Protein AF-A0A0G1B614-F1 (afdb_monomer_lite)

Foldseek 3Di:
DVVVVVPPPDDDDDVVVLVLVLVLLVVLDPDPVLSVLLSVLCVVCVVVLLVVLLVPFDDLVPDDPVLLVVLLVVVVVQQQPPDDPPGGNLVVQLLVQCCVPNDPLLVVVSVVVVVVPPDDDDDPCNVVSSVVSNVVVSVVSSVVCHSVNSSVVSSSVSSSVLSNVLSVLLVVLVVVPDDDLLSSLLSQLVSVLVVQFPDDWFPVVVQSVQLSCCSVVVDAFEAEEEDEWDWAQALQQEIDTDQAQPWDWGQFVVRDTDIDHRNLLVQVVLVVNQCSNVVSVGHYAYEYEYALCLLCLQPPPPPDPSYDPVRSVVNNVSVVSSQVNCVVSNVRHHYDYPCRVCVVVVNVVVLVVQLVVQLVCLVVCNCPQHHPVVLVVQLVVQQVVSVRHTPPDDSVSSSSSSSNVLSNQLSCLSCQPRHEYEDQDDPDPVVCSRNSSSHGYGYGNSVD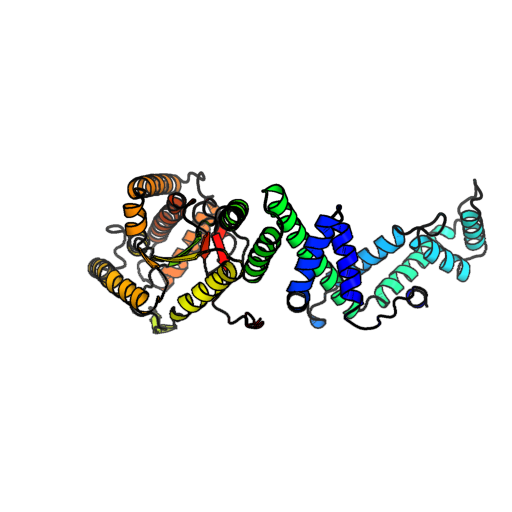PPPPDDDDDD

Organism: NCBI:txid1618356

Secondary structure (DSSP, 8-state):
-TTGGGT-----TTHHHHHHHHHHHHHH--SHHHHHHHHHHHHHHHHHHHHHHHHHSPPTTT--HHHHHHHHHHHHHHHHHSEETTEEHHHHHHHHHHHHHS-HHHHHHHHHHHTT-SSPPPPTTHHHHHHHHHHHHHHHHHHH--HHHHHHHHHHHHHHHHHHHHHHHHHHHHHTT--THHHHHHHHHHHHHHHHEEEEEETHHHHHHHHHHHHHH-PPEEEEEEEPPPEE-GGGT--EE--SSS--EEE-TTS-EEEPPPSTHHHHHHHHHHHHHHHTT--EEEEEEE-TTHHHHHS-TTT-TTS-HHHHHHHHHHHHHHHHHHHHH-TT-EEEEHHHHHHHTT-HHHHHHHHHHHHHHHHTT-TTSS-HHHHHHHHHHHHHHHHHH-SS--HHHHHHHHHHHHHHHHHGGGGTTS-EEEE----GGGGGGGGGG-S-EEEE--SS----------

pLDDT: mean 80.91, std 14.86, range [22.48, 95.56]

Sequence (458 aa):
MAIAMFGYKLEASVSRDVQVIGRIVDGCAKRSNEKVILMTFIKTILPDLIQKVESLSMSSDQIDQTNRETVINFYLSELKLRKNSHFSVYDDLVFKLIEQDGDLSARKYIQSLKAQKLGIEVPLTFPSQRKRADAIVMGKLRSDIDKDEVITYLRRQELDREIRQISQDMFYAINNGLVGSEILKYLGVMYDLRFLETASSTNELKMKRFILRSLKEGITLNLVHVKCLRFSYPKGISLKLITHLGSTKIEDRFGGIFTTTDESKLFENLKHLTAIFEKNGIGITPLVMVADNDLLDNFPQNMDDIIPVSNINRAQTDTNLYIEELKKKSSGVEIKRLTEILEEKGLANRYNDIRMLVLISLRRGDPRFITEKVIEDMINYRFERDKALFEKVTRVISRERIYQKMASVIALQVLEKDGLFLVTNSHGNENKLVAGGKIPIFFTDLCEEKKVFENVEL

Structure (mmCIF, N/CA/C/O backbone):
data_AF-A0A0G1B614-F1
#
_entry.id   AF-A0A0G1B614-F1
#
loop_
_atom_site.group_PDB
_atom_site.id
_atom_site.type_symbol
_atom_site.label_atom_id
_atom_site.label_alt_id
_atom_site.label_comp_id
_atom_site.label_asym_id
_atom_site.label_entity_id
_atom_site.label_seq_id
_atom_site.pdbx_PDB_ins_code
_atom_site.Cartn_x
_atom_site.Cartn_y
_atom_site.Cartn_z
_atom_site.occupancy
_atom_site.B_iso_or_equiv
_atom_site.auth_seq_id
_atom_site.auth_comp_id
_atom_site.auth_asym_id
_atom_site.auth_atom_id
_atom_site.pdbx_PDB_model_num
ATOM 1 N N . MET A 1 1 ? -4.190 44.315 -16.484 1.00 31.34 1 MET A N 1
ATOM 2 C CA . MET A 1 1 ? -5.549 44.913 -16.425 1.00 31.34 1 MET A CA 1
ATOM 3 C C . MET A 1 1 ? -6.680 43.884 -16.571 1.00 31.34 1 MET A C 1
ATOM 5 O O . MET A 1 1 ? -7.683 44.061 -15.903 1.00 31.34 1 MET A O 1
ATOM 9 N N . ALA A 1 2 ? -6.537 42.801 -17.357 1.00 29.16 2 ALA A N 1
ATOM 10 C CA . ALA A 1 2 ? -7.592 41.781 -17.505 1.00 29.16 2 ALA A CA 1
ATOM 11 C C . ALA A 1 2 ? -7.768 40.881 -16.264 1.00 29.16 2 ALA A C 1
ATOM 13 O O . ALA A 1 2 ? -8.892 40.719 -15.816 1.00 29.16 2 ALA A O 1
ATOM 14 N N . ILE A 1 3 ? -6.693 40.386 -15.637 1.00 36.12 3 ILE A N 1
ATOM 15 C CA . ILE A 1 3 ? -6.796 39.592 -14.390 1.00 36.12 3 ILE A CA 1
ATOM 16 C C . ILE A 1 3 ? -7.077 40.478 -13.163 1.00 36.12 3 ILE A C 1
ATOM 18 O O . ILE A 1 3 ? -7.858 40.116 -12.287 1.00 36.12 3 ILE A O 1
ATOM 22 N N . ALA A 1 4 ? -6.554 41.708 -13.158 1.00 33.50 4 ALA A N 1
ATOM 23 C CA . ALA A 1 4 ? -6.847 42.706 -12.125 1.00 33.50 4 ALA A CA 1
ATOM 24 C C . ALA A 1 4 ? -8.323 43.171 -12.104 1.00 33.50 4 ALA A C 1
ATOM 26 O O . ALA A 1 4 ? -8.791 43.633 -11.069 1.00 33.50 4 ALA A O 1
ATOM 27 N N . MET A 1 5 ? -9.071 43.020 -13.207 1.00 32.84 5 MET A N 1
ATOM 28 C CA . MET A 1 5 ? -10.513 43.310 -13.265 1.00 32.84 5 MET A CA 1
ATOM 29 C C . MET A 1 5 ? -11.393 42.217 -12.630 1.00 32.84 5 MET A C 1
ATOM 31 O O . MET A 1 5 ? -12.587 42.444 -12.464 1.00 32.84 5 MET A O 1
ATOM 35 N N . PHE A 1 6 ? -10.834 41.064 -12.242 1.00 42.62 6 PHE A N 1
ATOM 36 C CA . PHE A 1 6 ? -11.605 39.930 -11.707 1.00 42.62 6 PHE A CA 1
ATOM 37 C C . PHE A 1 6 ? -11.393 39.649 -10.214 1.00 42.62 6 PHE A C 1
ATOM 39 O O . PHE A 1 6 ? -11.744 38.572 -9.743 1.00 42.62 6 PHE A O 1
ATOM 46 N N . GLY A 1 7 ? -10.865 40.604 -9.441 1.00 29.03 7 GLY A N 1
ATOM 47 C CA . GLY A 1 7 ? -10.928 40.531 -7.974 1.00 29.03 7 GLY A CA 1
ATOM 48 C C . GLY A 1 7 ? -10.182 39.352 -7.336 1.00 29.03 7 GLY A C 1
ATOM 49 O O . GLY A 1 7 ? -10.418 39.041 -6.174 1.00 29.03 7 GLY A O 1
ATOM 50 N N . TYR A 1 8 ? -9.252 38.712 -8.044 1.00 33.53 8 TYR A N 1
ATOM 51 C CA . TYR A 1 8 ? -8.329 37.747 -7.448 1.00 33.53 8 TYR A CA 1
ATOM 52 C C . TYR A 1 8 ? -7.047 38.457 -7.003 1.00 33.53 8 TYR A C 1
ATOM 54 O O . TYR A 1 8 ? -5.955 38.153 -7.468 1.00 33.53 8 TYR A O 1
ATOM 62 N N . LYS A 1 9 ? -7.164 39.409 -6.070 1.00 29.84 9 LYS A N 1
ATOM 63 C CA . LYS A 1 9 ? -6.046 39.663 -5.155 1.00 29.84 9 LYS A CA 1
ATOM 64 C C . LYS A 1 9 ? -6.075 38.550 -4.108 1.00 29.84 9 LYS A C 1
ATOM 66 O O . LYS A 1 9 ? -7.084 38.325 -3.442 1.00 29.84 9 LYS A O 1
ATOM 71 N N . LEU A 1 10 ? -5.006 37.761 -4.069 1.00 34.97 10 LEU A N 1
ATOM 72 C CA . LEU A 1 10 ? -4.735 36.753 -3.049 1.00 34.97 10 LEU A CA 1
ATOM 73 C C . LEU A 1 10 ? -4.456 37.465 -1.717 1.00 34.97 10 LEU A C 1
ATOM 75 O O . LEU A 1 10 ? -3.334 37.881 -1.461 1.00 34.97 10 LEU A O 1
ATOM 79 N N . GLU A 1 11 ? -5.487 37.630 -0.888 1.00 25.41 11 GLU A N 1
ATOM 80 C CA . GLU A 1 11 ? -5.343 38.023 0.518 1.00 25.41 11 GLU A CA 1
ATOM 81 C C . GLU A 1 11 ? -5.457 36.783 1.429 1.00 25.41 11 GLU A C 1
ATOM 83 O O . GLU A 1 11 ? -6.408 36.012 1.302 1.00 25.41 11 GLU A O 1
ATOM 88 N N . ALA A 1 12 ? -4.438 36.626 2.286 1.00 30.30 12 ALA A N 1
ATOM 89 C CA . ALA A 1 12 ? -4.276 35.878 3.547 1.00 30.30 12 ALA A CA 1
ATOM 90 C C . ALA A 1 12 ? -4.932 34.484 3.782 1.00 30.30 12 ALA A C 1
ATOM 92 O O . ALA A 1 12 ? -6.084 34.191 3.470 1.00 30.30 12 ALA A O 1
ATOM 93 N N . SER A 1 13 ? -4.164 33.630 4.465 1.00 45.28 13 SER A N 1
ATOM 94 C CA . SER A 1 13 ? -4.007 32.183 4.259 1.00 45.28 13 SER A CA 1
ATOM 95 C C . SER A 1 13 ? -4.666 31.253 5.296 1.00 45.28 13 SER A C 1
ATOM 97 O O . SER A 1 13 ? -4.055 30.281 5.713 1.00 45.28 13 SER A O 1
ATOM 99 N N . VAL A 1 14 ? -5.901 31.516 5.738 1.00 38.69 14 VAL A N 1
ATOM 100 C CA . VAL A 1 14 ? -6.661 30.539 6.571 1.00 38.69 14 VAL A CA 1
ATOM 101 C C . VAL A 1 14 ? -8.160 30.570 6.251 1.00 38.69 14 VAL A C 1
ATOM 103 O O . VAL A 1 14 ? -8.812 29.539 6.112 1.00 38.69 14 VAL A O 1
ATOM 106 N N . SER A 1 15 ? -8.721 31.768 6.043 1.00 43.38 15 SER A N 1
ATOM 107 C CA . SER A 1 15 ? -10.137 31.960 5.679 1.00 43.38 15 SER A CA 1
ATOM 108 C C . SER A 1 15 ? -10.480 31.393 4.289 1.00 43.38 15 SER A C 1
ATOM 110 O O . SER A 1 15 ? -11.580 30.884 4.063 1.00 43.38 15 SER A O 1
ATOM 112 N N . ARG A 1 16 ? -9.517 31.416 3.354 1.00 57.12 16 ARG A N 1
ATOM 113 C CA . ARG A 1 16 ? -9.686 30.865 2.000 1.00 57.12 16 ARG A CA 1
ATOM 114 C C . ARG A 1 16 ? -9.757 29.349 1.976 1.00 57.12 16 ARG A C 1
ATOM 116 O O . ARG A 1 16 ? -10.590 28.822 1.244 1.00 57.12 16 ARG A O 1
ATOM 123 N N . ASP A 1 17 ? -8.943 28.662 2.767 1.00 58.34 17 ASP A N 1
ATOM 124 C CA . ASP A 1 17 ? -8.910 27.199 2.750 1.00 58.34 17 ASP A CA 1
ATOM 125 C C . ASP A 1 17 ? -10.223 26.633 3.280 1.00 58.34 17 ASP A C 1
ATOM 127 O O . ASP A 1 17 ? -10.797 25.743 2.665 1.00 58.34 17 ASP A O 1
ATOM 131 N N . VAL A 1 18 ? -10.805 27.252 4.311 1.00 60.97 18 VAL A N 1
ATOM 132 C CA . VAL A 1 18 ? -12.141 26.887 4.809 1.00 60.97 18 VAL A CA 1
ATOM 133 C C . VAL A 1 18 ? -13.231 27.111 3.750 1.00 60.97 18 VAL A C 1
ATOM 135 O O . VAL A 1 18 ? -14.125 26.277 3.608 1.00 60.97 18 VAL A O 1
ATOM 138 N N . GLN A 1 19 ? -13.164 28.192 2.964 1.00 67.44 19 GLN A N 1
ATOM 139 C CA . GLN A 1 19 ? -14.121 28.438 1.874 1.00 67.44 19 GLN A CA 1
ATOM 140 C C . GLN A 1 19 ? -13.935 27.481 0.688 1.00 67.44 19 GLN A C 1
ATOM 142 O O . GLN A 1 19 ? -14.919 27.038 0.095 1.00 67.44 19 GLN A O 1
ATOM 147 N N . VAL A 1 20 ? -12.689 27.160 0.329 1.00 71.00 20 VAL A N 1
ATOM 148 C CA . VAL A 1 20 ? -12.362 26.201 -0.736 1.00 71.00 20 VAL A CA 1
ATOM 149 C C . VAL A 1 20 ? -12.804 24.799 -0.326 1.00 71.00 20 VAL A C 1
ATOM 151 O O . VAL A 1 20 ? -13.501 24.139 -1.091 1.00 71.00 20 VAL A O 1
ATOM 154 N N . ILE A 1 21 ? -12.501 24.386 0.903 1.00 77.12 21 ILE A N 1
ATOM 155 C CA . ILE A 1 21 ? -12.945 23.113 1.473 1.00 77.12 21 ILE A CA 1
ATOM 156 C C . ILE A 1 21 ? -14.466 23.055 1.538 1.00 77.12 21 ILE A C 1
ATOM 158 O O . ILE A 1 21 ? -15.036 22.051 1.132 1.00 77.12 21 ILE A O 1
ATOM 162 N N . GLY A 1 22 ? -15.137 24.129 1.965 1.00 78.25 22 GLY A N 1
ATOM 163 C CA . GLY A 1 22 ? -16.599 24.199 1.962 1.00 78.25 22 GLY A CA 1
ATOM 164 C C . GLY A 1 22 ? -17.192 23.920 0.577 1.00 78.25 22 GLY A C 1
ATOM 165 O O . GLY A 1 22 ? -18.100 23.102 0.451 1.00 78.25 22 GLY A O 1
ATOM 166 N N . ARG A 1 23 ? -16.612 24.506 -0.481 1.00 79.19 23 ARG A N 1
ATOM 167 C CA . ARG A 1 23 ? -17.026 24.238 -1.872 1.00 79.19 23 ARG A CA 1
ATOM 168 C C . ARG A 1 23 ? -16.749 22.800 -2.308 1.00 79.19 23 ARG A C 1
ATOM 170 O O . ARG A 1 23 ? -17.574 22.217 -3.008 1.00 79.19 23 ARG A O 1
ATOM 177 N N . ILE A 1 24 ? -15.613 22.227 -1.912 1.00 79.44 24 ILE A N 1
ATOM 178 C CA . ILE A 1 24 ? -15.281 20.828 -2.214 1.00 79.44 24 ILE A CA 1
ATOM 179 C C . ILE A 1 24 ? -16.271 19.889 -1.508 1.00 79.44 24 ILE A C 1
ATOM 181 O O . ILE A 1 24 ? -16.827 18.990 -2.139 1.00 79.44 24 ILE A O 1
ATOM 185 N N . VAL A 1 25 ? -16.557 20.132 -0.225 1.00 83.06 25 VAL A N 1
ATOM 186 C CA . VAL A 1 25 ? -17.539 19.382 0.573 1.00 83.06 25 VAL A CA 1
ATOM 187 C C . VAL A 1 25 ? -18.929 19.467 -0.054 1.00 83.06 25 VAL A C 1
ATOM 189 O O . VAL A 1 25 ? -19.591 18.440 -0.191 1.00 83.06 25 VAL A O 1
ATOM 192 N N . ASP A 1 26 ? -19.347 20.652 -0.506 1.00 84.50 26 ASP A N 1
ATOM 193 C CA . ASP A 1 26 ? -20.610 20.843 -1.226 1.00 84.50 26 ASP A CA 1
ATOM 194 C C . ASP A 1 26 ? -20.677 20.047 -2.538 1.00 84.50 26 ASP A C 1
ATOM 196 O O . ASP A 1 26 ? -21.756 19.600 -2.931 1.00 84.50 26 ASP A O 1
ATOM 200 N N . GLY A 1 27 ? -19.536 19.849 -3.204 1.00 80.56 27 GLY A N 1
ATOM 201 C CA . GLY A 1 27 ? -19.419 19.011 -4.396 1.00 80.56 27 GLY A CA 1
ATOM 202 C C . GLY A 1 27 ? -19.382 17.505 -4.109 1.00 80.56 27 GLY A C 1
ATOM 203 O O . GLY A 1 27 ? -19.720 16.714 -4.991 1.00 80.56 27 GLY A O 1
ATOM 204 N N . CYS A 1 28 ? -18.985 17.095 -2.901 1.00 82.69 28 CYS A N 1
ATOM 205 C CA . CYS A 1 28 ? -18.829 15.688 -2.520 1.00 82.69 28 CYS A CA 1
ATOM 206 C C . CYS A 1 28 ? -20.066 15.107 -1.820 1.00 82.69 28 CYS A C 1
ATOM 208 O O . CYS A 1 28 ? -20.418 13.951 -2.055 1.00 82.69 28 CYS A O 1
ATOM 210 N N . ALA A 1 29 ? -20.746 15.899 -0.989 1.00 82.06 29 ALA A N 1
ATOM 211 C CA . ALA A 1 29 ? -21.878 15.463 -0.177 1.00 82.06 29 ALA A CA 1
ATOM 212 C C . ALA A 1 29 ? -23.162 16.220 -0.532 1.00 82.06 29 ALA A C 1
ATOM 214 O O . ALA A 1 29 ? -23.169 17.445 -0.641 1.00 82.06 29 ALA A O 1
ATOM 215 N N . LYS A 1 30 ? -24.278 15.496 -0.694 1.00 85.19 30 LYS A N 1
ATOM 216 C CA . LYS A 1 30 ? -25.550 16.098 -1.131 1.00 85.19 30 LYS A CA 1
ATOM 217 C C . LYS A 1 30 ? -26.432 16.487 0.048 1.00 85.19 30 LYS A C 1
ATOM 219 O O . LYS A 1 30 ? -27.031 17.561 0.022 1.00 85.19 30 LYS A O 1
ATOM 224 N N . ARG A 1 31 ? -26.534 15.634 1.072 1.00 85.06 31 ARG A N 1
ATOM 225 C CA . ARG A 1 31 ? -27.429 15.866 2.216 1.00 85.06 31 ARG A CA 1
ATOM 226 C C . ARG A 1 31 ? -26.741 16.690 3.303 1.00 85.06 31 ARG A C 1
ATOM 228 O O . ARG A 1 31 ? -25.543 16.558 3.535 1.00 85.06 31 ARG A O 1
ATOM 235 N N . SER A 1 32 ? -27.507 17.515 4.016 1.00 85.56 32 SER A N 1
ATOM 236 C CA . SER A 1 32 ? -26.967 18.411 5.050 1.00 85.56 32 SER A CA 1
ATOM 237 C C . SER A 1 32 ? -26.237 17.663 6.171 1.00 85.56 32 SER A C 1
ATOM 239 O O . SER A 1 32 ? -25.201 18.124 6.635 1.00 85.56 32 SER A O 1
ATOM 241 N N . ASN A 1 33 ? -26.726 16.489 6.576 1.00 85.56 33 ASN A N 1
ATOM 242 C CA . ASN A 1 33 ? -26.073 15.657 7.590 1.00 85.56 33 ASN A CA 1
ATOM 243 C C . ASN A 1 33 ? -24.727 15.081 7.107 1.00 85.56 33 ASN A C 1
ATOM 245 O O . ASN A 1 33 ? -23.759 15.098 7.860 1.00 85.56 33 ASN A O 1
ATOM 249 N N . GLU A 1 34 ? -24.641 14.629 5.853 1.00 87.50 34 GLU A N 1
ATOM 250 C CA . GLU A 1 34 ? -23.395 14.144 5.234 1.00 87.50 34 GLU A CA 1
ATOM 251 C C . GLU A 1 34 ? -22.340 15.257 5.190 1.00 87.50 34 GLU A C 1
ATOM 253 O O . GLU A 1 34 ? -21.188 15.040 5.562 1.00 87.50 34 GLU A O 1
ATOM 258 N N . LYS A 1 35 ? -22.754 16.472 4.805 1.00 88.44 35 LYS A N 1
ATOM 259 C CA . LYS A 1 35 ? -21.884 17.657 4.789 1.00 88.44 35 LYS A CA 1
ATOM 260 C C . LYS A 1 35 ? -21.339 17.980 6.177 1.00 88.44 35 LYS A C 1
ATOM 262 O O . LYS A 1 35 ? -20.154 18.269 6.311 1.00 88.44 35 LYS A O 1
ATOM 267 N N . VAL A 1 36 ? -22.185 17.915 7.207 1.00 88.69 36 VAL A N 1
ATOM 268 C CA . VAL A 1 36 ? -21.777 18.168 8.597 1.00 88.69 36 VAL A CA 1
ATOM 269 C C . VAL A 1 36 ? -20.740 17.145 9.053 1.00 88.69 36 VAL A C 1
ATOM 271 O O . VAL A 1 36 ? -19.712 17.546 9.593 1.00 88.69 36 VAL A O 1
ATOM 274 N N . ILE A 1 37 ? -20.959 15.852 8.803 1.00 89.00 37 ILE A N 1
ATOM 275 C CA . ILE A 1 37 ? -20.008 14.792 9.178 1.00 89.00 37 ILE A CA 1
ATOM 276 C C . ILE A 1 37 ? -18.668 14.997 8.465 1.00 89.00 37 ILE A C 1
ATOM 278 O O . ILE A 1 37 ? -17.629 15.058 9.123 1.00 89.00 37 ILE A O 1
ATOM 282 N N . LEU A 1 38 ? -18.694 15.170 7.139 1.00 90.44 38 LEU A N 1
ATOM 283 C CA . LEU A 1 38 ? -17.486 15.341 6.334 1.00 90.44 38 LEU A CA 1
ATOM 284 C C . LEU A 1 38 ? -16.695 16.582 6.763 1.00 90.44 38 LEU A C 1
ATOM 286 O O . LEU A 1 38 ? -15.491 16.504 6.987 1.00 90.44 38 LEU A O 1
ATOM 290 N N . MET A 1 39 ? -17.374 17.717 6.944 1.00 88.62 39 MET A N 1
ATOM 291 C CA . MET A 1 39 ? -16.736 18.956 7.388 1.00 88.62 39 MET A CA 1
ATOM 292 C C . MET A 1 39 ? -16.187 18.840 8.814 1.00 88.62 39 MET A C 1
ATOM 294 O O . MET A 1 39 ? -15.146 19.420 9.114 1.00 88.62 39 MET A O 1
ATOM 298 N N . THR A 1 40 ? -16.865 18.098 9.694 1.00 90.12 40 THR A N 1
ATOM 299 C CA . THR A 1 40 ? -16.391 17.850 11.064 1.00 90.12 40 THR A CA 1
ATOM 300 C C . THR A 1 40 ? -15.078 17.083 11.032 1.00 90.12 40 THR A C 1
ATOM 302 O O . THR A 1 40 ? -14.107 17.528 11.636 1.00 90.12 40 THR A O 1
ATOM 305 N N . PHE A 1 41 ? -15.016 15.996 10.259 1.00 91.38 41 PHE A N 1
ATOM 306 C CA . PHE A 1 41 ? -13.790 15.220 10.103 1.00 91.38 41 PHE A CA 1
ATOM 307 C C . PHE A 1 41 ? -12.666 16.039 9.454 1.00 91.38 41 PHE A C 1
ATOM 309 O O . PHE A 1 41 ? -11.564 16.102 9.991 1.00 91.38 41 PHE A O 1
ATOM 316 N N . ILE A 1 42 ? -12.937 16.751 8.353 1.00 88.94 42 ILE A N 1
ATOM 317 C CA . ILE A 1 42 ? -11.906 17.558 7.680 1.00 88.94 42 ILE A CA 1
ATOM 318 C C . ILE A 1 42 ? -11.325 18.612 8.622 1.00 88.94 42 ILE A C 1
ATOM 320 O O . ILE A 1 42 ? -10.116 18.794 8.635 1.00 88.94 42 ILE A O 1
ATOM 324 N N . LYS A 1 43 ? -12.145 19.272 9.452 1.00 87.44 43 LYS A N 1
ATOM 325 C CA . LYS A 1 43 ? -11.637 20.231 10.448 1.00 87.44 43 LYS A CA 1
ATOM 326 C C . LYS A 1 43 ? -10.657 19.594 11.429 1.00 87.44 43 LYS A C 1
ATOM 328 O O . LYS A 1 43 ? -9.699 20.259 11.803 1.00 87.44 43 LYS A O 1
ATOM 333 N N . THR A 1 44 ? -10.885 18.341 11.827 1.00 86.62 44 THR A N 1
ATOM 334 C CA . THR A 1 44 ? -9.996 17.646 12.772 1.00 86.62 44 THR A CA 1
ATOM 335 C C . THR A 1 44 ? -8.635 17.297 12.181 1.00 86.62 44 THR A C 1
ATOM 337 O O . THR A 1 44 ? -7.659 17.302 12.915 1.00 86.62 44 THR A O 1
ATOM 340 N N . ILE A 1 45 ? -8.556 17.060 10.869 1.00 86.00 45 ILE A N 1
ATOM 341 C CA . ILE A 1 45 ? -7.309 16.687 10.178 1.00 86.00 45 ILE A CA 1
ATOM 342 C C . ILE A 1 45 ? -6.728 17.825 9.331 1.00 86.00 45 ILE A C 1
ATOM 344 O O . ILE A 1 45 ? -5.784 17.614 8.578 1.00 86.00 45 ILE A O 1
ATOM 348 N N . LEU A 1 46 ? -7.320 19.023 9.380 1.00 83.31 46 LEU A N 1
ATOM 349 C CA . LEU A 1 46 ? -7.007 20.108 8.450 1.00 83.31 46 LEU A CA 1
ATOM 350 C C . LEU A 1 46 ? -5.520 20.505 8.453 1.00 83.31 46 LEU A C 1
ATOM 352 O O . LEU A 1 46 ? -4.968 20.633 7.359 1.00 83.31 46 LEU A O 1
ATOM 356 N N . PRO A 1 47 ? -4.860 20.686 9.617 1.00 82.00 47 PRO A N 1
ATOM 357 C CA . PRO A 1 47 ? -3.437 21.019 9.645 1.00 82.00 47 PRO A CA 1
ATOM 358 C C . PRO A 1 47 ? -2.587 19.959 8.932 1.00 82.00 47 PRO A C 1
ATOM 360 O O 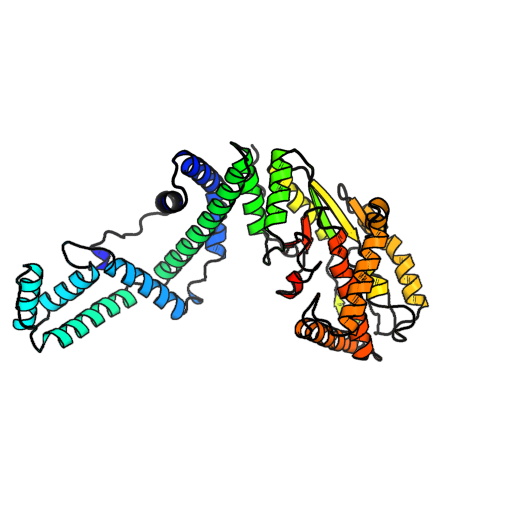. PRO A 1 47 ? -1.782 20.296 8.064 1.00 82.00 47 PRO A O 1
ATOM 363 N N . ASP A 1 48 ? -2.845 18.684 9.224 1.00 78.50 48 ASP A N 1
ATOM 364 C CA . ASP A 1 48 ? -2.102 17.550 8.667 1.00 78.50 48 ASP A CA 1
ATOM 365 C C . ASP A 1 48 ? -2.363 17.387 7.167 1.00 78.50 48 ASP A C 1
ATOM 367 O O . ASP A 1 48 ? -1.450 17.117 6.387 1.00 78.50 48 ASP A O 1
ATOM 371 N N . LEU A 1 49 ? -3.613 17.588 6.744 1.00 81.06 49 LEU A N 1
ATOM 372 C CA . LEU A 1 49 ? -4.018 17.516 5.345 1.00 81.06 49 LEU A CA 1
ATOM 373 C C . LEU A 1 49 ? -3.320 18.598 4.515 1.00 81.06 49 LEU A C 1
ATOM 375 O O . LEU A 1 49 ? -2.825 18.305 3.427 1.00 81.06 49 LEU A O 1
ATOM 379 N N . ILE A 1 50 ? -3.240 19.829 5.033 1.00 81.38 50 ILE A N 1
ATOM 380 C CA . ILE A 1 50 ? -2.501 20.916 4.382 1.00 81.38 50 ILE A CA 1
ATOM 381 C C . ILE A 1 50 ? -1.021 20.548 4.297 1.00 81.38 50 ILE A C 1
ATOM 383 O O . ILE A 1 50 ? -0.467 20.549 3.200 1.00 81.38 50 ILE A O 1
ATOM 387 N N . GLN A 1 51 ? -0.399 20.149 5.409 1.00 80.94 51 GLN A N 1
ATOM 388 C CA . GLN A 1 51 ? 1.019 19.783 5.431 1.00 80.94 51 GLN A CA 1
ATOM 389 C C . GLN A 1 51 ? 1.342 18.649 4.442 1.00 80.94 51 GLN A C 1
ATOM 391 O O . GLN A 1 51 ? 2.340 18.713 3.721 1.00 80.94 51 GLN A O 1
ATOM 396 N N . LYS A 1 52 ? 0.479 17.628 4.355 1.00 75.69 52 LYS A N 1
ATOM 397 C CA . LYS A 1 52 ? 0.604 16.528 3.390 1.00 75.69 52 LYS A CA 1
ATOM 398 C C . LYS A 1 52 ? 0.574 17.050 1.957 1.00 75.69 52 LYS A C 1
ATOM 400 O O . LYS A 1 52 ? 1.498 16.772 1.193 1.00 75.69 52 LYS A O 1
ATOM 405 N N . VAL A 1 53 ? -0.456 17.818 1.603 1.00 79.75 53 VAL A N 1
ATOM 406 C CA . VAL A 1 53 ? -0.617 18.404 0.264 1.00 79.75 53 VAL A CA 1
ATOM 407 C C . VAL A 1 53 ? 0.591 19.269 -0.099 1.00 79.75 53 VAL A C 1
ATOM 409 O O . VAL A 1 53 ? 1.086 19.201 -1.224 1.00 79.75 53 VAL A O 1
ATOM 412 N N . GLU A 1 54 ? 1.115 20.043 0.851 1.00 77.19 54 GLU A N 1
ATOM 413 C CA . GLU A 1 54 ? 2.309 20.861 0.647 1.00 77.19 54 GLU A CA 1
ATOM 414 C C . GLU A 1 54 ? 3.570 20.025 0.419 1.00 77.19 54 GLU A C 1
ATOM 416 O O . GLU A 1 54 ? 4.356 20.373 -0.459 1.00 77.19 54 GLU A O 1
ATOM 421 N N . SER A 1 55 ? 3.738 18.912 1.139 1.00 73.50 55 SER A N 1
ATOM 422 C CA . SER A 1 55 ? 4.883 18.003 0.973 1.00 73.50 55 SER A CA 1
ATOM 423 C C . SER A 1 55 ? 4.869 17.216 -0.342 1.00 73.50 55 SER A C 1
ATOM 425 O O . SER A 1 55 ? 5.926 16.877 -0.867 1.00 73.50 55 SER A O 1
ATOM 427 N N . LEU A 1 56 ? 3.677 16.927 -0.877 1.00 66.94 56 LEU A N 1
ATOM 428 C CA . LEU A 1 56 ? 3.492 16.240 -2.160 1.00 66.94 56 LEU A CA 1
ATOM 429 C C . LEU A 1 56 ? 3.587 17.195 -3.354 1.00 66.94 56 LEU A C 1
ATOM 431 O O . LEU A 1 56 ? 3.762 16.759 -4.492 1.00 66.94 56 LEU A O 1
ATOM 435 N N . SER A 1 57 ? 3.447 18.497 -3.109 1.00 66.56 57 SER A N 1
ATOM 436 C CA . SER A 1 57 ? 3.497 19.502 -4.161 1.00 66.56 57 SER A CA 1
ATOM 437 C C . SER A 1 57 ? 4.924 19.720 -4.643 1.00 66.56 57 SER A C 1
ATOM 439 O O . SER A 1 57 ? 5.854 19.867 -3.853 1.00 66.56 57 SER A O 1
ATOM 441 N N . MET A 1 58 ? 5.082 19.785 -5.963 1.00 65.75 58 MET A N 1
ATOM 442 C CA . MET A 1 58 ? 6.368 20.034 -6.610 1.00 65.75 58 MET A CA 1
ATOM 443 C C . MET A 1 58 ? 6.961 21.376 -6.169 1.00 65.75 58 MET A C 1
ATOM 445 O O . MET A 1 58 ? 6.235 22.363 -6.009 1.00 65.75 58 MET A O 1
ATOM 449 N N . SER A 1 59 ? 8.288 21.432 -6.023 1.00 66.12 59 SER A N 1
ATOM 450 C CA . SER A 1 59 ? 8.973 22.712 -5.829 1.00 66.12 59 SER A CA 1
ATOM 451 C C . SER A 1 59 ? 8.917 23.548 -7.113 1.00 66.12 59 SER A C 1
ATOM 453 O O . SER A 1 59 ? 8.772 23.021 -8.220 1.00 66.12 59 SER A O 1
ATOM 455 N N . SER A 1 60 ? 9.052 24.870 -6.990 1.00 62.50 60 SER A N 1
ATOM 456 C CA . SER A 1 60 ? 9.009 25.802 -8.129 1.00 62.50 60 SER A CA 1
ATOM 457 C C . SER A 1 60 ? 10.058 25.498 -9.209 1.00 62.50 60 SER A C 1
ATOM 459 O O . SER A 1 60 ? 9.857 25.821 -10.385 1.00 62.50 60 SER A O 1
ATOM 461 N N . ASP A 1 61 ? 11.154 24.839 -8.842 1.00 64.88 61 ASP A N 1
ATOM 462 C CA . ASP A 1 61 ? 12.230 24.431 -9.749 1.00 64.88 61 ASP A CA 1
ATOM 463 C C . ASP A 1 61 ? 11.906 23.163 -10.548 1.00 64.88 61 ASP A C 1
ATOM 465 O O . ASP A 1 61 ? 12.515 22.920 -11.586 1.00 64.88 61 ASP A O 1
ATOM 469 N N . GLN A 1 62 ? 10.918 22.381 -10.109 1.00 68.06 62 GLN A N 1
ATOM 470 C CA . GLN A 1 62 ? 10.494 21.142 -10.762 1.00 68.06 62 GLN A CA 1
ATOM 471 C C . GLN A 1 62 ? 9.326 21.347 -11.740 1.00 68.06 62 GLN A C 1
ATOM 473 O O . GLN A 1 62 ? 8.983 20.427 -12.481 1.00 68.06 62 GLN A O 1
ATOM 478 N N . ILE A 1 63 ? 8.706 22.534 -11.765 1.00 74.75 63 ILE A N 1
ATOM 479 C CA . ILE A 1 63 ? 7.581 22.829 -12.661 1.00 74.75 63 ILE A CA 1
ATOM 480 C C . ILE A 1 63 ? 8.067 22.865 -14.108 1.00 74.75 63 ILE A C 1
ATOM 482 O O . ILE A 1 63 ? 8.757 23.795 -14.534 1.00 74.75 63 ILE A O 1
ATOM 486 N N . ASP A 1 64 ? 7.646 21.866 -14.873 1.00 79.00 64 ASP A N 1
ATOM 487 C CA . ASP A 1 64 ? 7.890 21.777 -16.303 1.00 79.00 64 ASP A CA 1
ATOM 488 C C . ASP A 1 64 ? 6.804 22.495 -17.129 1.00 79.00 64 ASP A C 1
ATOM 490 O O . ASP A 1 64 ? 5.794 23.007 -16.629 1.00 79.00 64 ASP A O 1
ATOM 494 N N . GLN A 1 65 ? 7.022 22.546 -18.444 1.00 78.88 65 GLN A N 1
ATOM 495 C CA . GLN A 1 65 ? 6.086 23.179 -19.367 1.00 78.88 65 GLN A CA 1
ATOM 496 C C . GLN A 1 65 ? 4.735 22.442 -19.430 1.00 78.88 65 GLN A C 1
ATOM 498 O O . GLN A 1 65 ? 3.701 23.092 -19.582 1.00 78.88 65 GLN A O 1
ATOM 503 N N . THR A 1 66 ? 4.722 21.121 -19.227 1.00 83.12 66 THR A N 1
ATOM 504 C CA . THR A 1 66 ? 3.515 20.279 -19.199 1.00 83.12 66 THR A CA 1
ATOM 505 C C . THR A 1 66 ? 2.559 20.687 -18.078 1.00 83.12 66 THR A C 1
ATOM 507 O O . THR A 1 66 ? 1.359 20.883 -18.301 1.00 83.12 66 THR A O 1
ATOM 510 N N . ASN A 1 67 ? 3.089 20.873 -16.866 1.00 81.06 67 ASN A N 1
ATOM 511 C CA . ASN A 1 67 ? 2.314 21.322 -15.712 1.00 81.06 67 ASN A CA 1
ATOM 512 C C . ASN A 1 67 ? 1.730 22.715 -15.952 1.00 81.06 67 ASN A C 1
ATOM 514 O O . ASN A 1 67 ? 0.542 22.946 -15.725 1.00 81.06 67 ASN A O 1
ATOM 518 N N . ARG A 1 68 ? 2.534 23.634 -16.497 1.00 82.94 68 ARG A N 1
ATOM 519 C CA . ARG A 1 68 ? 2.071 24.990 -16.813 1.00 82.94 68 ARG A CA 1
ATOM 520 C C . ARG A 1 68 ? 0.955 24.984 -17.861 1.00 82.94 68 ARG A C 1
ATOM 522 O O . ARG A 1 68 ? -0.057 25.661 -17.683 1.00 82.94 68 ARG A O 1
ATOM 529 N N . GLU A 1 69 ? 1.102 24.203 -18.929 1.00 84.06 69 GLU A N 1
ATOM 530 C CA . GLU A 1 69 ? 0.082 24.068 -19.976 1.00 84.06 69 GLU A CA 1
ATOM 531 C C . GLU A 1 69 ? -1.222 23.458 -19.451 1.00 84.06 69 GLU A C 1
ATOM 533 O O . GLU A 1 69 ? -2.302 23.897 -19.847 1.00 84.06 69 GLU A O 1
ATOM 538 N N . THR A 1 70 ? -1.145 22.526 -18.499 1.00 83.75 70 THR A N 1
ATOM 539 C CA . THR A 1 70 ? -2.325 21.957 -17.830 1.00 83.75 70 THR A CA 1
ATOM 540 C C . THR A 1 70 ? -3.134 23.035 -17.102 1.00 83.75 70 THR A C 1
ATOM 542 O O . THR A 1 70 ? -4.352 23.118 -17.273 1.00 83.75 70 THR A O 1
ATOM 545 N N . VAL A 1 71 ? -2.463 23.919 -16.357 1.00 83.25 71 VAL A N 1
ATOM 546 C CA . VAL A 1 71 ? -3.108 25.032 -15.633 1.00 83.25 71 VAL A CA 1
ATOM 547 C C . VAL A 1 71 ? -3.698 26.063 -16.594 1.00 83.25 71 VAL A C 1
ATOM 549 O O . VAL A 1 71 ? -4.829 26.516 -16.415 1.00 83.25 71 VAL A O 1
ATOM 552 N N . ILE A 1 72 ? -2.972 26.389 -17.667 1.00 83.31 72 ILE A N 1
ATOM 553 C CA . ILE A 1 72 ? -3.463 27.269 -18.737 1.00 83.31 72 ILE A CA 1
ATOM 554 C C . ILE A 1 72 ? -4.744 26.700 -19.359 1.00 83.31 72 ILE A C 1
ATOM 556 O O . ILE A 1 72 ? -5.725 27.425 -19.526 1.00 83.31 72 ILE A O 1
ATOM 560 N N . ASN A 1 73 ? -4.760 25.405 -19.681 1.00 84.88 73 ASN A N 1
ATOM 561 C CA . ASN A 1 73 ? -5.917 24.744 -20.280 1.00 84.88 73 ASN A CA 1
ATOM 562 C C . ASN A 1 73 ? -7.118 24.700 -19.329 1.00 84.88 73 ASN A C 1
ATOM 564 O O . ASN A 1 73 ? -8.255 24.871 -19.777 1.00 84.88 73 ASN A O 1
ATOM 568 N N . PHE A 1 74 ? -6.879 24.529 -18.026 1.00 82.88 74 PHE A N 1
ATOM 569 C CA . PHE A 1 74 ? -7.921 24.625 -17.007 1.00 82.88 74 PHE A CA 1
ATOM 570 C C . PHE A 1 74 ? -8.569 26.017 -17.000 1.00 82.88 74 PHE A C 1
ATOM 572 O O . PHE A 1 74 ? -9.780 26.133 -17.201 1.00 82.88 74 PHE A O 1
ATOM 579 N N . TYR A 1 75 ? -7.774 27.083 -16.865 1.00 81.06 75 TYR A N 1
ATOM 580 C CA . TYR A 1 75 ? -8.300 28.450 -16.853 1.00 81.06 75 TYR A CA 1
ATOM 581 C C . TYR A 1 75 ? -8.984 28.830 -18.169 1.00 81.06 75 TYR A C 1
ATOM 583 O O . TYR A 1 75 ? -10.028 29.483 -18.164 1.00 81.06 75 TYR A O 1
ATOM 591 N N . LEU A 1 76 ? -8.445 28.379 -19.303 1.00 83.88 76 LEU A N 1
ATOM 592 C CA . LEU A 1 76 ? -9.076 28.558 -20.606 1.00 83.88 76 LEU A CA 1
ATOM 593 C C . LEU A 1 76 ? -10.457 27.894 -20.664 1.00 83.88 76 LEU A C 1
ATOM 595 O O . LEU A 1 76 ? -11.402 28.478 -21.195 1.00 83.88 76 LEU A O 1
ATOM 599 N N . SER A 1 77 ? -10.574 26.681 -20.127 1.00 81.38 77 SER A N 1
ATOM 600 C CA . SER A 1 77 ? -11.837 25.941 -20.091 1.00 81.38 77 SER A CA 1
ATOM 601 C C . SER A 1 77 ? -12.863 26.649 -19.207 1.00 81.38 77 SER A C 1
ATOM 603 O O . SER A 1 77 ? -13.992 26.859 -19.644 1.00 81.38 77 SER A O 1
ATOM 605 N N . GLU A 1 78 ? -12.462 27.124 -18.024 1.00 80.56 78 GLU A N 1
ATOM 606 C CA . GLU A 1 78 ? -13.319 27.929 -17.141 1.00 80.56 78 GLU A CA 1
ATOM 607 C C . GLU A 1 78 ? -13.830 29.206 -17.828 1.00 80.56 78 GLU A C 1
ATOM 609 O O . GLU A 1 78 ? -15.021 29.519 -17.764 1.00 80.56 78 GLU A O 1
ATOM 614 N N . LEU A 1 79 ? -12.955 29.926 -18.540 1.00 82.31 79 LEU A N 1
ATOM 615 C CA . LEU A 1 79 ? -13.327 31.137 -19.283 1.00 82.31 79 LEU A CA 1
ATOM 616 C C . LEU A 1 79 ? -14.310 30.851 -20.428 1.00 82.31 79 LEU A C 1
ATOM 618 O O . LEU A 1 79 ? -15.153 31.693 -20.738 1.00 82.31 79 LEU A O 1
ATOM 622 N N . LYS A 1 80 ? -14.212 29.678 -21.059 1.00 85.25 80 LYS A N 1
ATOM 623 C CA . LYS A 1 80 ? -15.122 29.251 -22.133 1.00 85.25 80 LYS A CA 1
ATOM 624 C C . LYS A 1 80 ? -16.467 28.747 -21.609 1.00 85.25 80 LYS A C 1
ATOM 626 O O . LYS A 1 80 ? -17.481 28.918 -22.280 1.00 85.25 80 LYS A O 1
ATOM 631 N N . LEU A 1 81 ? -16.487 28.129 -20.430 1.00 80.19 81 LEU A N 1
ATOM 632 C CA . LEU A 1 81 ? -17.707 27.597 -19.819 1.00 80.19 81 LEU A CA 1
ATOM 633 C C . LEU A 1 81 ? -18.567 28.692 -19.185 1.00 80.19 81 LEU A C 1
ATOM 635 O O . LEU A 1 81 ? -19.796 28.643 -19.271 1.00 80.19 81 LEU A O 1
ATOM 639 N N . ARG A 1 82 ? -17.944 29.696 -18.560 1.00 78.19 82 ARG A N 1
ATOM 640 C CA . ARG A 1 82 ? -18.673 30.811 -17.948 1.00 78.19 82 ARG A CA 1
ATOM 641 C C . ARG A 1 82 ? -19.257 31.709 -19.027 1.00 78.19 82 ARG A C 1
ATOM 643 O O . ARG A 1 82 ? -18.533 32.204 -19.887 1.00 78.19 82 ARG A O 1
ATOM 650 N N . LYS A 1 83 ? -20.564 31.949 -18.953 1.00 80.38 83 LYS A N 1
ATOM 651 C CA . LYS A 1 83 ? -21.267 32.867 -19.850 1.00 80.38 83 LYS A CA 1
ATOM 652 C C . LYS A 1 83 ? -21.419 34.237 -19.214 1.00 80.38 83 LYS A C 1
ATOM 654 O O . LYS A 1 83 ? -21.755 34.347 -18.037 1.00 80.38 83 LYS A O 1
ATOM 659 N N . ASN A 1 84 ? -21.221 35.263 -20.025 1.00 75.94 84 ASN A N 1
ATOM 660 C CA . ASN A 1 84 ? -21.603 36.627 -19.722 1.00 75.94 84 ASN A CA 1
ATOM 661 C C . ASN A 1 84 ? -22.561 37.072 -20.831 1.00 75.94 84 ASN A C 1
ATOM 663 O O . ASN A 1 84 ? -22.165 37.195 -21.988 1.00 75.94 84 ASN A O 1
ATOM 667 N N . SER A 1 85 ? -23.844 37.246 -20.500 1.00 76.69 85 SER A N 1
ATOM 668 C CA . SER A 1 85 ? -24.901 37.410 -21.508 1.00 76.69 85 SER A CA 1
ATOM 669 C C . SER A 1 85 ? -24.965 36.191 -22.461 1.00 76.69 85 SER A C 1
ATOM 671 O O . SER A 1 85 ? -25.156 35.063 -22.003 1.00 76.69 85 SER A O 1
ATOM 673 N N . HIS A 1 86 ? -24.820 36.395 -23.772 1.00 79.75 86 HIS A N 1
ATOM 674 C CA . HIS A 1 86 ? -24.960 35.371 -24.812 1.00 79.75 86 HIS A CA 1
ATOM 675 C C . HIS A 1 86 ? -23.648 34.674 -25.187 1.00 79.75 86 HIS A C 1
ATOM 677 O O . HIS A 1 86 ? -23.685 33.623 -25.828 1.00 79.75 86 HIS A O 1
ATOM 683 N N . PHE A 1 87 ? -22.505 35.224 -24.776 1.00 84.75 87 PHE A N 1
ATOM 684 C CA . PHE A 1 87 ? -21.183 34.723 -25.138 1.00 84.75 87 PHE A CA 1
ATOM 685 C C . PHE A 1 87 ? -20.445 34.161 -23.926 1.00 84.75 87 PHE A C 1
ATOM 687 O O . PHE A 1 87 ? -20.790 34.434 -22.772 1.00 84.75 87 PHE A O 1
ATOM 694 N N . SER A 1 88 ? -19.433 33.332 -24.187 1.00 86.56 88 SER A N 1
ATOM 695 C CA . SER A 1 88 ? -18.502 32.945 -23.132 1.00 86.56 88 SER A CA 1
ATOM 696 C C . SER A 1 88 ? -17.677 34.156 -22.693 1.00 86.56 88 SER A C 1
ATOM 698 O O . SER A 1 88 ? -17.441 35.078 -23.476 1.00 86.56 88 SER A O 1
ATOM 700 N N . VAL A 1 89 ? -17.194 34.149 -21.451 1.00 85.50 89 VAL A N 1
ATOM 701 C CA . VAL A 1 89 ? -16.268 35.182 -20.961 1.00 85.50 89 VAL A CA 1
ATOM 702 C C . VAL A 1 89 ? -15.019 35.238 -21.849 1.00 85.50 89 VAL A C 1
ATOM 704 O O . VAL A 1 89 ? -14.490 36.319 -22.103 1.00 85.50 89 VAL A O 1
ATOM 707 N N . TYR A 1 90 ? -14.571 34.091 -22.367 1.00 88.44 90 TYR A N 1
ATOM 708 C CA . TYR A 1 90 ? -13.490 34.021 -23.345 1.00 88.44 90 TYR A CA 1
ATOM 709 C C . TYR A 1 90 ? -13.817 34.782 -24.639 1.00 88.44 90 TYR A C 1
ATOM 711 O O . TYR A 1 90 ? -13.046 35.651 -25.046 1.00 88.44 90 TYR A O 1
ATOM 719 N N . ASP A 1 91 ? -14.962 34.501 -25.266 1.00 88.12 91 ASP A N 1
ATOM 720 C CA . ASP A 1 91 ? -15.370 35.162 -26.512 1.00 88.12 91 ASP A CA 1
ATOM 721 C C . ASP A 1 91 ? -15.562 36.671 -26.313 1.00 88.12 91 ASP A C 1
ATOM 723 O O . ASP A 1 91 ? -15.148 37.462 -27.157 1.00 88.12 91 ASP A O 1
ATOM 727 N N . ASP A 1 92 ? -16.095 37.093 -25.166 1.00 89.19 92 ASP A N 1
ATOM 728 C CA . ASP A 1 92 ? -16.207 38.508 -24.807 1.00 89.19 92 ASP A CA 1
ATOM 729 C C . ASP A 1 92 ? -14.844 39.212 -24.743 1.00 89.19 92 ASP A C 1
ATOM 731 O O . ASP A 1 92 ? -14.714 40.360 -25.179 1.00 89.19 92 ASP A O 1
ATOM 735 N N . LEU A 1 93 ? -13.816 38.549 -24.200 1.00 88.25 93 LEU A N 1
ATOM 736 C CA . LEU A 1 93 ? -12.454 39.091 -24.149 1.00 88.25 93 LEU A CA 1
ATOM 737 C C . LEU A 1 93 ? -11.855 39.227 -25.551 1.00 88.25 93 LEU A C 1
ATOM 739 O O . LEU A 1 93 ? -11.259 40.258 -25.867 1.00 88.25 93 LEU A O 1
ATOM 743 N N . VAL A 1 94 ? -12.054 38.218 -26.398 1.00 91.25 94 VAL A N 1
ATOM 744 C CA . VAL A 1 94 ? -11.624 38.232 -27.802 1.00 91.25 94 VAL A CA 1
ATOM 745 C C . VAL A 1 94 ? -12.321 39.365 -28.555 1.00 91.25 94 VAL A C 1
ATOM 747 O O . VAL A 1 94 ? -11.670 40.153 -29.241 1.00 91.25 94 VAL A O 1
ATOM 750 N N . PHE A 1 95 ? -13.633 39.514 -28.371 1.00 91.56 95 PHE A N 1
ATOM 751 C CA . PHE A 1 95 ? -14.416 40.574 -28.996 1.00 91.56 95 PHE A CA 1
ATOM 752 C C . PHE A 1 95 ? -13.989 41.967 -28.546 1.00 91.56 95 PHE A C 1
ATOM 754 O O . PHE A 1 95 ? -13.865 42.851 -29.389 1.00 91.56 95 PHE A O 1
ATOM 761 N N . LYS A 1 96 ? -13.691 42.163 -27.257 1.00 89.12 96 LYS A N 1
ATOM 762 C CA . LYS A 1 96 ? -13.173 43.442 -26.746 1.00 89.12 96 LYS A CA 1
ATOM 763 C C . LYS A 1 96 ? -11.853 43.844 -27.405 1.00 89.12 96 LYS A C 1
ATOM 765 O O . LYS A 1 96 ? -11.667 45.018 -27.706 1.00 89.12 96 LYS A O 1
ATOM 770 N N . LEU A 1 97 ? -10.950 42.893 -27.655 1.00 89.88 97 LEU A N 1
ATOM 771 C CA . LEU A 1 97 ? -9.684 43.182 -28.338 1.00 89.88 97 LEU A CA 1
ATOM 772 C C . LEU A 1 97 ? -9.901 43.587 -29.800 1.00 89.88 97 LEU A C 1
ATOM 774 O O . LEU A 1 97 ? -9.285 44.536 -30.275 1.00 89.88 97 LEU A O 1
ATOM 778 N N . ILE A 1 98 ? -10.811 42.918 -30.509 1.00 90.56 98 ILE A N 1
ATOM 779 C CA . ILE A 1 98 ? -11.138 43.279 -31.896 1.00 90.56 98 ILE A CA 1
ATOM 780 C C . ILE A 1 98 ? -11.882 44.627 -31.949 1.00 90.56 98 ILE A C 1
ATOM 782 O O . ILE A 1 98 ? -11.665 45.414 -32.865 1.00 90.56 98 ILE A O 1
ATOM 786 N N . GLU A 1 99 ? -12.719 44.948 -30.960 1.00 89.12 99 GLU A N 1
ATOM 787 C CA . GLU A 1 99 ? -13.359 46.267 -30.842 1.00 89.12 99 GLU A CA 1
ATOM 788 C C . GLU A 1 99 ? -12.344 47.409 -30.663 1.00 89.12 99 GLU A C 1
ATOM 790 O O . GLU A 1 99 ? -12.556 48.506 -31.189 1.00 89.12 99 GLU A O 1
ATOM 795 N N . GLN A 1 100 ? -11.243 47.150 -29.950 1.00 87.69 100 GLN A N 1
ATOM 796 C CA . GLN A 1 100 ? -10.165 48.111 -29.697 1.00 87.69 100 GLN A CA 1
ATOM 797 C C . GLN A 1 100 ? -9.226 48.272 -30.901 1.00 87.69 100 GLN A C 1
ATOM 799 O O . GLN A 1 100 ? -9.001 49.397 -31.355 1.00 87.69 100 GLN A O 1
ATOM 804 N N . ASP A 1 101 ? -8.744 47.157 -31.455 1.00 83.94 101 ASP A N 1
ATOM 805 C CA . ASP A 1 101 ? -7.610 47.134 -32.391 1.00 83.94 101 ASP A CA 1
ATOM 806 C C . ASP A 1 101 ? -7.985 46.694 -33.817 1.00 83.94 101 ASP A C 1
ATOM 808 O O . ASP A 1 101 ? -7.167 46.783 -34.733 1.00 83.94 101 ASP A O 1
ATOM 812 N N . GLY A 1 102 ? -9.211 46.211 -34.030 1.00 86.00 102 GLY A N 1
ATOM 813 C CA . GLY A 1 102 ? -9.676 45.695 -35.319 1.00 86.00 102 GLY A CA 1
ATOM 814 C C . GLY A 1 102 ? -10.008 46.780 -36.343 1.00 86.00 102 GLY A C 1
ATOM 815 O O . GLY A 1 102 ? -10.069 47.967 -36.015 1.00 86.00 102 GLY A O 1
ATOM 816 N N . ASP A 1 103 ? -10.268 46.390 -37.589 1.00 88.12 103 ASP A N 1
ATOM 817 C CA . ASP A 1 103 ? -10.763 47.322 -38.611 1.00 88.12 103 ASP A CA 1
ATOM 818 C C . ASP A 1 103 ? -12.253 47.663 -38.414 1.00 88.12 103 ASP A C 1
ATOM 820 O O . ASP A 1 103 ? -12.987 47.006 -37.671 1.00 88.12 103 ASP A O 1
ATOM 824 N N . LEU A 1 104 ? -12.727 48.715 -39.089 1.00 87.94 104 LEU A N 1
ATOM 825 C CA . LEU A 1 104 ? -14.101 49.202 -38.936 1.00 87.94 104 LEU A CA 1
ATOM 826 C C . LEU A 1 104 ? -15.155 48.122 -39.248 1.00 87.94 104 LEU A C 1
ATOM 828 O O . LEU A 1 104 ? -16.197 48.082 -38.592 1.00 87.94 104 LEU A O 1
ATOM 832 N N . SER A 1 105 ? -14.897 47.246 -40.224 1.00 87.38 105 SER A N 1
ATOM 833 C CA . SER A 1 105 ? -15.800 46.153 -40.598 1.00 87.38 105 SER A CA 1
ATOM 834 C C . SER A 1 105 ? -15.926 45.089 -39.509 1.00 87.38 105 SER A C 1
ATOM 836 O O . SER A 1 105 ? -17.043 44.708 -39.161 1.00 87.38 105 SER A O 1
ATOM 838 N N . ALA A 1 106 ? -14.815 44.654 -38.914 1.00 87.69 106 ALA A N 1
ATOM 839 C CA . ALA A 1 106 ? -14.811 43.674 -37.835 1.00 87.69 106 ALA A CA 1
ATOM 840 C C . ALA A 1 106 ? -15.447 44.235 -36.554 1.00 87.69 106 ALA A C 1
ATOM 842 O O . ALA A 1 106 ? -16.220 43.537 -35.896 1.00 87.69 106 ALA A O 1
ATOM 843 N N . ARG A 1 107 ? -15.211 45.519 -36.240 1.00 89.06 107 ARG A N 1
ATOM 844 C CA . ARG A 1 107 ? -15.869 46.207 -35.112 1.00 89.06 107 ARG A CA 1
ATOM 845 C C . ARG A 1 107 ? -17.387 46.259 -35.285 1.00 89.06 107 ARG A C 1
ATOM 847 O O . ARG A 1 107 ? -18.123 45.898 -34.368 1.00 89.06 107 ARG A O 1
ATOM 854 N N . LYS A 1 108 ? -17.866 46.662 -36.470 1.00 87.06 108 LYS A N 1
ATOM 855 C CA . LYS A 1 108 ? -19.305 46.705 -36.796 1.00 87.06 108 LYS A CA 1
ATOM 856 C C . LYS A 1 108 ? -19.945 45.317 -36.755 1.00 87.06 108 LYS A C 1
ATOM 858 O O . LYS A 1 108 ? -21.074 45.179 -36.279 1.00 87.06 108 LYS A O 1
ATOM 863 N N . TYR A 1 109 ? -19.223 44.294 -37.211 1.00 89.38 109 TYR A N 1
ATOM 864 C CA . TYR A 1 109 ? -19.671 42.906 -37.141 1.00 89.38 109 TYR A CA 1
ATOM 865 C C . TYR A 1 109 ? -19.868 42.446 -35.686 1.00 89.38 109 TYR A C 1
ATOM 867 O O . TYR A 1 109 ? -20.944 41.960 -35.347 1.00 89.38 109 TYR A O 1
ATOM 875 N N . ILE A 1 110 ? -18.909 42.704 -34.788 1.00 88.88 110 ILE A N 1
ATOM 876 C CA . ILE A 1 110 ? -19.031 42.359 -33.357 1.00 88.88 110 ILE A CA 1
ATOM 877 C C . ILE A 1 110 ? -20.161 43.117 -32.666 1.00 88.88 110 ILE A C 1
ATOM 879 O O . ILE A 1 110 ? -20.940 42.508 -31.934 1.00 88.88 110 ILE A O 1
ATOM 883 N N . GLN A 1 111 ? -20.285 44.426 -32.900 1.00 87.19 111 GLN A N 1
ATOM 884 C CA . GLN A 1 111 ? -21.390 45.214 -32.342 1.00 87.19 111 GLN A CA 1
ATOM 885 C C . GLN A 1 111 ? -22.744 44.627 -32.742 1.00 87.19 111 GLN A C 1
ATOM 887 O O . GLN A 1 111 ? -23.679 44.591 -31.943 1.00 87.19 111 GLN A O 1
ATOM 892 N N . SER A 1 112 ? -22.834 44.116 -33.967 1.00 87.12 112 SER A N 1
ATOM 893 C CA . SER A 1 112 ? -24.058 43.511 -34.465 1.00 87.12 112 SER A CA 1
ATOM 894 C C . SER A 1 112 ? -24.298 42.093 -33.932 1.00 87.12 112 SER A C 1
ATOM 896 O O . SER A 1 112 ? -25.449 41.757 -33.659 1.00 87.12 112 SER A O 1
ATOM 898 N N . LEU A 1 113 ? -23.237 41.306 -33.695 1.00 86.12 113 LEU A N 1
ATOM 899 C CA . LEU A 1 113 ? -23.307 40.038 -32.954 1.00 86.12 113 LEU A CA 1
ATOM 900 C C . LEU A 1 113 ? -23.807 40.255 -31.519 1.00 86.12 113 LEU A C 1
ATOM 902 O O . LEU A 1 113 ? -24.708 39.553 -31.068 1.00 86.12 113 LEU A O 1
ATOM 906 N N . LYS A 1 114 ? -23.274 41.261 -30.814 1.00 84.00 114 LYS A N 1
ATOM 907 C CA . LYS A 1 114 ? -23.722 41.641 -29.462 1.00 84.00 114 LYS A CA 1
ATOM 908 C C . LYS A 1 114 ? -25.165 42.145 -29.441 1.00 84.00 114 LYS A C 1
ATOM 910 O O . LYS A 1 114 ? -25.887 41.873 -28.488 1.00 84.00 114 LYS A O 1
ATOM 915 N N . ALA A 1 115 ? -25.598 42.819 -30.506 1.00 84.81 115 ALA A N 1
ATOM 916 C CA . ALA A 1 115 ? -26.980 43.250 -30.705 1.00 84.81 115 ALA A CA 1
ATOM 917 C C . ALA A 1 115 ? -27.912 42.147 -31.253 1.00 84.81 115 ALA A C 1
ATOM 919 O O . ALA A 1 115 ? -29.070 42.441 -31.537 1.00 84.81 115 ALA A O 1
ATOM 920 N N . GLN A 1 116 ? -27.426 40.908 -31.426 1.00 80.94 116 GLN A N 1
ATOM 921 C CA . GLN A 1 116 ? -28.193 39.751 -31.921 1.00 80.94 116 GLN A CA 1
ATOM 922 C C . GLN A 1 116 ? -28.899 39.981 -33.266 1.00 80.94 116 GLN A C 1
ATOM 924 O O . GLN A 1 116 ? -29.965 39.427 -33.537 1.00 80.94 116 GLN A O 1
ATOM 929 N N . LYS A 1 117 ? -28.308 40.796 -34.142 1.00 78.38 117 LYS A N 1
ATOM 930 C CA . LYS A 1 117 ? -28.852 41.012 -35.485 1.00 78.38 117 LYS A CA 1
ATOM 931 C C . LYS A 1 117 ? -28.604 39.772 -36.352 1.00 78.38 117 LYS A C 1
ATOM 933 O O . LYS A 1 117 ? -27.465 39.341 -36.511 1.00 78.38 117 LYS A O 1
ATOM 938 N N . LEU A 1 118 ? -29.672 39.207 -36.913 1.00 66.00 118 LEU A N 1
ATOM 939 C CA . LEU A 1 118 ? -29.617 38.026 -37.783 1.00 66.00 118 LEU A CA 1
ATOM 940 C C . LEU A 1 118 ? -29.177 38.395 -39.212 1.00 66.00 118 LEU A C 1
ATOM 942 O O . LEU A 1 118 ? -29.458 39.494 -39.684 1.00 66.00 118 LEU A O 1
ATOM 946 N N . GLY A 1 119 ? -28.521 37.456 -39.908 1.00 66.12 119 GLY A N 1
ATOM 947 C CA . GLY A 1 119 ? -28.239 37.554 -41.350 1.00 66.12 119 GLY A CA 1
ATOM 948 C C . GLY A 1 119 ? -27.052 38.437 -41.751 1.00 66.12 119 GLY A C 1
ATOM 949 O O . GLY A 1 119 ? -27.013 38.928 -42.873 1.00 66.12 119 GLY A O 1
ATOM 950 N N . ILE A 1 120 ? -26.096 38.669 -40.851 1.00 78.44 120 ILE A N 1
ATOM 951 C CA . ILE A 1 120 ? -24.941 39.533 -41.125 1.00 78.44 120 ILE A CA 1
ATOM 952 C C . ILE A 1 120 ? -23.809 38.722 -41.743 1.00 78.44 120 ILE A C 1
ATOM 954 O O . ILE A 1 120 ? -23.341 37.751 -41.148 1.00 78.44 120 ILE A O 1
ATOM 958 N N . GLU A 1 121 ? -23.342 39.156 -42.912 1.00 83.31 121 GLU A N 1
ATOM 959 C CA . GLU A 1 121 ? -22.172 38.572 -43.562 1.00 83.31 121 GLU A CA 1
ATOM 960 C C . GLU A 1 121 ? -20.912 38.765 -42.714 1.00 83.31 121 GLU A C 1
ATOM 962 O O . GLU A 1 121 ? -20.626 39.856 -42.211 1.00 83.31 121 GLU A O 1
ATOM 967 N N . VAL A 1 122 ? -20.140 37.687 -42.565 1.00 86.50 122 VAL A N 1
ATOM 968 C CA . VAL A 1 122 ? -18.859 37.712 -41.858 1.00 86.50 122 VAL A CA 1
ATOM 969 C C . VAL A 1 122 ? -17.838 38.462 -42.721 1.00 86.50 122 VAL A C 1
ATOM 971 O O . VAL A 1 122 ? -17.554 38.007 -43.831 1.00 86.50 122 VAL A O 1
ATOM 974 N N . PRO A 1 123 ? -17.236 39.569 -42.246 1.00 89.00 123 PRO A N 1
ATOM 975 C CA . PRO A 1 123 ? -16.209 40.268 -43.009 1.00 89.00 123 PRO A CA 1
ATOM 976 C C . PRO A 1 123 ? -15.015 39.356 -43.304 1.00 89.00 123 PRO A C 1
ATOM 978 O O . PRO A 1 123 ? -14.564 38.623 -42.423 1.00 89.00 123 PRO A O 1
ATOM 981 N N . LEU A 1 124 ? -14.431 39.462 -44.500 1.00 87.81 124 LEU A N 1
ATOM 982 C CA . LEU A 1 124 ? -13.250 38.676 -44.895 1.00 87.81 124 LEU A CA 1
ATOM 983 C C . LEU A 1 124 ? -12.053 38.863 -43.945 1.00 87.81 124 LEU A C 1
ATOM 985 O O . LEU A 1 124 ? -11.244 37.954 -43.769 1.00 87.81 124 LEU A O 1
ATOM 989 N N . THR A 1 125 ? -11.945 40.027 -43.301 1.00 86.31 125 THR A N 1
ATOM 990 C CA . THR A 1 125 ? -10.881 40.357 -42.343 1.00 86.31 125 THR A CA 1
ATOM 991 C C . THR A 1 125 ? -11.161 39.857 -40.923 1.00 86.31 125 THR A C 1
ATOM 993 O O . THR A 1 125 ? -10.258 39.837 -40.085 1.00 86.31 125 THR A O 1
ATOM 996 N N . PHE A 1 126 ? -12.386 39.417 -40.625 1.00 89.44 126 PHE A N 1
ATOM 997 C CA . PHE A 1 126 ? -12.772 38.995 -39.281 1.00 89.44 126 PHE A CA 1
ATOM 998 C C . PHE A 1 126 ? -12.059 37.711 -38.813 1.00 89.44 126 PHE A C 1
ATOM 1000 O O . PHE A 1 126 ? -11.547 37.718 -37.692 1.00 89.44 126 PHE A O 1
ATOM 1007 N N . PRO A 1 127 ? -11.928 36.630 -39.615 1.00 91.06 127 PRO A N 1
ATOM 1008 C CA . PRO A 1 127 ? -11.219 35.421 -39.181 1.00 91.06 127 PRO A CA 1
ATOM 1009 C C . PRO A 1 127 ? -9.755 35.666 -38.788 1.00 91.06 127 PRO A C 1
ATOM 1011 O O . PRO A 1 127 ? -9.281 35.123 -37.789 1.00 91.06 127 PRO A O 1
ATOM 1014 N N . SER A 1 128 ? -9.034 36.506 -39.539 1.00 89.38 128 SER A N 1
ATOM 1015 C CA . SER A 1 128 ? -7.630 36.823 -39.247 1.00 89.38 128 SER A CA 1
ATOM 1016 C C . SER A 1 128 ? -7.489 37.699 -38.000 1.00 89.38 128 SER A C 1
ATOM 1018 O O . SER A 1 128 ? -6.619 37.442 -37.165 1.00 89.38 128 SER A O 1
ATOM 1020 N N . GLN A 1 129 ? -8.378 38.679 -37.817 1.00 90.75 129 GLN A N 1
ATOM 1021 C CA . GLN A 1 129 ? -8.416 39.510 -36.610 1.00 90.75 129 GLN A CA 1
ATOM 1022 C C . GLN A 1 129 ? -8.817 38.717 -35.367 1.00 90.75 129 GLN A C 1
ATOM 1024 O O . GLN A 1 129 ? -8.203 38.894 -34.315 1.00 90.75 129 GLN A O 1
ATOM 1029 N N . ARG A 1 130 ? -9.772 37.787 -35.491 1.00 91.69 130 ARG A N 1
ATOM 1030 C CA . ARG A 1 130 ? -10.132 36.861 -34.413 1.00 91.69 130 ARG A CA 1
ATOM 1031 C C . ARG A 1 130 ? -8.946 36.002 -34.005 1.00 91.69 130 ARG A C 1
ATOM 1033 O O . ARG A 1 130 ? -8.595 35.997 -32.834 1.00 91.69 130 ARG A O 1
ATOM 1040 N N . LYS A 1 131 ? -8.254 35.384 -34.967 1.00 92.69 131 LYS A N 1
ATOM 1041 C CA . LYS A 1 131 ? -7.048 34.588 -34.693 1.00 92.69 131 LYS A CA 1
ATOM 1042 C C . LYS A 1 131 ? -5.962 35.403 -33.977 1.00 92.69 131 LYS A C 1
ATOM 1044 O O . LYS A 1 131 ? -5.289 34.885 -33.088 1.00 92.69 131 LYS A O 1
ATOM 1049 N N . ARG A 1 132 ? -5.789 36.679 -34.340 1.00 91.38 132 ARG A N 1
ATOM 1050 C CA . ARG A 1 132 ? -4.845 37.588 -33.669 1.00 91.38 132 ARG A CA 1
ATOM 1051 C C . ARG A 1 132 ? -5.278 37.905 -32.236 1.00 91.38 132 ARG A C 1
ATOM 1053 O O . ARG A 1 132 ? -4.449 37.841 -31.334 1.00 91.38 132 ARG A O 1
ATOM 1060 N N . ALA A 1 133 ? -6.552 38.221 -32.022 1.00 89.56 133 ALA A N 1
ATOM 1061 C CA . ALA A 1 133 ? -7.100 38.475 -30.693 1.00 89.56 133 ALA A CA 1
ATOM 1062 C C . ALA A 1 133 ? -7.018 37.228 -29.795 1.00 89.56 133 ALA A C 1
ATOM 1064 O O . ALA A 1 133 ? -6.549 37.335 -28.664 1.00 89.56 133 ALA A O 1
ATOM 1065 N N . ASP A 1 134 ? -7.347 36.044 -30.319 1.00 91.38 134 ASP A N 1
ATOM 1066 C CA . ASP A 1 134 ? -7.188 34.758 -29.629 1.00 91.38 134 ASP A CA 1
ATOM 1067 C C . ASP A 1 134 ? -5.734 34.545 -29.181 1.00 91.38 134 ASP A C 1
ATOM 1069 O O . ASP A 1 134 ? -5.478 34.203 -28.025 1.00 91.38 134 ASP A O 1
ATOM 1073 N N . ALA A 1 135 ? -4.764 34.805 -30.067 1.00 89.88 135 ALA A N 1
ATOM 1074 C CA . ALA A 1 135 ? -3.342 34.691 -29.748 1.00 89.88 135 ALA A CA 1
ATOM 1075 C C . ALA A 1 135 ? -2.904 35.672 -28.647 1.00 89.88 135 ALA A C 1
ATOM 1077 O O . ALA A 1 135 ? -2.090 35.309 -27.801 1.00 89.88 135 ALA A O 1
ATOM 1078 N N . ILE A 1 136 ? -3.463 36.886 -28.613 1.00 88.81 136 ILE A N 1
ATOM 1079 C CA . ILE A 1 136 ? -3.192 37.875 -27.558 1.00 88.81 136 ILE A CA 1
ATOM 1080 C C . ILE A 1 136 ? -3.786 37.421 -26.220 1.00 88.81 136 ILE A C 1
ATOM 1082 O O . ILE A 1 136 ? -3.100 37.499 -25.201 1.00 88.81 136 ILE A O 1
ATOM 1086 N N . VAL A 1 137 ? -5.030 36.925 -26.202 1.00 87.19 137 VAL A N 1
ATOM 1087 C CA . VAL A 1 137 ? -5.655 36.386 -24.980 1.00 87.19 137 VAL A CA 1
ATOM 1088 C C . VAL A 1 137 ? -4.848 35.201 -24.452 1.00 87.19 137 VAL A C 1
ATOM 1090 O O . VAL A 1 137 ? -4.514 35.169 -23.270 1.00 87.19 137 VAL A O 1
ATOM 1093 N N . MET A 1 138 ? -4.470 34.263 -25.324 1.00 86.38 138 MET A N 1
ATOM 1094 C CA . MET A 1 138 ? -3.657 33.103 -24.949 1.00 86.38 138 MET A CA 1
ATOM 1095 C C . MET A 1 138 ? -2.246 33.490 -24.500 1.00 86.38 138 MET A C 1
ATOM 1097 O O . MET A 1 138 ? -1.733 32.916 -23.542 1.00 86.38 138 MET A O 1
ATOM 1101 N N . GLY A 1 139 ? -1.621 34.468 -25.160 1.00 85.62 139 GLY A N 1
ATOM 1102 C CA . GLY A 1 139 ? -0.319 35.004 -24.770 1.00 85.62 139 GLY A CA 1
ATOM 1103 C C . GLY A 1 139 ? -0.352 35.631 -23.377 1.00 85.62 139 GLY A C 1
ATOM 1104 O O . GLY A 1 139 ? 0.538 35.362 -22.576 1.00 85.62 139 GLY A O 1
ATOM 1105 N N . LYS A 1 140 ? -1.416 36.380 -23.059 1.00 85.69 140 LYS A N 1
ATOM 1106 C CA . LYS A 1 140 ? -1.630 36.949 -21.719 1.00 85.69 140 LYS A CA 1
ATOM 1107 C C . LYS A 1 140 ? -1.916 35.887 -20.663 1.00 85.69 140 LYS A C 1
ATOM 1109 O O . LYS A 1 140 ? -1.355 35.935 -19.580 1.00 85.69 140 LYS A O 1
ATOM 1114 N N . LEU A 1 141 ? -2.741 34.890 -20.981 1.00 83.25 141 LEU A N 1
ATOM 1115 C CA . LEU A 1 141 ? -3.001 33.782 -20.062 1.00 83.25 141 LEU A CA 1
ATOM 1116 C C . LEU A 1 141 ? -1.703 33.030 -19.719 1.00 83.25 141 LEU A C 1
ATOM 1118 O O . LEU A 1 141 ? -1.467 32.678 -18.570 1.00 83.25 141 LEU A O 1
ATOM 1122 N N . ARG A 1 142 ? -0.826 32.841 -20.712 1.00 84.44 142 ARG A N 1
ATOM 1123 C CA . ARG A 1 142 ? 0.501 32.241 -20.528 1.00 84.44 142 ARG A CA 1
ATOM 1124 C C . ARG A 1 142 ? 1.449 33.123 -19.720 1.00 84.44 142 ARG A C 1
ATOM 1126 O O . ARG A 1 142 ? 2.205 32.575 -18.925 1.00 84.44 142 ARG A O 1
ATOM 1133 N N . SER A 1 143 ? 1.442 34.442 -19.927 1.00 81.88 143 SER A N 1
ATOM 1134 C CA . SER A 1 143 ? 2.311 35.356 -19.174 1.00 81.88 143 SER A CA 1
ATOM 1135 C C . SER A 1 143 ? 1.900 35.475 -17.716 1.00 81.88 143 SER A C 1
ATOM 1137 O O . SER A 1 143 ? 2.771 35.535 -16.856 1.00 81.88 143 SER A O 1
ATOM 1139 N N . ASP A 1 144 ? 0.594 35.496 -17.457 1.00 82.50 144 ASP A N 1
ATOM 1140 C CA . ASP A 1 144 ? 0.061 35.804 -16.135 1.00 82.50 144 ASP A CA 1
ATOM 1141 C C . ASP A 1 144 ? -0.020 34.568 -15.220 1.00 82.50 144 ASP A C 1
ATOM 1143 O O . ASP A 1 144 ? -0.062 34.721 -14.005 1.00 82.50 144 ASP A O 1
ATOM 1147 N N . ILE A 1 145 ? -0.027 33.348 -15.777 1.00 81.81 145 ILE A N 1
ATOM 1148 C CA . ILE A 1 145 ? 0.122 32.113 -14.991 1.00 81.81 145 ILE A CA 1
ATOM 1149 C C . ILE A 1 145 ? 1.608 31.918 -14.693 1.00 81.81 145 ILE A C 1
ATOM 1151 O O . ILE A 1 145 ? 2.375 31.420 -15.532 1.00 81.81 145 ILE A O 1
ATOM 1155 N N . ASP A 1 146 ? 2.000 32.353 -13.501 1.00 81.44 146 ASP A N 1
ATOM 1156 C CA . ASP A 1 146 ? 3.327 32.156 -12.936 1.00 81.44 146 ASP A CA 1
ATOM 1157 C C . ASP A 1 146 ? 3.460 30.789 -12.238 1.00 81.44 146 ASP A C 1
ATOM 1159 O O . ASP A 1 146 ? 2.550 29.955 -12.238 1.00 81.44 146 ASP A O 1
ATOM 1163 N N . LYS A 1 147 ? 4.653 30.521 -11.701 1.00 80.69 147 LYS A N 1
ATOM 1164 C CA . LYS A 1 147 ? 4.957 29.259 -11.018 1.00 80.69 147 LYS A CA 1
ATOM 1165 C C . LYS A 1 147 ? 4.140 29.085 -9.733 1.00 80.69 147 LYS A C 1
ATOM 1167 O O . LYS A 1 147 ? 3.750 27.961 -9.425 1.00 80.69 147 LYS A O 1
ATOM 1172 N N . ASP A 1 148 ? 3.848 30.169 -9.023 1.00 80.88 148 ASP A N 1
ATOM 1173 C CA . ASP A 1 148 ? 3.124 30.129 -7.751 1.00 80.88 148 ASP A CA 1
ATOM 1174 C C . ASP A 1 148 ? 1.644 29.799 -7.969 1.00 80.88 148 ASP A C 1
ATOM 1176 O O . ASP A 1 148 ? 1.051 29.020 -7.216 1.00 80.88 148 ASP A O 1
ATOM 1180 N N . GLU A 1 149 ? 1.057 30.303 -9.055 1.00 80.38 149 GLU A N 1
ATOM 1181 C CA . GLU A 1 149 ? -0.295 29.956 -9.482 1.00 80.38 149 GLU A CA 1
ATOM 1182 C C . GLU A 1 149 ? -0.388 28.481 -9.898 1.00 80.38 149 GLU A C 1
ATOM 1184 O O . GLU A 1 149 ? -1.359 27.797 -9.564 1.00 80.38 149 GLU A O 1
ATOM 1189 N N . VAL A 1 150 ? 0.649 27.949 -10.559 1.00 79.44 150 VAL A N 1
ATOM 1190 C CA . VAL A 1 150 ? 0.722 26.518 -10.896 1.00 79.44 150 VAL A CA 1
ATOM 1191 C C . VAL A 1 150 ? 0.787 25.658 -9.634 1.00 79.44 150 VAL A C 1
ATOM 1193 O O . VAL A 1 150 ? 0.007 24.714 -9.507 1.00 79.44 150 VAL A O 1
ATOM 1196 N N . ILE A 1 151 ? 1.644 26.003 -8.670 1.00 80.56 151 ILE A N 1
ATOM 1197 C CA . ILE A 1 151 ? 1.731 25.293 -7.382 1.00 80.56 151 ILE A CA 1
ATOM 1198 C C . ILE A 1 151 ? 0.392 25.360 -6.646 1.00 80.56 151 ILE A C 1
ATOM 1200 O O . ILE A 1 151 ? -0.098 24.344 -6.156 1.00 80.56 151 ILE A O 1
ATOM 1204 N N . THR A 1 152 ? -0.235 26.536 -6.602 1.00 79.81 152 THR A N 1
ATOM 1205 C CA . THR A 1 152 ? -1.534 26.736 -5.946 1.00 79.81 152 THR A CA 1
ATOM 1206 C C . THR A 1 152 ? -2.622 25.875 -6.584 1.00 79.81 152 THR A C 1
ATOM 1208 O O . THR A 1 152 ? -3.432 25.273 -5.874 1.00 79.81 152 THR A O 1
ATOM 1211 N N . TYR A 1 153 ? -2.646 25.778 -7.914 1.00 80.81 153 TYR A N 1
ATOM 1212 C CA . TYR A 1 153 ? -3.574 24.906 -8.626 1.00 80.81 153 TYR A CA 1
ATOM 1213 C C . TYR A 1 153 ? -3.338 23.426 -8.301 1.00 80.81 153 TYR A C 1
ATOM 1215 O O . TYR A 1 153 ? -4.291 22.722 -7.966 1.00 80.81 153 TYR A O 1
ATOM 1223 N N . LEU A 1 154 ? -2.087 22.961 -8.359 1.00 79.62 154 LEU A N 1
ATOM 1224 C CA . LEU A 1 154 ? -1.740 21.565 -8.073 1.00 79.62 154 LEU A CA 1
ATOM 1225 C C . LEU A 1 154 ? -2.093 21.186 -6.629 1.00 79.62 154 LEU A C 1
ATOM 1227 O O . LEU A 1 154 ? -2.740 20.164 -6.411 1.00 79.62 154 LEU A O 1
ATOM 1231 N N . ARG A 1 155 ? -1.790 22.061 -5.660 1.00 82.12 155 ARG A N 1
ATOM 1232 C CA . ARG A 1 155 ? -2.206 21.906 -4.256 1.00 82.12 155 ARG A CA 1
ATOM 1233 C C . ARG A 1 155 ? -3.718 21.748 -4.123 1.00 82.12 155 ARG A C 1
ATOM 1235 O O . ARG A 1 155 ? -4.191 20.880 -3.399 1.00 82.12 155 ARG A O 1
ATOM 1242 N N . ARG A 1 156 ? -4.499 22.564 -4.837 1.00 80.75 156 ARG A N 1
ATOM 1243 C CA . ARG A 1 156 ? -5.969 22.478 -4.807 1.00 80.75 156 ARG A CA 1
ATOM 1244 C C . ARG A 1 156 ? -6.503 21.194 -5.428 1.00 80.75 156 ARG A C 1
ATOM 1246 O O . ARG A 1 156 ? -7.458 20.642 -4.892 1.00 80.75 156 ARG A O 1
ATOM 1253 N N . GLN A 1 157 ? -5.923 20.738 -6.536 1.00 82.19 157 GLN A N 1
ATOM 1254 C CA . GLN A 1 157 ? -6.300 19.466 -7.161 1.00 82.19 157 GLN A CA 1
ATOM 1255 C C . GLN A 1 157 ? -6.036 18.296 -6.217 1.00 82.19 157 GLN A C 1
ATOM 1257 O O . GLN A 1 157 ? -6.886 17.424 -6.054 1.00 82.19 157 GLN A O 1
ATOM 1262 N N . GLU A 1 158 ? -4.889 18.318 -5.546 1.00 81.75 158 GLU A N 1
ATOM 1263 C CA . GLU A 1 158 ? -4.528 17.294 -4.576 1.00 81.75 158 GLU A CA 1
ATOM 1264 C C . GLU A 1 158 ? -5.444 17.324 -3.345 1.00 81.75 158 GLU A C 1
ATOM 1266 O O . GLU A 1 158 ? -5.947 16.287 -2.917 1.00 81.75 158 GLU A O 1
ATOM 1271 N N . LEU A 1 159 ? -5.766 18.516 -2.835 1.00 84.44 159 LEU A N 1
ATOM 1272 C CA . LEU A 1 159 ? -6.733 18.684 -1.752 1.00 84.44 159 LEU A CA 1
ATOM 1273 C C . LEU A 1 159 ? -8.131 18.161 -2.135 1.00 84.44 159 LEU A C 1
ATOM 1275 O O . LEU A 1 159 ? -8.764 17.459 -1.346 1.00 84.44 159 LEU A O 1
ATOM 1279 N N . ASP A 1 160 ? -8.615 18.474 -3.343 1.00 83.69 160 ASP A N 1
ATOM 1280 C CA . ASP A 1 160 ? -9.893 17.964 -3.863 1.00 83.69 160 ASP A CA 1
ATOM 1281 C C . ASP A 1 160 ? -9.870 16.434 -3.980 1.00 83.69 160 ASP A C 1
ATOM 1283 O O . ASP A 1 160 ? -10.816 15.765 -3.559 1.00 83.69 160 ASP A O 1
ATOM 1287 N N . ARG A 1 161 ? -8.767 15.861 -4.475 1.00 87.00 161 ARG A N 1
ATOM 1288 C CA . ARG A 1 161 ? -8.562 14.409 -4.575 1.00 87.00 161 ARG A CA 1
ATOM 1289 C C . ARG A 1 161 ? -8.649 13.730 -3.207 1.00 87.00 161 ARG A C 1
ATOM 1291 O O . ARG A 1 161 ? -9.403 12.768 -3.055 1.00 87.00 161 ARG A O 1
ATOM 1298 N N . GLU A 1 162 ? -7.936 14.245 -2.208 1.00 87.06 162 GLU A N 1
ATOM 1299 C CA . GLU A 1 162 ? -7.925 13.680 -0.854 1.00 87.06 162 GLU A CA 1
ATOM 1300 C C . GLU A 1 162 ? -9.300 13.800 -0.173 1.00 87.06 162 GLU A C 1
ATOM 1302 O O . GLU A 1 162 ? -9.790 12.826 0.403 1.00 87.06 162 GLU A O 1
ATOM 1307 N N . ILE A 1 163 ? -9.983 14.946 -0.293 1.00 89.38 163 ILE A N 1
ATOM 1308 C CA . ILE A 1 163 ? -11.330 15.123 0.277 1.00 89.38 163 ILE A CA 1
ATOM 1309 C C . ILE A 1 163 ? -12.351 14.214 -0.414 1.00 89.38 163 ILE A C 1
ATOM 1311 O O . ILE A 1 163 ? -13.198 13.621 0.260 1.00 89.38 163 ILE A O 1
ATOM 1315 N N . ARG A 1 164 ? -12.272 14.045 -1.739 1.00 89.31 164 ARG A N 1
ATOM 1316 C CA . ARG A 1 164 ? -13.120 13.082 -2.457 1.00 89.31 164 ARG A CA 1
ATOM 1317 C C . ARG A 1 164 ? -12.888 11.663 -1.962 1.00 89.31 164 ARG A C 1
ATOM 1319 O O . ARG A 1 164 ? -13.864 10.941 -1.769 1.00 89.31 164 ARG A O 1
ATOM 1326 N N . GLN A 1 165 ? -11.639 11.274 -1.716 1.00 90.75 165 GLN A N 1
ATOM 1327 C CA . GLN A 1 165 ? -11.321 9.952 -1.178 1.00 90.75 165 GLN A CA 1
ATOM 1328 C C . GLN A 1 165 ? -11.915 9.758 0.225 1.00 90.75 165 GLN A C 1
ATOM 1330 O O . GLN A 1 165 ? -12.601 8.767 0.472 1.00 90.75 165 GLN A O 1
ATOM 1335 N N . ILE A 1 166 ? -11.749 10.743 1.115 1.00 93.31 166 ILE A N 1
ATOM 1336 C CA . ILE A 1 166 ? -12.377 10.754 2.448 1.00 93.31 166 ILE A CA 1
ATOM 1337 C C . ILE A 1 166 ? -13.902 10.646 2.326 1.00 93.31 166 ILE A C 1
ATOM 1339 O O . ILE A 1 166 ? -14.535 9.878 3.049 1.00 93.31 166 ILE A O 1
ATOM 1343 N N . SER A 1 167 ? -14.509 11.369 1.383 1.00 93.44 167 SER A N 1
ATOM 1344 C CA . SER A 1 167 ? -15.950 11.309 1.147 1.00 93.44 167 SER A CA 1
ATOM 1345 C C . SER A 1 167 ? -16.403 9.928 0.667 1.00 93.44 167 SER A C 1
ATOM 1347 O O . SER A 1 167 ? -17.456 9.460 1.096 1.00 93.44 167 SER A O 1
ATOM 1349 N N . GLN A 1 168 ? -15.640 9.260 -0.202 1.00 93.62 168 GLN A N 1
ATOM 1350 C CA . GLN A 1 168 ? -15.945 7.894 -0.641 1.00 93.62 168 GLN A CA 1
ATOM 1351 C C . GLN A 1 168 ? -15.910 6.911 0.532 1.00 93.62 168 GLN A C 1
ATOM 1353 O O . GLN A 1 168 ? -16.806 6.076 0.658 1.00 93.62 168 GLN A O 1
ATOM 1358 N N . ASP A 1 169 ? -14.925 7.039 1.421 1.00 94.69 169 ASP A N 1
ATOM 1359 C CA . ASP A 1 169 ? -14.828 6.209 2.622 1.00 94.69 169 ASP A CA 1
ATOM 1360 C C . ASP A 1 169 ? -15.945 6.500 3.624 1.00 94.69 169 ASP A C 1
ATOM 1362 O O . ASP A 1 169 ? -16.505 5.570 4.206 1.00 94.69 169 ASP A O 1
ATOM 1366 N N . MET A 1 170 ? -16.343 7.766 3.764 1.00 95.38 170 MET A N 1
ATOM 1367 C CA . MET A 1 170 ? -17.494 8.162 4.575 1.00 95.38 170 MET A CA 1
ATOM 1368 C C . MET A 1 170 ? -18.769 7.495 4.053 1.00 95.38 170 MET A C 1
ATOM 1370 O O . MET A 1 170 ? -19.525 6.906 4.824 1.00 95.38 170 MET A O 1
ATOM 1374 N N . PHE A 1 171 ? -19.006 7.547 2.740 1.00 94.06 171 PHE A N 1
ATOM 1375 C CA . PHE A 1 171 ? -20.168 6.894 2.142 1.00 94.06 171 PHE A CA 1
ATOM 1376 C C . PHE A 1 171 ? -20.101 5.378 2.258 1.00 94.06 171 PHE A C 1
ATOM 1378 O O . PHE A 1 171 ? -21.128 4.747 2.499 1.00 94.06 171 PHE A O 1
ATOM 1385 N N . TYR A 1 172 ? -18.914 4.783 2.139 1.00 94.88 172 TYR A N 1
ATOM 1386 C CA . TYR A 1 172 ? -18.735 3.361 2.395 1.00 94.88 172 TYR A CA 1
ATOM 1387 C C . TYR A 1 172 ? -19.146 2.999 3.831 1.00 94.88 172 TYR A C 1
ATOM 1389 O O . TYR A 1 172 ? -19.920 2.060 4.014 1.00 94.88 172 TYR A O 1
ATOM 1397 N N . ALA A 1 173 ? -18.702 3.760 4.834 1.00 94.12 173 ALA A N 1
ATOM 1398 C CA . ALA A 1 173 ? -19.076 3.564 6.235 1.00 94.12 173 ALA A CA 1
ATOM 1399 C C . ALA A 1 173 ? -20.592 3.687 6.462 1.00 94.12 173 ALA A C 1
ATOM 1401 O O . ALA A 1 173 ? -21.208 2.776 7.020 1.00 94.12 173 ALA A O 1
ATOM 1402 N N . ILE A 1 174 ? -21.202 4.771 5.968 1.00 93.50 174 ILE A N 1
ATOM 1403 C CA . ILE A 1 174 ? -22.646 5.031 6.091 1.00 93.50 174 ILE A CA 1
ATOM 1404 C C . ILE A 1 174 ? -23.457 3.905 5.439 1.00 93.50 174 ILE A C 1
ATOM 1406 O O . ILE A 1 174 ? -24.367 3.352 6.055 1.00 93.50 174 ILE A O 1
ATOM 1410 N N . ASN A 1 175 ? -23.105 3.516 4.211 1.00 93.44 175 ASN A N 1
ATOM 1411 C CA . ASN A 1 175 ? -23.832 2.488 3.461 1.00 93.44 175 ASN A CA 1
ATOM 1412 C C . ASN A 1 175 ? -23.713 1.089 4.083 1.00 93.44 175 ASN A C 1
ATOM 1414 O O . ASN A 1 175 ? -24.535 0.223 3.799 1.00 93.44 175 ASN A O 1
ATOM 1418 N N . ASN A 1 176 ? -22.711 0.864 4.935 1.00 93.50 176 ASN A N 1
ATOM 1419 C CA . ASN A 1 176 ? -22.526 -0.385 5.675 1.00 93.50 176 ASN A CA 1
ATOM 1420 C C . ASN A 1 176 ? -22.990 -0.281 7.146 1.00 93.50 176 ASN A C 1
ATOM 1422 O O . ASN A 1 176 ? -22.781 -1.202 7.945 1.00 93.50 176 ASN A O 1
ATOM 1426 N N . GLY A 1 177 ? -23.696 0.801 7.488 1.00 90.69 177 GLY A N 1
ATOM 1427 C CA . GLY A 1 177 ? -24.461 0.933 8.724 1.00 90.69 177 GLY A CA 1
ATOM 1428 C C . GLY A 1 177 ? -23.682 1.439 9.934 1.00 90.69 177 GLY A C 1
ATOM 1429 O O . GLY A 1 177 ? -24.149 1.203 11.043 1.00 90.69 177 GLY A O 1
ATOM 1430 N N . LEU A 1 178 ? -22.533 2.100 9.744 1.00 92.81 178 LEU A N 1
ATOM 1431 C CA . LEU A 1 178 ? -21.910 2.882 10.818 1.00 92.81 178 LEU A CA 1
ATOM 1432 C C . LEU A 1 178 ? -22.693 4.179 11.044 1.00 92.81 178 LEU A C 1
ATOM 1434 O O . LEU A 1 178 ? -23.158 4.802 10.084 1.00 92.81 178 LEU A O 1
ATOM 1438 N N . VAL A 1 179 ? -22.818 4.603 12.302 1.00 90.75 179 VAL A N 1
ATOM 1439 C CA . VAL A 1 179 ? -23.568 5.810 12.681 1.00 90.75 179 VAL A CA 1
ATOM 1440 C C . VAL A 1 179 ? -22.788 6.693 13.655 1.00 90.75 179 VAL A C 1
ATOM 1442 O O . VAL A 1 179 ? -21.928 6.241 14.405 1.00 90.75 179 VAL A O 1
ATOM 1445 N N . GLY A 1 180 ? -23.094 7.993 13.656 1.00 87.31 180 GLY A N 1
ATOM 1446 C CA . GLY A 1 180 ? -22.540 8.938 14.629 1.00 87.31 180 GLY A CA 1
ATOM 1447 C C . GLY A 1 180 ? -21.007 8.950 14.666 1.00 87.31 180 GLY A C 1
ATOM 1448 O O . GLY A 1 180 ? -20.352 9.147 13.642 1.00 87.31 180 GLY A O 1
ATOM 1449 N N . SER A 1 181 ? -20.436 8.756 15.858 1.00 90.00 181 SER A N 1
ATOM 1450 C CA . SER A 1 181 ? -18.986 8.800 16.089 1.00 90.00 181 SER A CA 1
ATOM 1451 C C . SER A 1 181 ? -18.221 7.633 15.454 1.00 90.00 181 SER A C 1
ATOM 1453 O O . SER A 1 181 ? -17.027 7.773 15.199 1.00 90.00 181 SER A O 1
ATOM 1455 N N . GLU A 1 182 ? -18.880 6.516 15.135 1.00 92.81 182 GLU A N 1
ATOM 1456 C CA . GLU A 1 182 ? -18.252 5.372 14.457 1.00 92.81 182 GLU A CA 1
ATOM 1457 C C . GLU A 1 182 ? -17.766 5.745 13.055 1.00 92.81 182 GLU A C 1
ATOM 1459 O O . GLU A 1 182 ? -16.713 5.285 12.618 1.00 92.81 182 GLU A O 1
ATOM 1464 N N . ILE A 1 183 ? -18.501 6.627 12.367 1.00 94.38 183 ILE A N 1
ATOM 1465 C CA . ILE A 1 183 ? -18.113 7.126 11.044 1.00 94.38 183 ILE A CA 1
ATOM 1466 C C . ILE A 1 183 ? -16.802 7.910 11.156 1.00 94.38 183 ILE A C 1
ATOM 1468 O O . ILE A 1 183 ? -15.897 7.706 10.353 1.00 94.38 183 ILE A O 1
ATOM 1472 N N . LEU A 1 184 ? -16.672 8.770 12.171 1.00 93.31 184 LEU A N 1
ATOM 1473 C CA . LEU A 1 184 ? -15.463 9.570 12.385 1.00 93.31 184 LEU A CA 1
ATOM 1474 C C . LEU A 1 184 ? -14.258 8.692 12.745 1.00 93.31 184 LEU A C 1
ATOM 1476 O O . LEU A 1 184 ? -13.181 8.897 12.196 1.00 93.31 184 LEU A O 1
ATOM 1480 N N . LYS A 1 185 ? -14.454 7.676 13.595 1.00 94.19 185 LYS A N 1
ATOM 1481 C CA . LYS A 1 185 ? -13.420 6.683 13.936 1.00 94.19 185 LYS A CA 1
ATOM 1482 C C . LYS A 1 185 ? -12.948 5.901 12.709 1.00 94.19 185 LYS A C 1
ATOM 1484 O O . LYS A 1 185 ? -11.749 5.747 12.495 1.00 94.19 185 LYS A O 1
ATOM 1489 N N . TYR A 1 186 ? -13.882 5.446 11.871 1.00 95.38 186 TYR A N 1
ATOM 1490 C CA . TYR A 1 186 ? -13.561 4.763 10.616 1.00 95.38 186 TYR A CA 1
ATOM 1491 C C . TYR A 1 186 ? -12.751 5.662 9.676 1.00 95.38 186 TYR A C 1
ATOM 1493 O O . TYR A 1 186 ? -11.739 5.233 9.125 1.00 95.38 186 TYR A O 1
ATOM 1501 N N . LEU A 1 187 ? -13.180 6.917 9.511 1.00 94.25 187 LEU A N 1
ATOM 1502 C CA . LEU A 1 187 ? -12.471 7.892 8.688 1.00 94.25 187 LEU A CA 1
ATOM 1503 C C . LEU A 1 187 ? -11.062 8.176 9.215 1.00 94.25 187 LEU A C 1
ATOM 1505 O O . LEU A 1 187 ? -10.145 8.256 8.401 1.00 94.25 187 LEU A O 1
ATOM 1509 N N . GLY A 1 188 ? -10.888 8.266 10.538 1.00 92.06 188 GLY A N 1
ATOM 1510 C CA . GLY A 1 188 ? -9.587 8.443 11.187 1.00 92.06 188 GLY A CA 1
ATOM 1511 C C . GLY A 1 188 ? -8.614 7.329 10.817 1.00 92.06 188 GLY A C 1
ATOM 1512 O O . GLY A 1 188 ? -7.574 7.594 10.224 1.00 92.06 188 GLY A O 1
ATOM 1513 N N . VAL A 1 189 ? -9.009 6.071 11.039 1.00 91.94 189 VAL A N 1
ATOM 1514 C CA . VAL A 1 189 ? -8.174 4.904 10.695 1.00 91.94 189 VAL A CA 1
ATOM 1515 C C . VAL A 1 189 ? -7.841 4.874 9.206 1.00 91.94 189 VAL A C 1
ATOM 1517 O O . VAL A 1 189 ? -6.686 4.693 8.833 1.00 91.94 189 VAL A O 1
ATOM 1520 N N . MET A 1 190 ? -8.832 5.065 8.333 1.00 92.44 190 MET A N 1
ATOM 1521 C CA . MET A 1 190 ? -8.599 5.028 6.886 1.00 92.44 190 MET A CA 1
ATOM 1522 C C . MET A 1 190 ? -7.684 6.163 6.409 1.00 92.44 190 MET A C 1
ATOM 1524 O O . MET A 1 190 ? -6.892 5.956 5.489 1.00 92.44 190 MET A O 1
ATOM 1528 N N . TYR A 1 191 ? -7.792 7.352 7.009 1.00 90.19 191 TYR A N 1
ATOM 1529 C CA . TYR A 1 191 ? -6.927 8.491 6.709 1.00 90.19 191 TYR A CA 1
ATOM 1530 C C . TYR A 1 191 ? -5.479 8.227 7.132 1.00 90.19 191 TYR A C 1
ATOM 1532 O O . TYR A 1 191 ? -4.579 8.356 6.300 1.00 90.19 191 TYR A O 1
ATOM 1540 N N . ASP A 1 192 ? -5.273 7.778 8.371 1.00 86.50 192 ASP A N 1
ATOM 1541 C CA . ASP A 1 192 ? -3.944 7.489 8.917 1.00 86.50 192 ASP A CA 1
ATOM 1542 C C . ASP A 1 192 ? -3.264 6.342 8.151 1.00 86.50 192 ASP A C 1
ATOM 1544 O O . ASP A 1 192 ? -2.097 6.444 7.772 1.00 86.50 192 ASP A O 1
ATOM 1548 N N . LEU A 1 193 ? -4.006 5.279 7.811 1.00 86.12 193 LEU A N 1
ATOM 1549 C CA . LEU A 1 193 ? -3.481 4.196 6.975 1.00 86.12 193 LEU A CA 1
ATOM 1550 C C . LEU A 1 193 ? -3.066 4.699 5.588 1.00 86.12 193 LEU A C 1
ATOM 1552 O O . LEU A 1 193 ? -1.974 4.387 5.130 1.00 86.12 193 LEU A O 1
ATOM 1556 N N . ARG A 1 194 ? -3.870 5.532 4.917 1.00 83.19 194 ARG A N 1
ATOM 1557 C CA . ARG A 1 194 ? -3.464 6.107 3.620 1.00 83.19 194 ARG A CA 1
ATOM 1558 C C . ARG A 1 194 ? -2.222 6.984 3.713 1.00 83.19 194 ARG A C 1
ATOM 1560 O O . ARG A 1 194 ? -1.506 7.120 2.728 1.00 83.19 194 ARG A O 1
ATOM 1567 N N . PHE A 1 195 ? -1.988 7.626 4.853 1.00 78.50 195 PHE A N 1
ATOM 1568 C CA . PHE A 1 195 ? -0.782 8.421 5.058 1.00 78.50 195 PHE A CA 1
ATOM 1569 C C . PHE A 1 195 ? 0.478 7.547 5.141 1.00 78.50 195 PHE A C 1
ATOM 1571 O O . PHE A 1 195 ? 1.542 7.954 4.679 1.00 78.50 195 PHE A O 1
ATOM 1578 N N . LEU A 1 196 ? 0.343 6.337 5.688 1.00 78.19 196 LEU A N 1
ATOM 1579 C CA . LEU A 1 196 ? 1.426 5.364 5.845 1.00 78.19 196 LEU A CA 1
ATOM 1580 C C . LEU A 1 196 ? 1.590 4.410 4.651 1.00 78.19 196 LEU A C 1
ATOM 1582 O O . LEU A 1 196 ? 2.542 3.625 4.622 1.00 78.19 196 LEU A O 1
ATOM 1586 N N . GLU A 1 197 ? 0.661 4.441 3.696 1.00 79.75 197 GLU A N 1
ATOM 1587 C CA . GLU A 1 197 ? 0.639 3.547 2.541 1.00 79.75 197 GLU A CA 1
ATOM 1588 C C . GLU A 1 197 ? 1.748 3.904 1.540 1.00 79.75 197 GLU A C 1
ATOM 1590 O O . GLU A 1 197 ? 1.850 5.039 1.076 1.00 79.75 197 GLU A O 1
ATOM 1595 N N . THR A 1 198 ? 2.573 2.923 1.166 1.00 74.56 198 THR A N 1
ATOM 1596 C CA . THR A 1 198 ? 3.673 3.118 0.195 1.00 74.56 198 THR A CA 1
ATOM 1597 C C . THR A 1 198 ? 3.469 2.412 -1.130 1.00 74.56 198 THR A C 1
ATOM 1599 O O . THR A 1 198 ? 4.167 2.675 -2.110 1.00 74.56 198 THR A O 1
ATOM 1602 N N . ALA A 1 199 ? 2.475 1.538 -1.191 1.00 73.88 199 ALA A N 1
ATOM 1603 C CA . ALA A 1 199 ? 1.950 0.979 -2.419 1.00 73.88 199 ALA A CA 1
ATOM 1604 C C . ALA A 1 199 ? 0.488 0.608 -2.208 1.00 73.88 199 ALA A C 1
ATOM 1606 O O . ALA A 1 199 ? 0.085 0.307 -1.089 1.00 73.88 199 ALA A O 1
ATOM 1607 N N . SER A 1 200 ? -0.285 0.568 -3.293 1.00 78.00 200 SER A N 1
ATOM 1608 C CA . SER A 1 200 ? -1.701 0.211 -3.224 1.00 78.00 200 SER A CA 1
ATOM 1609 C C . SER A 1 200 ? -1.910 -1.130 -2.521 1.00 78.00 200 SER A C 1
ATOM 1611 O O . SER A 1 200 ? -1.376 -2.160 -2.949 1.00 78.00 200 SER A O 1
ATOM 1613 N N . SER A 1 201 ? -2.730 -1.102 -1.477 1.00 80.50 201 SER A N 1
ATOM 1614 C CA . SER A 1 201 ? -3.131 -2.267 -0.703 1.00 80.50 201 SER A CA 1
ATOM 1615 C C . SER A 1 201 ? -3.774 -3.336 -1.588 1.00 80.50 201 SER A C 1
ATOM 1617 O O . SER A 1 201 ? -4.485 -3.047 -2.557 1.00 80.50 201 SER A O 1
ATOM 1619 N N . THR A 1 202 ? -3.568 -4.605 -1.241 1.00 81.56 202 THR A N 1
ATOM 1620 C CA . THR A 1 202 ? -4.322 -5.699 -1.869 1.00 81.56 202 THR A CA 1
ATOM 1621 C C . THR A 1 202 ? -5.653 -5.891 -1.155 1.00 81.56 202 THR A C 1
ATOM 1623 O O . THR A 1 202 ? -5.762 -5.709 0.054 1.00 81.56 202 THR A O 1
ATOM 1626 N N . ASN A 1 203 ? -6.686 -6.264 -1.914 1.00 82.81 203 ASN A N 1
ATOM 1627 C CA . ASN A 1 203 ? -8.020 -6.561 -1.391 1.00 82.81 203 ASN A CA 1
ATOM 1628 C C . ASN A 1 203 ? -8.580 -5.484 -0.435 1.00 82.81 203 ASN A C 1
ATOM 1630 O O . ASN A 1 203 ? -9.132 -5.794 0.622 1.00 82.81 203 ASN A O 1
ATOM 1634 N N . GLU A 1 204 ? -8.453 -4.212 -0.825 1.00 85.50 204 GLU A N 1
ATOM 1635 C CA . GLU A 1 204 ? -8.843 -3.038 -0.027 1.00 85.50 204 GLU A CA 1
ATOM 1636 C C . GLU A 1 204 ? -10.277 -3.142 0.525 1.00 85.50 204 GLU A C 1
ATOM 1638 O O . GLU A 1 204 ? -10.536 -2.801 1.676 1.00 85.50 204 GLU A O 1
ATOM 1643 N N . LEU A 1 205 ? -11.216 -3.699 -0.249 1.00 88.50 205 LEU A N 1
ATOM 1644 C CA . LEU A 1 205 ? -12.588 -3.928 0.214 1.00 88.50 205 LEU A CA 1
ATOM 1645 C C . LEU A 1 205 ? -12.656 -4.860 1.432 1.00 88.50 205 LEU A C 1
ATOM 1647 O O . LEU A 1 205 ? -13.451 -4.611 2.337 1.00 88.50 205 LEU A O 1
ATOM 1651 N N . LYS A 1 206 ? -11.846 -5.926 1.490 1.00 88.75 206 LYS A N 1
ATOM 1652 C CA . LYS A 1 206 ? -11.777 -6.788 2.681 1.00 88.75 206 LYS A CA 1
ATOM 1653 C C . LYS A 1 206 ? -11.158 -6.052 3.865 1.00 88.75 206 LYS A C 1
ATOM 1655 O O . LYS A 1 206 ? -11.708 -6.158 4.957 1.00 88.75 206 LYS A O 1
ATOM 1660 N N . MET A 1 207 ? -10.095 -5.274 3.649 1.00 89.25 207 MET A N 1
ATOM 1661 C CA . MET A 1 207 ? -9.504 -4.427 4.695 1.00 89.25 207 MET A CA 1
ATOM 1662 C C . MET A 1 207 ? -10.555 -3.480 5.292 1.00 89.25 207 MET A C 1
ATOM 1664 O O . MET A 1 207 ? -10.781 -3.493 6.500 1.00 89.25 207 MET A O 1
ATOM 1668 N N . LYS A 1 208 ? -11.288 -2.750 4.442 1.00 91.81 208 LYS A N 1
ATOM 1669 C CA . LYS A 1 208 ? -12.387 -1.867 4.863 1.00 91.81 208 LYS A CA 1
ATOM 1670 C C . LYS A 1 208 ? -13.468 -2.614 5.646 1.00 91.81 208 LYS A C 1
ATOM 1672 O O . LYS A 1 208 ? -13.971 -2.101 6.640 1.00 91.81 208 LYS A O 1
ATOM 1677 N N . ARG A 1 209 ? -13.827 -3.837 5.231 1.00 90.88 209 ARG A N 1
ATOM 1678 C CA . ARG A 1 209 ? -14.791 -4.684 5.962 1.00 90.88 209 ARG A CA 1
ATOM 1679 C C . ARG A 1 209 ? -14.282 -5.115 7.333 1.00 90.88 209 ARG A C 1
ATOM 1681 O O . ARG A 1 209 ? -15.093 -5.167 8.249 1.00 90.88 209 ARG A O 1
ATOM 1688 N N . PHE A 1 210 ? -12.998 -5.434 7.476 1.00 90.25 210 PHE A N 1
ATOM 1689 C CA . PHE A 1 210 ? -12.416 -5.783 8.773 1.00 90.25 210 PHE A CA 1
ATOM 1690 C C . PHE A 1 210 ? -12.469 -4.599 9.735 1.00 90.25 210 PHE A C 1
ATOM 1692 O O . PHE A 1 210 ? -13.058 -4.729 10.801 1.00 90.25 210 PHE A O 1
ATOM 1699 N N . ILE A 1 211 ? -11.993 -3.427 9.309 1.00 92.50 211 ILE A N 1
ATOM 1700 C CA . ILE A 1 211 ? -12.054 -2.188 10.104 1.00 92.50 211 ILE A CA 1
ATOM 1701 C C . ILE A 1 211 ? -13.497 -1.875 10.514 1.00 92.50 211 ILE A C 1
ATOM 1703 O O . ILE A 1 211 ? -13.780 -1.602 11.679 1.00 92.50 211 ILE A O 1
ATOM 1707 N N . LEU A 1 212 ? -14.430 -1.973 9.564 1.00 92.69 212 LEU A N 1
ATOM 1708 C CA . LEU A 1 212 ? -15.842 -1.714 9.818 1.00 92.69 212 LEU A CA 1
ATOM 1709 C C . LEU A 1 212 ? -16.455 -2.699 10.816 1.00 92.69 212 LEU A C 1
ATOM 1711 O O . LEU A 1 212 ? -17.164 -2.276 11.726 1.00 92.69 212 LEU A O 1
ATOM 1715 N N . ARG A 1 213 ? -16.197 -4.002 10.654 1.00 90.56 213 ARG A N 1
ATOM 1716 C CA . ARG A 1 213 ? -16.681 -5.029 11.588 1.00 90.56 213 ARG A CA 1
ATOM 1717 C C . ARG A 1 213 ? -16.142 -4.800 12.985 1.00 90.56 213 ARG A C 1
ATOM 1719 O O . ARG A 1 213 ? -16.896 -4.920 13.935 1.00 90.56 213 ARG A O 1
ATOM 1726 N N . SER A 1 214 ? -14.883 -4.416 13.116 1.00 92.31 214 SER A N 1
ATOM 1727 C CA . SER A 1 214 ? -14.297 -4.157 14.426 1.00 92.31 214 SER A CA 1
ATOM 1728 C C . SER A 1 214 ? -14.908 -2.965 15.134 1.00 92.31 214 SER A C 1
ATOM 1730 O O . SER A 1 214 ? -15.170 -3.051 16.328 1.00 92.31 214 SER A O 1
ATOM 1732 N N . LEU A 1 215 ? -15.223 -1.896 14.403 1.00 91.94 215 LEU A N 1
ATOM 1733 C CA . LEU A 1 215 ? -15.940 -0.754 14.971 1.00 91.94 215 LEU A CA 1
ATOM 1734 C C . LEU A 1 215 ? -17.382 -1.100 15.354 1.00 91.94 215 LEU A C 1
ATOM 1736 O O . LEU A 1 215 ? -17.847 -0.669 16.402 1.00 91.94 215 LEU A O 1
ATOM 1740 N N . LYS A 1 216 ? -18.076 -1.880 14.519 1.00 90.50 216 LYS A N 1
ATOM 1741 C CA . LYS A 1 216 ? -19.502 -2.189 14.692 1.00 90.50 216 LYS A CA 1
ATOM 1742 C C . LYS A 1 216 ? -19.774 -3.302 15.705 1.00 90.50 216 LYS A C 1
ATOM 1744 O O . LYS A 1 216 ? -20.756 -3.259 16.435 1.00 90.50 216 LYS A O 1
ATOM 1749 N N . GLU A 1 217 ? -18.948 -4.340 15.685 1.00 89.69 217 GLU A N 1
ATOM 1750 C CA . GLU A 1 217 ? -19.146 -5.594 16.422 1.00 89.69 217 GLU A CA 1
ATOM 1751 C C . GLU A 1 217 ? -18.164 -5.724 17.600 1.00 89.69 217 GLU A C 1
ATOM 1753 O O . GLU A 1 217 ? -18.260 -6.677 18.367 1.00 89.69 217 GLU A O 1
ATOM 1758 N N . GLY A 1 218 ? -17.215 -4.789 17.758 1.00 87.38 218 GLY A N 1
ATOM 1759 C CA . GLY A 1 218 ? -16.206 -4.826 18.824 1.00 87.38 218 GLY A CA 1
ATOM 1760 C C . GLY A 1 218 ? -15.177 -5.949 18.664 1.00 87.38 218 GLY A C 1
ATOM 1761 O O . GLY A 1 218 ? -14.520 -6.327 19.630 1.00 87.38 218 GLY A O 1
ATOM 1762 N N . ILE A 1 219 ? -15.052 -6.518 17.461 1.00 89.69 219 ILE A N 1
ATOM 1763 C CA . ILE A 1 219 ? -14.133 -7.625 17.180 1.00 89.69 219 ILE A CA 1
ATOM 1764 C C . ILE A 1 219 ? -12.697 -7.103 17.114 1.00 89.69 219 ILE A C 1
ATOM 1766 O O . ILE A 1 219 ? -12.392 -6.224 16.310 1.00 89.69 219 ILE A O 1
ATOM 1770 N N . THR A 1 220 ? -11.796 -7.696 17.893 1.00 90.81 220 THR A N 1
ATOM 1771 C CA . THR A 1 220 ? -10.357 -7.417 17.819 1.00 90.81 220 THR A CA 1
ATOM 1772 C C . THR A 1 220 ? -9.789 -7.827 16.458 1.00 90.81 220 THR A C 1
ATOM 1774 O O . THR A 1 220 ? -10.018 -8.945 15.993 1.00 90.81 220 THR A O 1
ATOM 1777 N N . LEU A 1 221 ? -9.039 -6.933 15.809 1.00 90.31 221 LEU A N 1
ATOM 1778 C CA . LEU A 1 221 ? -8.333 -7.238 14.563 1.00 90.31 221 LEU A CA 1
ATOM 1779 C C . LEU A 1 221 ? -6.948 -7.792 14.845 1.00 90.31 221 LEU A C 1
ATOM 1781 O O . LEU A 1 221 ? -6.184 -7.203 15.604 1.00 90.31 221 LEU A O 1
ATOM 1785 N N . ASN A 1 222 ? -6.572 -8.855 14.142 1.00 89.19 222 ASN A N 1
ATOM 1786 C CA . ASN A 1 222 ? -5.172 -9.249 14.113 1.00 89.19 222 ASN A CA 1
ATOM 1787 C C . ASN A 1 222 ? -4.431 -8.410 13.077 1.00 89.19 222 ASN A C 1
ATOM 1789 O O . ASN A 1 222 ? -4.845 -8.313 11.914 1.00 89.19 222 ASN A O 1
ATOM 1793 N N . LEU A 1 223 ? -3.317 -7.839 13.510 1.00 89.56 223 LEU A N 1
ATOM 1794 C CA . LEU A 1 223 ? -2.395 -7.098 12.671 1.00 89.56 223 LEU A CA 1
ATOM 1795 C C . LEU A 1 223 ? -1.163 -7.977 12.446 1.00 89.56 223 LEU A C 1
ATOM 1797 O O . LEU A 1 223 ? -0.331 -8.124 13.338 1.00 89.56 223 LEU A O 1
ATOM 1801 N N . VAL A 1 224 ? -1.088 -8.619 11.279 1.00 88.31 224 VAL A N 1
ATOM 1802 C CA . VAL A 1 224 ? -0.150 -9.721 11.024 1.00 88.31 224 VAL A CA 1
ATOM 1803 C C . VAL A 1 224 ? 1.049 -9.236 10.217 1.00 88.31 224 VAL A C 1
ATOM 1805 O O . VAL A 1 224 ? 0.938 -8.999 9.018 1.00 88.31 224 VAL A O 1
ATOM 1808 N N . HIS A 1 225 ? 2.220 -9.137 10.836 1.00 86.75 225 HIS A N 1
ATOM 1809 C CA . HIS A 1 225 ? 3.476 -8.905 10.127 1.00 86.75 225 HIS A CA 1
ATOM 1810 C C . HIS A 1 225 ? 4.134 -10.228 9.738 1.00 86.75 225 HIS A C 1
ATOM 1812 O O . HIS A 1 225 ? 4.419 -11.066 10.593 1.00 86.75 225 HIS A O 1
ATOM 1818 N N . VAL A 1 226 ? 4.409 -10.409 8.444 1.00 82.06 226 VAL A N 1
ATOM 1819 C CA . VAL A 1 226 ? 5.114 -11.596 7.944 1.00 82.06 226 VAL A CA 1
ATOM 1820 C C . VAL A 1 226 ? 6.617 -11.364 8.018 1.00 82.06 226 VAL A C 1
ATOM 1822 O O . VAL A 1 226 ? 7.155 -10.522 7.297 1.00 82.06 226 VAL A O 1
ATOM 1825 N N . LYS A 1 227 ? 7.304 -12.138 8.859 1.00 85.31 227 LYS A N 1
ATOM 1826 C CA . LYS A 1 227 ? 8.745 -12.035 9.061 1.00 85.31 227 LYS A CA 1
ATOM 1827 C C . LYS A 1 227 ? 9.492 -13.195 8.411 1.00 85.31 227 LYS A C 1
ATOM 1829 O O . LYS A 1 227 ? 9.407 -14.333 8.865 1.00 85.31 227 LYS A O 1
ATOM 1834 N N . CYS A 1 228 ? 10.288 -12.882 7.391 1.00 81.81 228 CYS A N 1
ATOM 1835 C CA . CYS A 1 228 ? 11.231 -13.830 6.802 1.00 81.81 228 CYS A CA 1
ATOM 1836 C C . CYS A 1 228 ? 12.454 -14.061 7.697 1.00 81.81 228 CYS A C 1
ATOM 1838 O O . CYS A 1 228 ? 12.897 -13.155 8.417 1.00 81.81 228 CYS A O 1
ATOM 1840 N N . LEU A 1 229 ? 13.052 -15.245 7.581 1.00 85.19 229 LEU A N 1
ATOM 1841 C CA . LEU A 1 229 ? 14.332 -15.566 8.214 1.00 85.19 229 LEU A CA 1
ATOM 1842 C C . LEU A 1 229 ? 15.495 -14.815 7.541 1.00 85.19 229 LEU A C 1
ATOM 1844 O O . LEU A 1 229 ? 15.510 -14.618 6.324 1.00 85.19 229 LEU A O 1
ATOM 1848 N N . ARG A 1 230 ? 16.492 -14.399 8.334 1.00 85.00 230 ARG A N 1
ATOM 1849 C CA . ARG A 1 230 ? 17.694 -13.713 7.834 1.00 85.00 230 ARG A CA 1
ATOM 1850 C C . ARG A 1 230 ? 18.873 -14.664 7.721 1.00 85.00 230 ARG A C 1
ATOM 1852 O O . ARG A 1 230 ? 19.326 -15.229 8.714 1.00 85.00 230 ARG A O 1
ATOM 1859 N N . PHE A 1 231 ? 19.428 -14.759 6.521 1.00 84.31 231 PHE A N 1
ATOM 1860 C CA . PHE A 1 231 ? 20.583 -15.598 6.233 1.00 84.31 231 PHE A CA 1
ATOM 1861 C C . PHE A 1 231 ? 21.797 -14.758 5.852 1.00 84.31 231 PHE A C 1
ATOM 1863 O O . PHE A 1 231 ? 21.681 -13.730 5.187 1.00 84.31 231 PHE A O 1
ATOM 1870 N N . SER A 1 232 ? 22.969 -15.241 6.240 1.00 84.81 232 SER A N 1
ATOM 1871 C CA . SER A 1 232 ? 24.260 -14.775 5.750 1.00 84.81 232 SER A CA 1
ATOM 1872 C C . SER A 1 232 ? 24.968 -15.910 5.021 1.00 84.81 232 SER A C 1
ATOM 1874 O O . SER A 1 232 ? 24.786 -17.088 5.357 1.00 84.81 232 SER A O 1
ATOM 1876 N N . TYR A 1 233 ? 25.797 -15.536 4.045 1.00 82.88 233 TYR A N 1
ATOM 1877 C CA . TYR A 1 233 ? 26.537 -16.478 3.209 1.00 82.88 233 TYR A CA 1
ATOM 1878 C C . TYR A 1 233 ? 28.044 -16.224 3.281 1.00 82.88 233 TYR A C 1
ATOM 1880 O O . TYR A 1 233 ? 28.621 -15.770 2.293 1.00 82.88 233 TYR A O 1
ATOM 1888 N N . PRO A 1 234 ? 28.702 -16.468 4.433 1.00 77.88 234 PRO A N 1
ATOM 1889 C CA . PRO A 1 234 ? 30.124 -16.177 4.581 1.00 77.88 234 PRO A CA 1
ATOM 1890 C C . PRO A 1 234 ? 30.940 -16.807 3.451 1.00 77.88 234 PRO A C 1
ATOM 1892 O O . PRO A 1 234 ? 30.933 -18.035 3.286 1.00 77.88 234 PRO A O 1
ATOM 1895 N N . LYS A 1 235 ? 31.610 -15.947 2.671 1.00 74.88 235 LYS A N 1
ATOM 1896 C CA . LYS A 1 235 ? 32.438 -16.304 1.507 1.00 74.88 235 LYS A CA 1
ATOM 1897 C C . LYS A 1 235 ? 31.717 -17.120 0.421 1.00 74.88 235 LYS A C 1
ATOM 1899 O O . LYS A 1 235 ? 32.374 -17.731 -0.411 1.00 74.88 235 LYS A O 1
ATOM 1904 N N . GLY A 1 236 ? 30.384 -17.181 0.437 1.00 74.88 236 GLY A N 1
ATOM 1905 C CA . GLY A 1 236 ? 29.591 -17.924 -0.547 1.00 74.88 236 GLY A CA 1
ATOM 1906 C C . GLY A 1 236 ? 29.625 -19.453 -0.434 1.00 74.88 236 GLY A C 1
ATOM 1907 O O . GLY A 1 236 ? 29.163 -20.130 -1.347 1.00 74.88 236 GLY A O 1
ATOM 1908 N N . ILE A 1 237 ? 30.168 -20.010 0.657 1.00 77.00 237 ILE A N 1
ATOM 1909 C CA . ILE A 1 237 ? 30.377 -21.469 0.824 1.00 77.00 237 ILE A CA 1
ATOM 1910 C C . ILE A 1 237 ? 29.516 -22.045 1.961 1.00 77.00 237 ILE A C 1
ATOM 1912 O O . ILE A 1 237 ? 29.332 -23.253 2.089 1.00 77.00 237 ILE A O 1
ATOM 1916 N N . SER A 1 238 ? 28.975 -21.186 2.826 1.00 82.25 238 SER A N 1
ATOM 1917 C CA . SER A 1 238 ? 28.237 -21.605 4.016 1.00 82.25 238 SER A CA 1
ATOM 1918 C C . SER A 1 238 ? 26.936 -20.834 4.172 1.00 82.25 238 SER A C 1
ATOM 1920 O O . SER A 1 238 ? 26.855 -19.675 3.790 1.00 82.25 238 SER A O 1
ATOM 1922 N N . LEU A 1 239 ? 25.934 -21.473 4.775 1.00 86.94 239 LEU A N 1
ATOM 1923 C CA . LEU A 1 239 ? 24.738 -20.820 5.302 1.00 86.94 239 LEU A CA 1
ATOM 1924 C C . LEU A 1 239 ? 24.878 -20.602 6.808 1.00 86.94 239 LEU A C 1
ATOM 1926 O O . LEU A 1 239 ? 25.232 -21.539 7.527 1.00 86.94 239 LEU A O 1
ATOM 1930 N N . LYS A 1 240 ? 24.556 -19.396 7.284 1.00 88.62 240 LYS A N 1
ATOM 1931 C CA . LYS A 1 240 ? 24.334 -19.115 8.709 1.00 88.62 240 LYS A CA 1
ATOM 1932 C C . LYS A 1 240 ? 23.079 -18.270 8.892 1.00 88.62 240 LYS A C 1
ATOM 1934 O O . LYS A 1 240 ? 22.921 -17.262 8.202 1.00 88.62 240 LYS A O 1
ATOM 1939 N N . LEU A 1 241 ? 22.225 -18.651 9.840 1.00 87.69 241 LEU A N 1
ATOM 1940 C CA . LEU A 1 241 ? 21.109 -17.814 10.270 1.00 87.69 241 LEU A CA 1
ATOM 1941 C C . LEU A 1 241 ? 21.635 -16.669 11.150 1.00 87.69 241 LEU A C 1
ATOM 1943 O O . LEU A 1 241 ? 22.491 -16.877 12.009 1.00 87.69 241 LEU A O 1
ATOM 1947 N N . ILE A 1 242 ? 21.125 -15.460 10.936 1.00 88.81 242 ILE A N 1
ATOM 1948 C CA . ILE A 1 242 ? 21.386 -14.310 11.804 1.00 88.81 242 ILE A CA 1
ATOM 1949 C C . ILE A 1 242 ? 20.380 -14.365 12.952 1.00 88.81 242 ILE A C 1
ATOM 1951 O O . ILE A 1 242 ? 19.197 -14.102 12.761 1.00 88.81 242 ILE A O 1
ATOM 1955 N N . THR A 1 243 ? 20.851 -14.742 14.139 1.00 89.69 243 THR A N 1
ATOM 1956 C CA . THR A 1 243 ? 19.991 -15.026 15.298 1.00 89.69 243 THR A CA 1
ATOM 1957 C C . THR A 1 243 ? 19.678 -13.812 16.172 1.00 89.69 243 THR A C 1
ATOM 1959 O O . THR A 1 243 ? 18.752 -13.877 16.969 1.00 89.69 243 THR A O 1
ATOM 1962 N N . HIS A 1 244 ? 20.407 -12.703 16.030 1.00 88.19 244 HIS A N 1
ATOM 1963 C CA . HIS A 1 244 ? 20.208 -11.477 16.813 1.00 88.19 244 HIS A CA 1
ATOM 1964 C C . HIS A 1 244 ? 19.545 -10.382 15.975 1.00 88.19 244 HIS A C 1
ATOM 1966 O O . HIS A 1 244 ? 19.729 -10.341 14.764 1.00 88.19 244 HIS A O 1
ATOM 1972 N N . LEU A 1 245 ? 18.807 -9.460 16.601 1.00 86.62 245 LEU A N 1
ATOM 1973 C CA . LEU A 1 245 ? 18.015 -8.446 15.881 1.00 86.62 245 LEU A CA 1
ATOM 1974 C C . LEU A 1 245 ? 18.836 -7.302 15.268 1.00 86.62 245 LEU A C 1
ATOM 1976 O O . LEU A 1 245 ? 18.464 -6.807 14.207 1.00 86.62 245 LEU A O 1
ATOM 1980 N N . GLY A 1 246 ? 19.963 -6.949 15.892 1.00 85.69 246 GLY A N 1
ATOM 1981 C CA . GLY A 1 246 ? 20.814 -5.830 15.482 1.00 85.69 246 GLY A CA 1
ATOM 1982 C C . GLY A 1 246 ? 21.427 -5.953 14.083 1.00 85.69 246 GLY A C 1
ATOM 1983 O O . GLY A 1 246 ? 21.330 -6.982 13.409 1.00 85.69 246 GLY A O 1
ATOM 1984 N N . SER A 1 247 ? 22.099 -4.883 13.656 1.00 84.69 247 SER A N 1
ATOM 1985 C CA . SER A 1 247 ? 22.849 -4.865 12.400 1.00 84.69 247 SER A CA 1
ATOM 1986 C C . SER A 1 247 ? 24.023 -5.842 12.423 1.00 84.69 247 SER A C 1
ATOM 1988 O O . SER A 1 247 ? 24.844 -5.835 13.340 1.00 84.69 247 SER A O 1
ATOM 1990 N N . THR A 1 248 ? 24.151 -6.640 11.367 1.00 82.56 248 THR A N 1
ATOM 1991 C CA . THR A 1 248 ? 25.238 -7.601 11.181 1.00 82.56 248 THR A CA 1
ATOM 1992 C C . THR A 1 248 ? 26.023 -7.245 9.927 1.00 82.56 248 THR A C 1
ATOM 1994 O O . THR A 1 248 ? 25.441 -7.023 8.866 1.00 82.56 248 THR A O 1
ATOM 1997 N N . LYS A 1 249 ? 27.355 -7.228 10.024 1.00 82.88 249 LYS A N 1
ATOM 1998 C CA . LYS A 1 249 ? 28.233 -7.142 8.852 1.00 82.88 249 LYS A CA 1
ATOM 1999 C C . LYS A 1 249 ? 28.412 -8.532 8.249 1.00 82.88 249 LYS A C 1
ATOM 2001 O O . LYS A 1 249 ? 28.794 -9.468 8.948 1.00 82.88 249 LYS A O 1
ATOM 2006 N N . ILE A 1 250 ? 28.142 -8.652 6.959 1.00 76.94 250 ILE A N 1
ATOM 2007 C CA . ILE A 1 250 ? 28.251 -9.873 6.172 1.00 76.94 250 ILE A CA 1
ATOM 2008 C C . ILE A 1 250 ? 29.287 -9.625 5.085 1.00 76.94 250 ILE A C 1
ATOM 2010 O O . ILE A 1 250 ? 29.148 -8.698 4.294 1.00 76.94 250 ILE A O 1
ATOM 2014 N N . GLU A 1 251 ? 30.313 -10.465 5.053 1.00 73.94 251 GLU A N 1
ATOM 2015 C CA . GLU A 1 251 ? 31.291 -10.489 3.970 1.00 73.94 251 GLU A CA 1
ATOM 2016 C C . GLU A 1 251 ? 30.765 -11.376 2.831 1.00 73.94 251 GLU A C 1
ATOM 2018 O O . GLU A 1 251 ? 30.401 -12.538 3.060 1.00 73.94 251 GLU A O 1
ATOM 2023 N N . ASP A 1 252 ? 30.691 -10.825 1.621 1.00 71.88 252 ASP A N 1
ATOM 2024 C CA . ASP A 1 252 ? 30.336 -11.554 0.406 1.00 71.88 252 ASP A CA 1
ATOM 2025 C C . ASP A 1 252 ? 31.505 -12.422 -0.105 1.00 71.88 252 ASP A C 1
ATOM 2027 O O . ASP A 1 252 ? 32.577 -12.505 0.498 1.00 71.88 252 ASP A O 1
ATOM 2031 N N . ARG A 1 253 ? 31.305 -13.124 -1.227 1.00 74.00 253 ARG A N 1
ATOM 2032 C CA . ARG A 1 253 ? 32.335 -14.012 -1.793 1.00 74.00 253 ARG A CA 1
ATOM 2033 C C . ARG A 1 253 ? 33.555 -13.279 -2.368 1.00 74.00 253 ARG A C 1
ATOM 2035 O O . ARG A 1 253 ? 34.580 -13.911 -2.597 1.00 74.00 253 ARG A O 1
ATOM 2042 N N . PHE A 1 254 ? 33.432 -11.985 -2.647 1.00 80.12 254 PHE A N 1
ATOM 2043 C CA . PHE A 1 254 ? 34.474 -11.136 -3.218 1.00 80.12 254 PHE A CA 1
ATOM 2044 C C . PHE A 1 254 ? 35.164 -10.258 -2.158 1.00 80.12 254 PHE A C 1
ATOM 2046 O O . PHE A 1 254 ? 36.013 -9.442 -2.510 1.00 80.12 254 PHE A O 1
ATOM 2053 N N . GLY A 1 255 ? 34.821 -10.420 -0.874 1.00 76.94 255 GLY A N 1
ATOM 2054 C CA . GLY A 1 255 ? 35.349 -9.612 0.230 1.00 76.94 255 GLY A CA 1
ATOM 2055 C C . GLY A 1 255 ? 34.624 -8.275 0.434 1.00 76.94 255 GLY A C 1
ATOM 2056 O O . GLY A 1 255 ? 35.058 -7.458 1.246 1.00 76.94 255 GLY A O 1
ATOM 2057 N N . GLY A 1 256 ? 33.524 -8.028 -0.282 1.00 78.06 256 GLY A N 1
ATOM 2058 C CA . GLY A 1 256 ? 32.649 -6.883 -0.059 1.00 78.06 256 GLY A CA 1
ATOM 2059 C C . GLY A 1 256 ? 31.876 -7.029 1.251 1.00 78.06 256 GLY A C 1
ATOM 2060 O O . GLY A 1 256 ? 31.424 -8.116 1.602 1.00 78.06 256 GLY A O 1
ATOM 2061 N N . ILE A 1 257 ? 31.720 -5.934 1.998 1.00 78.81 257 ILE A N 1
ATOM 2062 C CA . ILE A 1 257 ? 31.004 -5.940 3.280 1.00 78.81 257 ILE A CA 1
ATOM 2063 C C . ILE A 1 257 ? 29.626 -5.308 3.096 1.00 78.81 257 ILE A C 1
ATOM 2065 O O . ILE A 1 257 ? 29.505 -4.113 2.833 1.00 78.81 257 ILE A O 1
ATOM 2069 N N . PHE A 1 258 ? 28.585 -6.104 3.313 1.00 74.62 258 PHE A N 1
ATOM 2070 C CA . PHE A 1 258 ? 27.198 -5.663 3.400 1.00 74.62 258 PHE A CA 1
ATOM 2071 C C . PHE A 1 258 ? 26.764 -5.587 4.867 1.00 74.62 258 PHE A C 1
ATOM 2073 O O . PHE A 1 258 ? 27.095 -6.467 5.655 1.00 74.62 258 PHE A O 1
ATOM 2080 N N . THR A 1 259 ? 26.011 -4.558 5.260 1.00 78.25 259 THR A N 1
ATOM 2081 C CA . THR A 1 259 ? 25.476 -4.446 6.630 1.00 78.25 259 THR A CA 1
ATOM 2082 C C . THR A 1 259 ? 23.966 -4.625 6.605 1.00 78.25 259 THR A C 1
ATOM 2084 O O . THR A 1 259 ? 23.276 -3.899 5.894 1.00 78.25 259 THR A O 1
ATOM 2087 N N . THR A 1 260 ? 23.444 -5.579 7.376 1.00 75.69 260 THR A N 1
ATOM 2088 C CA . THR A 1 260 ? 21.995 -5.756 7.512 1.00 75.69 260 THR A CA 1
ATOM 2089 C C . THR A 1 260 ? 21.388 -4.647 8.360 1.00 75.69 260 THR A C 1
ATOM 2091 O O . THR A 1 260 ? 21.995 -4.169 9.322 1.00 75.69 260 THR A O 1
ATOM 2094 N N . THR A 1 261 ? 20.149 -4.286 8.053 1.00 74.12 261 THR A N 1
ATOM 2095 C CA . THR A 1 261 ? 19.352 -3.374 8.871 1.00 74.12 261 THR A CA 1
ATOM 2096 C C . THR A 1 261 ? 19.051 -3.988 10.240 1.00 74.12 261 THR A C 1
ATOM 2098 O O . THR A 1 261 ? 18.943 -5.211 10.370 1.00 74.12 261 THR A O 1
ATOM 2101 N N . ASP A 1 262 ? 18.950 -3.132 11.257 1.00 81.69 262 ASP A N 1
ATOM 2102 C CA . ASP A 1 262 ? 18.485 -3.519 12.589 1.00 81.69 262 ASP A CA 1
ATOM 2103 C C . ASP A 1 262 ? 16.969 -3.759 12.559 1.00 81.69 262 ASP A C 1
ATOM 2105 O O . ASP A 1 262 ? 16.202 -2.911 12.100 1.00 81.69 262 ASP A O 1
ATOM 2109 N N . GLU A 1 263 ? 16.543 -4.923 13.040 1.00 79.94 263 GLU A N 1
ATOM 2110 C CA . GLU A 1 263 ? 15.138 -5.327 13.088 1.00 79.94 263 GLU A CA 1
ATOM 2111 C C . GLU A 1 263 ? 14.431 -4.903 14.377 1.00 79.94 263 GLU A C 1
ATOM 2113 O O . GLU A 1 263 ? 13.223 -5.094 14.489 1.00 79.94 263 GLU A O 1
ATOM 2118 N N . SER A 1 264 ? 15.137 -4.306 15.342 1.00 79.94 264 SER A N 1
ATOM 2119 C CA . SER A 1 264 ? 14.537 -3.795 16.581 1.00 79.94 264 SER A CA 1
ATOM 2120 C C . SER A 1 264 ? 13.420 -2.772 16.319 1.00 79.94 264 SER A C 1
ATOM 2122 O O . SER A 1 264 ? 12.387 -2.802 16.993 1.00 79.94 264 SER A O 1
ATOM 2124 N N . LYS A 1 265 ? 13.571 -1.959 15.263 1.00 76.69 265 LYS A N 1
ATOM 2125 C CA . LYS A 1 265 ? 12.587 -0.963 14.806 1.00 76.69 265 LYS A CA 1
ATOM 2126 C C . LYS A 1 265 ? 11.232 -1.563 14.420 1.00 76.69 265 LYS A C 1
ATOM 2128 O O . LYS A 1 265 ? 10.219 -0.873 14.474 1.00 76.69 265 LYS A O 1
ATOM 2133 N N . LEU A 1 266 ? 11.174 -2.856 14.078 1.00 80.75 266 LEU A N 1
ATOM 2134 C CA . LEU A 1 266 ? 9.918 -3.542 13.754 1.00 80.75 266 LEU A CA 1
ATOM 2135 C C . LEU A 1 266 ? 8.871 -3.381 14.866 1.00 80.75 266 LEU A C 1
ATOM 2137 O O . LEU A 1 266 ? 7.695 -3.168 14.582 1.00 80.75 266 LEU A O 1
ATOM 2141 N N . PHE A 1 267 ? 9.283 -3.490 16.129 1.00 83.50 267 PHE A N 1
ATOM 2142 C CA . PHE A 1 267 ? 8.350 -3.453 17.254 1.00 83.50 267 PHE A CA 1
ATOM 2143 C C . PHE A 1 267 ? 7.831 -2.044 17.538 1.00 83.50 267 PHE A C 1
ATOM 2145 O O . PHE A 1 267 ? 6.654 -1.884 17.857 1.00 83.50 267 PHE A O 1
ATOM 2152 N N . GLU A 1 268 ? 8.672 -1.024 17.366 1.00 79.31 268 GLU A N 1
ATOM 2153 C CA . GLU A 1 268 ? 8.260 0.384 17.444 1.00 79.31 268 GLU A CA 1
ATOM 2154 C C . GLU A 1 268 ? 7.204 0.690 16.376 1.00 79.31 268 GLU A C 1
ATOM 2156 O O . GLU A 1 268 ? 6.153 1.260 16.666 1.00 79.31 268 GLU A O 1
ATOM 2161 N N . ASN A 1 269 ? 7.429 0.187 15.164 1.00 76.56 269 ASN A N 1
ATOM 2162 C CA . ASN A 1 269 ? 6.530 0.330 14.025 1.00 76.56 269 ASN A CA 1
ATOM 2163 C C . ASN A 1 269 ? 5.182 -0.372 14.233 1.00 76.56 269 ASN A C 1
ATOM 2165 O O . ASN A 1 269 ? 4.125 0.199 13.961 1.00 76.56 269 ASN A O 1
ATOM 2169 N N . LEU A 1 270 ? 5.200 -1.603 14.754 1.00 83.12 270 LEU A N 1
ATOM 2170 C CA . LEU A 1 270 ? 3.977 -2.332 15.097 1.00 83.12 270 LEU A CA 1
ATOM 2171 C C . LEU A 1 270 ? 3.190 -1.634 16.205 1.00 83.12 270 LEU A C 1
ATOM 2173 O O . LEU A 1 270 ? 1.964 -1.557 16.120 1.00 83.12 270 LEU A O 1
ATOM 2177 N N . LYS A 1 271 ? 3.878 -1.091 17.214 1.00 85.06 271 LYS A N 1
ATOM 2178 C CA . LYS A 1 271 ? 3.252 -0.303 18.280 1.00 85.06 271 LYS A CA 1
ATOM 2179 C C . LYS A 1 271 ? 2.603 0.961 17.722 1.00 85.06 271 LYS A C 1
ATOM 2181 O O . LYS A 1 271 ? 1.478 1.280 18.095 1.00 85.06 271 LYS A O 1
ATOM 2186 N N . HIS A 1 272 ? 3.279 1.646 16.803 1.00 81.88 272 HIS A N 1
ATOM 2187 C CA . HIS A 1 272 ? 2.748 2.840 16.162 1.00 81.88 272 HIS A CA 1
ATOM 2188 C C . HIS A 1 272 ? 1.468 2.549 15.362 1.00 81.88 272 HIS A C 1
ATOM 2190 O O . HIS A 1 272 ? 0.445 3.199 15.569 1.00 81.88 272 HIS A O 1
ATOM 2196 N N . LEU A 1 273 ? 1.491 1.516 14.511 1.00 84.75 273 LEU A N 1
ATOM 2197 C CA . LEU A 1 273 ? 0.298 1.089 13.777 1.00 84.75 273 LEU A CA 1
ATOM 2198 C C . LEU A 1 273 ? -0.829 0.666 14.718 1.00 84.75 273 LEU A C 1
ATOM 2200 O O . LEU A 1 273 ? -1.972 1.050 14.506 1.00 84.75 273 LEU A O 1
ATOM 2204 N N . THR A 1 274 ? -0.511 -0.078 15.776 1.00 88.81 274 THR A N 1
ATOM 2205 C CA . THR A 1 274 ? -1.485 -0.483 16.799 1.00 88.81 274 THR A CA 1
ATOM 2206 C C . THR A 1 274 ? -2.171 0.736 17.423 1.00 88.81 274 THR A C 1
ATOM 2208 O O . THR A 1 274 ? -3.400 0.779 17.486 1.00 88.81 274 THR A O 1
ATOM 2211 N N . ALA A 1 275 ? -1.406 1.777 17.765 1.00 88.44 275 ALA A N 1
ATOM 2212 C CA . ALA A 1 275 ? -1.934 3.006 18.350 1.00 88.44 275 ALA A CA 1
ATOM 2213 C C . ALA A 1 275 ? -2.935 3.742 17.436 1.00 88.44 275 ALA A C 1
ATOM 2215 O O . ALA A 1 275 ? -3.892 4.326 17.942 1.00 88.44 275 ALA A O 1
ATOM 2216 N N . ILE A 1 276 ? -2.770 3.688 16.107 1.00 88.81 276 ILE A N 1
ATOM 2217 C CA . ILE A 1 276 ? -3.722 4.284 15.148 1.00 88.81 276 ILE A CA 1
ATOM 2218 C C . ILE A 1 276 ? -5.109 3.646 15.284 1.00 88.81 276 ILE A C 1
ATOM 2220 O O . ILE A 1 276 ? -6.124 4.344 15.356 1.00 88.81 276 ILE A O 1
ATOM 2224 N N . PHE A 1 277 ? -5.170 2.317 15.341 1.00 91.50 277 PHE A N 1
ATOM 2225 C CA . PHE A 1 277 ? -6.430 1.592 15.505 1.00 91.50 277 PHE A CA 1
ATOM 2226 C C . PHE A 1 277 ? -7.012 1.794 16.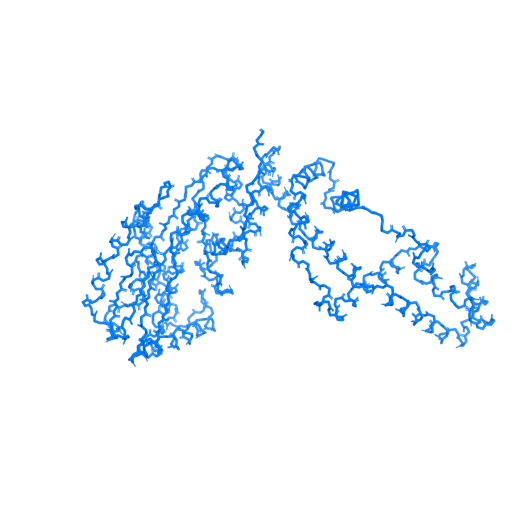911 1.00 91.50 277 PHE A C 1
ATOM 2228 O O . PHE A 1 277 ? -8.195 2.118 17.043 1.00 91.50 277 PHE A O 1
ATOM 2235 N N . GLU A 1 278 ? -6.184 1.678 17.952 1.00 91.44 278 GLU A N 1
ATOM 2236 C CA . GLU A 1 278 ? -6.618 1.786 19.351 1.00 91.44 278 GLU A CA 1
ATOM 2237 C C . GLU A 1 278 ? -7.144 3.185 19.698 1.00 91.44 278 GLU A C 1
ATOM 2239 O O . GLU A 1 278 ? -8.200 3.300 20.324 1.00 91.44 278 GLU A O 1
ATOM 2244 N N . LYS A 1 279 ? -6.496 4.257 19.210 1.00 90.69 279 LYS A N 1
ATOM 2245 C CA . LYS A 1 279 ? -6.978 5.649 19.343 1.00 90.69 279 LYS A CA 1
ATOM 2246 C C . LYS A 1 279 ? -8.387 5.825 18.773 1.00 90.69 279 LYS A C 1
ATOM 2248 O O . LYS A 1 279 ? -9.173 6.629 19.272 1.00 90.69 279 LYS A O 1
ATOM 2253 N N . ASN A 1 280 ? -8.725 5.051 17.745 1.00 89.38 280 ASN A N 1
ATOM 2254 C CA . ASN A 1 280 ? -10.035 5.055 17.104 1.00 89.38 280 ASN A CA 1
ATOM 2255 C C . ASN A 1 280 ? -10.988 3.984 17.671 1.00 89.38 280 ASN A C 1
ATOM 2257 O O . ASN A 1 280 ? -12.070 3.767 17.127 1.00 89.38 280 ASN A O 1
ATOM 2261 N N . GLY A 1 281 ? -10.644 3.351 18.797 1.00 88.12 281 GLY A N 1
ATOM 2262 C CA . GLY A 1 281 ? -11.492 2.386 19.497 1.00 88.12 281 GLY A CA 1
ATOM 2263 C C . GLY A 1 281 ? -11.567 1.009 18.838 1.00 88.12 281 GLY A C 1
ATOM 2264 O O . GLY A 1 281 ? -12.533 0.288 19.076 1.00 88.12 281 GLY A O 1
ATOM 2265 N N . ILE A 1 282 ? -10.587 0.652 18.006 1.00 91.88 282 ILE A N 1
ATOM 2266 C CA . ILE A 1 282 ? -10.449 -0.688 17.433 1.00 91.88 282 ILE A CA 1
ATOM 2267 C C . ILE A 1 282 ? -9.417 -1.457 18.253 1.00 91.88 282 ILE A C 1
ATOM 2269 O O . ILE A 1 282 ? -8.256 -1.064 18.312 1.00 91.88 282 ILE A O 1
ATOM 2273 N N . GLY A 1 283 ? -9.836 -2.568 18.862 1.00 91.00 283 GLY A N 1
ATOM 2274 C CA . GLY A 1 283 ? -8.910 -3.486 19.519 1.00 91.00 283 GLY A CA 1
ATOM 2275 C C . GLY A 1 283 ? -8.009 -4.175 18.496 1.00 91.00 283 GLY A C 1
ATOM 2276 O O . GLY A 1 283 ? -8.495 -4.643 17.461 1.00 91.00 283 GLY A O 1
ATOM 2277 N N . ILE A 1 284 ? -6.714 -4.270 18.795 1.00 91.81 284 ILE A N 1
ATOM 2278 C CA . ILE A 1 284 ? -5.720 -4.925 17.941 1.00 91.81 284 ILE A CA 1
ATOM 2279 C C . ILE A 1 284 ? -4.996 -6.030 18.706 1.00 91.81 284 ILE A C 1
ATOM 2281 O O . ILE A 1 284 ? -4.671 -5.894 19.881 1.00 91.81 284 ILE A O 1
ATOM 2285 N N . THR A 1 285 ? -4.698 -7.121 18.009 1.00 91.25 285 THR A N 1
ATOM 2286 C CA . THR A 1 285 ? -3.710 -8.116 18.428 1.00 91.25 285 THR A CA 1
ATOM 2287 C C . THR A 1 285 ? -2.559 -8.092 17.423 1.00 91.25 285 THR A C 1
ATOM 2289 O O . THR A 1 285 ? -2.710 -8.593 16.303 1.00 91.25 285 THR A O 1
ATOM 2292 N N . PRO A 1 286 ? -1.418 -7.468 17.764 1.00 90.88 286 PRO A N 1
ATOM 2293 C CA . PRO A 1 286 ? -0.260 -7.466 16.886 1.00 90.88 286 PRO A CA 1
ATOM 2294 C C . PRO A 1 286 ? 0.408 -8.844 16.914 1.00 90.88 286 PRO A C 1
ATOM 2296 O O . PRO A 1 286 ? 0.764 -9.358 17.975 1.00 90.88 286 PRO A O 1
ATOM 2299 N N . LEU A 1 287 ? 0.587 -9.429 15.730 1.00 91.38 287 LEU A N 1
ATOM 2300 C CA . LEU A 1 287 ? 1.148 -10.761 15.526 1.00 91.38 287 LEU A CA 1
ATOM 2301 C C . LEU A 1 287 ? 2.314 -10.685 14.542 1.00 91.38 287 LEU A C 1
ATOM 2303 O O . LEU A 1 287 ? 2.153 -10.248 13.404 1.00 91.38 287 LEU A O 1
ATOM 2307 N N . VAL A 1 288 ? 3.481 -11.179 14.941 1.00 91.12 288 VAL A N 1
ATOM 2308 C CA . VAL A 1 288 ? 4.584 -11.474 14.025 1.00 91.12 288 VAL A CA 1
ATOM 2309 C C . VAL A 1 288 ? 4.536 -12.954 13.682 1.00 91.12 288 VAL A C 1
ATOM 2311 O O . VAL A 1 288 ? 4.795 -13.820 14.520 1.00 91.12 288 VAL A O 1
ATOM 2314 N N . MET A 1 289 ? 4.226 -13.229 12.420 1.00 90.94 289 MET A N 1
ATOM 2315 C CA . MET A 1 289 ? 4.266 -14.560 11.840 1.00 90.94 289 MET A CA 1
ATOM 2316 C C . MET A 1 289 ? 5.640 -14.798 11.216 1.00 90.94 289 MET A C 1
ATOM 2318 O O . MET A 1 289 ? 5.964 -14.223 10.176 1.00 90.94 289 MET A O 1
ATOM 2322 N N . VAL A 1 290 ? 6.442 -15.659 11.835 1.00 90.81 290 VAL A N 1
ATOM 2323 C CA . VAL A 1 290 ? 7.755 -16.055 11.315 1.00 90.81 290 VAL A CA 1
ATOM 2324 C C . VAL A 1 290 ? 7.570 -17.153 10.269 1.00 90.81 290 VAL A C 1
ATOM 2326 O O . VAL A 1 290 ? 7.066 -18.229 10.585 1.00 90.81 290 VAL A O 1
ATOM 2329 N N . ALA A 1 291 ? 7.977 -16.885 9.027 1.00 87.12 291 ALA A N 1
ATOM 2330 C CA . ALA A 1 291 ? 7.932 -17.842 7.921 1.00 87.12 291 ALA A CA 1
ATOM 2331 C C . ALA A 1 291 ? 9.059 -18.879 8.067 1.00 87.12 291 ALA A C 1
ATOM 2333 O O . ALA A 1 291 ? 10.106 -18.799 7.429 1.00 87.12 291 ALA A O 1
ATOM 2334 N N . ASP A 1 292 ? 8.873 -19.845 8.960 1.00 87.19 292 ASP A N 1
ATOM 2335 C CA . ASP A 1 292 ? 9.865 -20.867 9.299 1.00 87.19 292 ASP A CA 1
ATOM 2336 C C . ASP A 1 292 ? 10.119 -21.876 8.165 1.00 87.19 292 ASP A C 1
ATOM 2338 O O . ASP A 1 292 ? 11.175 -22.506 8.107 1.00 87.19 292 ASP A O 1
ATOM 2342 N N . ASN A 1 293 ? 9.206 -21.961 7.199 1.00 85.81 293 ASN A N 1
ATOM 2343 C CA . ASN A 1 293 ? 9.382 -22.698 5.949 1.00 85.81 293 ASN A CA 1
ATOM 2344 C C . ASN A 1 293 ? 10.323 -22.008 4.939 1.00 85.81 293 ASN A C 1
ATOM 2346 O O . ASN A 1 293 ? 10.767 -22.672 3.998 1.00 85.81 293 ASN A O 1
ATOM 2350 N N . ASP A 1 294 ? 10.682 -20.728 5.130 1.00 82.50 294 ASP A N 1
ATOM 2351 C CA . ASP A 1 294 ? 11.573 -19.989 4.220 1.00 82.50 294 ASP A CA 1
ATOM 2352 C C . ASP A 1 294 ? 12.906 -20.711 4.003 1.00 82.50 294 ASP A C 1
ATOM 2354 O O . ASP A 1 294 ? 13.481 -20.642 2.913 1.00 82.50 294 ASP A O 1
ATOM 2358 N N . LEU A 1 295 ? 13.421 -21.398 5.028 1.00 84.31 295 LEU A N 1
ATOM 2359 C CA . LEU A 1 295 ? 14.666 -22.152 4.919 1.00 84.31 295 LEU A CA 1
ATOM 2360 C C . LEU A 1 295 ? 14.548 -23.254 3.859 1.00 84.31 295 LEU A C 1
ATOM 2362 O O . LEU A 1 295 ? 15.406 -23.358 2.984 1.00 84.31 295 LEU A O 1
ATOM 2366 N N . LEU A 1 296 ? 13.468 -24.036 3.911 1.00 83.25 296 LEU A N 1
ATOM 2367 C CA . LEU A 1 296 ? 13.219 -25.141 2.986 1.00 83.25 296 LEU A CA 1
ATOM 2368 C C . LEU A 1 296 ? 12.856 -24.647 1.582 1.00 83.25 296 LEU A C 1
ATOM 2370 O O . LEU A 1 296 ? 13.220 -25.289 0.601 1.00 83.25 296 LEU A O 1
ATOM 2374 N N . ASP A 1 297 ? 12.188 -23.498 1.469 1.00 85.69 297 ASP A N 1
ATOM 2375 C CA . ASP A 1 297 ? 11.865 -22.908 0.168 1.00 85.69 297 ASP A CA 1
ATOM 2376 C C . ASP A 1 297 ? 13.108 -22.330 -0.530 1.00 85.69 297 ASP A C 1
ATOM 2378 O O . ASP A 1 297 ? 13.233 -22.398 -1.755 1.00 85.69 297 ASP A O 1
ATOM 2382 N N . ASN A 1 298 ? 14.054 -21.771 0.234 1.00 81.88 298 ASN A N 1
ATOM 2383 C CA . ASN A 1 298 ? 15.304 -21.243 -0.314 1.00 81.88 298 ASN A CA 1
ATOM 2384 C C . ASN A 1 298 ? 16.375 -22.321 -0.524 1.00 81.88 298 ASN A C 1
ATOM 2386 O O . ASN A 1 298 ? 17.203 -22.156 -1.420 1.00 81.88 298 ASN A O 1
ATOM 2390 N N . PHE A 1 299 ? 16.360 -23.398 0.264 1.00 83.56 299 PHE A N 1
ATOM 2391 C CA . PHE A 1 299 ? 17.331 -24.497 0.214 1.00 83.56 299 PHE A CA 1
ATOM 2392 C C . PHE A 1 299 ? 16.613 -25.857 0.284 1.00 83.56 299 PHE A C 1
ATOM 2394 O O . PHE A 1 299 ? 16.700 -26.554 1.300 1.00 83.56 299 PHE A O 1
ATOM 2401 N N . PRO A 1 300 ? 15.872 -26.244 -0.773 1.00 77.50 300 PRO A N 1
ATOM 2402 C CA . PRO A 1 300 ? 15.160 -27.514 -0.797 1.00 77.50 300 PRO A CA 1
ATOM 2403 C C . PRO A 1 300 ? 16.139 -28.688 -0.684 1.00 77.50 300 PRO A C 1
ATOM 2405 O O . PRO A 1 300 ? 17.128 -28.775 -1.417 1.00 77.50 300 PRO A O 1
ATOM 2408 N N . GLN A 1 301 ? 15.849 -29.605 0.240 1.00 69.88 301 GLN A N 1
ATOM 2409 C CA . GLN A 1 301 ? 16.672 -30.792 0.471 1.00 69.88 301 GLN A CA 1
ATOM 2410 C C . GLN A 1 301 ? 16.775 -31.628 -0.816 1.00 69.88 301 GLN A C 1
ATOM 2412 O O . GLN A 1 301 ? 15.782 -31.821 -1.518 1.00 69.88 301 GLN A O 1
ATOM 2417 N N . ASN A 1 302 ? 17.973 -32.144 -1.108 1.00 67.00 302 ASN A N 1
ATOM 2418 C CA . ASN A 1 302 ? 18.284 -33.013 -2.257 1.00 67.00 302 ASN A CA 1
ATOM 2419 C C . ASN A 1 302 ? 18.261 -32.351 -3.650 1.00 67.00 302 ASN A C 1
ATOM 2421 O O . ASN A 1 302 ? 18.365 -33.056 -4.650 1.00 67.00 302 ASN A O 1
ATOM 2425 N N . MET A 1 303 ? 18.118 -31.027 -3.738 1.00 66.44 303 MET A N 1
ATOM 2426 C CA . MET A 1 303 ? 18.108 -30.295 -5.017 1.00 66.44 303 MET A CA 1
ATOM 2427 C C . MET A 1 303 ? 19.347 -29.425 -5.226 1.00 66.44 303 MET A C 1
ATOM 2429 O O . MET A 1 303 ? 19.592 -28.956 -6.336 1.00 66.44 303 MET A O 1
ATOM 2433 N N . ASP A 1 304 ? 20.091 -29.164 -4.156 1.00 67.94 304 ASP A N 1
ATOM 2434 C CA . ASP A 1 304 ? 21.086 -28.114 -4.143 1.00 67.94 304 ASP A CA 1
ATOM 2435 C C . ASP A 1 304 ? 22.360 -28.516 -3.386 1.00 67.94 304 ASP A C 1
ATOM 2437 O O . ASP A 1 304 ? 22.393 -28.514 -2.157 1.00 67.94 304 ASP A O 1
ATOM 2441 N N . ASP A 1 305 ? 23.423 -28.809 -4.140 1.00 73.00 305 ASP A N 1
ATOM 2442 C CA . ASP A 1 305 ? 24.773 -29.061 -3.616 1.00 73.00 305 ASP A CA 1
ATOM 2443 C C . ASP A 1 305 ? 25.559 -27.758 -3.336 1.00 73.00 305 ASP A C 1
ATOM 2445 O O . ASP A 1 305 ? 26.758 -27.802 -3.047 1.00 73.00 305 ASP A O 1
ATOM 2449 N N . ILE A 1 306 ? 24.930 -26.577 -3.447 1.00 79.75 306 ILE A N 1
ATOM 2450 C CA . ILE A 1 306 ? 25.575 -25.281 -3.176 1.00 79.75 306 ILE A CA 1
ATOM 2451 C C . ILE A 1 306 ? 25.900 -25.138 -1.686 1.00 79.75 306 ILE A C 1
ATOM 2453 O O . ILE A 1 306 ? 26.939 -24.572 -1.345 1.00 79.75 306 ILE A O 1
ATOM 2457 N N . ILE A 1 307 ? 25.028 -25.624 -0.795 1.00 82.31 307 ILE A N 1
ATOM 2458 C CA . ILE A 1 307 ? 25.181 -25.476 0.658 1.00 82.31 307 ILE A CA 1
ATOM 2459 C C . ILE A 1 307 ? 25.143 -26.852 1.336 1.00 82.31 307 ILE A C 1
ATOM 2461 O O . ILE A 1 307 ? 24.193 -27.603 1.125 1.00 82.31 307 ILE A O 1
ATOM 2465 N N . PRO A 1 308 ? 26.110 -27.178 2.217 1.00 86.00 308 PRO A N 1
ATOM 2466 C CA . PRO A 1 308 ? 26.097 -28.439 2.951 1.00 86.00 308 PRO A CA 1
ATOM 2467 C C . PRO A 1 308 ? 24.819 -28.638 3.777 1.00 86.00 308 PRO A C 1
ATOM 2469 O O . PRO A 1 308 ? 24.401 -27.744 4.518 1.00 86.00 308 PRO A O 1
ATOM 2472 N N . VAL A 1 309 ? 24.262 -29.854 3.746 1.00 86.81 309 VAL A N 1
ATOM 2473 C CA . VAL A 1 309 ? 23.068 -30.240 4.528 1.00 86.81 309 VAL A CA 1
ATOM 2474 C C . VAL A 1 309 ? 23.256 -29.981 6.028 1.00 86.81 309 VAL A C 1
ATOM 2476 O O . VAL A 1 309 ? 22.327 -29.549 6.709 1.00 86.81 309 VAL A O 1
ATOM 2479 N N . SER A 1 310 ? 24.475 -30.153 6.548 1.00 89.50 310 SER A N 1
ATOM 2480 C CA . SER A 1 310 ? 24.822 -29.820 7.936 1.00 89.50 310 SER A CA 1
ATOM 2481 C C . SER A 1 310 ? 24.531 -28.360 8.295 1.00 89.50 310 SER A C 1
ATOM 2483 O O . SER A 1 310 ? 24.124 -28.075 9.420 1.00 89.50 310 SER A O 1
ATOM 2485 N N . ASN A 1 311 ? 24.713 -27.429 7.355 1.00 88.81 311 ASN A N 1
ATOM 2486 C CA . ASN A 1 311 ? 24.469 -26.007 7.583 1.00 88.81 311 ASN A CA 1
ATOM 2487 C C . ASN A 1 311 ? 22.976 -25.687 7.548 1.00 88.81 311 ASN A C 1
ATOM 2489 O O . ASN A 1 311 ? 22.523 -24.864 8.338 1.00 88.81 311 ASN A O 1
ATOM 2493 N N . ILE A 1 312 ? 22.218 -26.357 6.676 1.00 88.25 312 ILE A N 1
ATOM 2494 C CA . ILE A 1 312 ? 20.754 -26.248 6.632 1.00 88.25 312 ILE A CA 1
ATOM 2495 C C . ILE A 1 312 ? 20.170 -26.750 7.959 1.00 88.25 312 ILE A C 1
ATOM 2497 O O . ILE A 1 312 ? 19.430 -26.024 8.615 1.00 88.25 312 ILE A O 1
ATOM 2501 N N . ASN A 1 313 ? 20.587 -27.933 8.421 1.00 88.94 313 ASN A N 1
ATOM 2502 C CA . ASN A 1 313 ? 20.142 -28.486 9.704 1.00 88.94 313 ASN A CA 1
ATOM 2503 C C . ASN A 1 313 ? 20.501 -27.571 10.882 1.00 88.94 313 ASN A C 1
ATOM 2505 O O . ASN A 1 313 ? 19.684 -27.358 11.773 1.00 88.94 313 ASN A O 1
ATOM 2509 N N . ARG A 1 314 ? 21.703 -26.979 10.876 1.00 91.06 314 ARG A N 1
ATOM 2510 C CA . ARG A 1 314 ? 22.093 -25.999 11.895 1.00 91.06 314 ARG A CA 1
ATOM 2511 C C . ARG A 1 314 ? 21.225 -24.740 11.850 1.00 91.06 314 ARG A C 1
ATOM 2513 O O . ARG A 1 314 ? 20.767 -24.303 12.897 1.00 91.06 314 ARG A O 1
ATOM 2520 N N . ALA A 1 315 ? 20.963 -24.185 10.666 1.00 89.12 315 ALA A N 1
ATOM 2521 C CA . ALA A 1 315 ? 20.097 -23.015 10.510 1.00 89.12 315 ALA A CA 1
ATOM 2522 C C . ALA A 1 315 ? 18.655 -23.291 10.979 1.00 89.12 315 ALA A C 1
ATOM 2524 O O . ALA A 1 315 ? 18.015 -22.414 11.560 1.00 89.12 315 ALA A O 1
ATOM 2525 N N . GLN A 1 316 ? 18.163 -24.520 10.790 1.00 87.94 316 GLN A N 1
ATOM 2526 C CA . GLN A 1 316 ? 16.875 -24.953 11.331 1.00 87.94 316 GLN A CA 1
ATOM 2527 C C . GLN A 1 316 ? 16.875 -24.910 12.866 1.00 87.94 316 GLN A C 1
ATOM 2529 O O . GLN A 1 316 ? 15.946 -24.373 13.462 1.00 87.94 316 GLN A O 1
ATOM 2534 N N . THR A 1 317 ? 17.928 -25.412 13.515 1.00 89.25 317 THR A N 1
ATOM 2535 C CA . THR A 1 317 ? 18.070 -25.331 14.979 1.00 89.25 317 THR A CA 1
ATOM 2536 C C . THR A 1 317 ? 18.184 -23.881 15.456 1.00 89.25 317 THR A C 1
ATOM 2538 O O . THR A 1 317 ? 17.497 -23.482 16.396 1.00 89.25 317 THR A O 1
ATOM 2541 N N . ASP A 1 318 ? 18.988 -23.068 14.767 1.00 92.38 318 ASP A N 1
ATOM 2542 C CA . ASP A 1 318 ? 19.201 -21.652 15.087 1.00 92.38 318 ASP A CA 1
ATOM 2543 C C . ASP A 1 318 ? 17.913 -20.814 14.929 1.00 92.38 318 ASP A C 1
ATOM 2545 O O . ASP A 1 318 ? 17.784 -19.755 15.544 1.00 92.38 318 ASP A O 1
ATOM 2549 N N . THR A 1 319 ? 16.922 -21.292 14.165 1.00 90.44 319 THR A N 1
ATOM 2550 C CA . THR A 1 319 ? 15.613 -20.629 14.012 1.00 90.44 319 THR A CA 1
ATOM 2551 C C . THR A 1 319 ? 14.895 -20.490 15.353 1.00 90.44 319 THR A C 1
ATOM 2553 O O . THR A 1 319 ? 14.283 -19.456 15.617 1.00 90.44 319 THR A O 1
ATOM 2556 N N . ASN A 1 320 ? 15.029 -21.479 16.242 1.00 90.38 320 ASN A N 1
ATOM 2557 C CA . ASN A 1 320 ? 14.461 -21.402 17.588 1.00 90.38 320 ASN A CA 1
ATOM 2558 C C . ASN A 1 320 ? 15.095 -20.260 18.394 1.00 90.38 320 ASN A C 1
ATOM 2560 O O . ASN A 1 320 ? 14.373 -19.501 19.033 1.00 90.38 320 ASN A O 1
ATOM 2564 N N . LEU A 1 321 ? 16.420 -20.094 18.298 1.00 92.06 321 LEU A N 1
ATOM 2565 C CA . LEU A 1 321 ? 17.145 -19.013 18.974 1.00 92.06 321 LEU A CA 1
ATOM 2566 C C . LEU A 1 321 ? 16.692 -17.641 18.468 1.00 92.06 321 LEU A C 1
ATOM 2568 O O . LEU A 1 321 ? 16.451 -16.736 19.260 1.00 92.06 321 LEU A O 1
ATOM 2572 N N . TYR A 1 322 ? 16.523 -17.494 17.152 1.00 91.81 322 TYR A N 1
ATOM 2573 C CA . TYR A 1 322 ? 16.015 -16.254 16.564 1.00 91.81 322 TYR A CA 1
ATOM 2574 C C . TYR A 1 322 ? 14.594 -15.915 17.049 1.00 91.81 322 TYR A C 1
ATOM 2576 O O . TYR A 1 322 ? 14.307 -14.770 17.394 1.00 91.81 322 TYR A O 1
ATOM 2584 N N . ILE A 1 323 ? 13.707 -16.912 17.126 1.00 92.19 323 ILE A N 1
ATOM 2585 C CA . ILE A 1 323 ? 12.341 -16.729 17.639 1.00 92.19 323 ILE A CA 1
ATOM 2586 C C . ILE A 1 323 ? 12.355 -16.332 19.121 1.00 92.19 323 ILE A C 1
ATOM 2588 O O . ILE A 1 323 ? 11.579 -15.467 19.526 1.00 92.19 323 ILE A O 1
ATOM 2592 N N . GLU A 1 324 ? 13.224 -16.930 19.935 1.00 91.69 324 GLU A N 1
ATOM 2593 C CA . GLU A 1 324 ? 13.389 -16.537 21.338 1.00 91.69 324 GLU A CA 1
ATOM 2594 C C . GLU A 1 324 ? 13.872 -15.089 21.477 1.00 91.69 324 GLU A C 1
ATOM 2596 O O . GLU A 1 324 ? 13.349 -14.351 22.311 1.00 91.69 324 GLU A O 1
ATOM 2601 N N . GLU A 1 325 ? 14.815 -14.651 20.641 1.00 91.38 325 GLU A N 1
ATOM 2602 C CA . GLU A 1 325 ? 15.272 -13.257 20.622 1.00 91.38 325 GLU A CA 1
ATOM 2603 C C . GLU A 1 325 ? 14.158 -12.280 20.219 1.00 91.38 325 GLU A C 1
ATOM 2605 O O . GLU A 1 325 ? 14.005 -11.234 20.854 1.00 91.38 325 GLU A O 1
ATOM 2610 N N . LEU A 1 326 ? 13.321 -12.635 19.235 1.00 91.00 326 LEU A N 1
ATOM 2611 C CA . LEU A 1 326 ? 12.118 -11.860 18.909 1.00 91.00 326 LEU A CA 1
ATOM 2612 C C . LEU A 1 326 ? 11.185 -11.758 20.123 1.00 91.00 326 LEU A C 1
ATOM 2614 O O . LEU A 1 326 ? 10.814 -10.651 20.509 1.00 91.00 326 LEU A O 1
ATOM 2618 N N . LYS A 1 327 ? 10.870 -12.890 20.771 1.00 91.25 327 LYS A N 1
ATOM 2619 C CA . LYS A 1 327 ? 9.985 -12.949 21.950 1.00 91.25 327 LYS A CA 1
ATOM 2620 C C . LYS A 1 327 ? 10.494 -12.107 23.122 1.00 91.25 327 LYS A C 1
ATOM 2622 O O . LYS A 1 327 ? 9.702 -11.467 23.807 1.00 91.25 327 LYS A O 1
ATOM 2627 N N . LYS A 1 328 ? 11.811 -12.061 23.350 1.00 89.38 328 LYS A N 1
ATOM 2628 C CA . LYS A 1 328 ? 12.416 -11.233 24.412 1.00 89.38 328 LYS A CA 1
ATOM 2629 C C . LYS A 1 328 ? 12.224 -9.731 24.183 1.00 89.38 328 LYS A C 1
ATOM 2631 O O . LYS A 1 328 ? 12.223 -8.971 25.149 1.00 89.38 328 LYS A O 1
ATOM 2636 N N . LYS A 1 329 ? 12.095 -9.286 22.928 1.00 84.81 329 LYS A N 1
ATOM 2637 C CA . LYS A 1 329 ? 11.922 -7.866 22.573 1.00 84.81 329 LYS A CA 1
ATOM 2638 C C . LYS A 1 329 ? 10.470 -7.449 22.342 1.00 84.81 329 LYS A C 1
ATOM 2640 O O . LYS A 1 329 ? 10.179 -6.257 22.387 1.00 84.81 329 LYS A O 1
ATOM 2645 N N . SER A 1 330 ? 9.562 -8.399 22.152 1.00 80.81 330 SER A N 1
ATOM 2646 C CA . SER A 1 330 ? 8.203 -8.172 21.662 1.00 80.81 330 SER A CA 1
ATOM 2647 C C . SER A 1 330 ? 7.157 -7.956 22.772 1.00 80.81 330 SER A C 1
ATOM 2649 O O . SER A 1 330 ? 6.148 -8.660 22.824 1.00 80.81 330 SER A O 1
ATOM 2651 N N . SER A 1 331 ? 7.369 -7.001 23.686 1.00 78.94 331 SER A N 1
ATOM 2652 C CA . SER A 1 331 ? 6.374 -6.716 24.739 1.00 78.94 331 SER A CA 1
ATOM 2653 C C . SER A 1 331 ? 5.011 -6.358 24.127 1.00 78.94 331 SER A C 1
ATOM 2655 O O . SER A 1 331 ? 4.916 -5.407 23.354 1.00 78.94 331 SER A O 1
ATOM 2657 N N . GLY A 1 332 ? 3.969 -7.131 24.453 1.00 80.12 332 GLY A N 1
ATOM 2658 C CA . GLY A 1 332 ? 2.610 -6.936 23.928 1.00 80.12 332 GLY A CA 1
ATOM 2659 C C . GLY A 1 332 ? 2.386 -7.396 22.481 1.00 80.12 332 GLY A C 1
ATOM 2660 O O . GLY A 1 332 ? 1.309 -7.154 21.947 1.00 80.12 332 GLY A O 1
ATOM 2661 N N . VAL A 1 333 ? 3.364 -8.059 21.851 1.00 88.25 333 VAL A N 1
ATOM 2662 C CA . VAL A 1 333 ? 3.270 -8.584 20.479 1.00 88.25 333 VAL A CA 1
ATOM 2663 C C . VAL A 1 333 ? 3.418 -10.103 20.492 1.00 88.25 333 VAL A C 1
ATOM 2665 O O . VAL A 1 333 ? 4.377 -10.646 21.043 1.00 88.25 333 VAL A O 1
ATOM 2668 N N . GLU A 1 334 ? 2.470 -10.795 19.865 1.00 92.06 334 GLU A N 1
ATOM 2669 C CA . GLU A 1 334 ? 2.495 -12.248 19.735 1.00 92.06 334 GLU A CA 1
ATOM 2670 C C . GLU A 1 334 ? 3.515 -12.659 18.664 1.00 92.06 334 GLU A C 1
ATOM 2672 O O . GLU A 1 334 ? 3.528 -12.106 17.566 1.00 92.06 334 GLU A O 1
ATOM 2677 N N . ILE A 1 335 ? 4.380 -13.630 18.967 1.00 93.31 335 ILE A N 1
ATOM 2678 C CA . ILE A 1 335 ? 5.354 -14.182 18.013 1.00 93.31 335 ILE A CA 1
ATOM 2679 C C . ILE A 1 335 ? 5.061 -15.666 17.830 1.00 93.31 335 ILE A C 1
ATOM 2681 O O . ILE A 1 335 ? 5.226 -16.447 18.775 1.00 93.31 335 ILE A O 1
ATOM 2685 N N . LYS A 1 336 ? 4.685 -16.056 16.611 1.00 93.56 336 LYS A N 1
ATOM 2686 C CA . LYS A 1 336 ? 4.396 -17.449 16.249 1.00 93.56 336 LYS A CA 1
ATOM 2687 C C . LYS A 1 336 ? 5.034 -17.832 14.926 1.00 93.56 336 LYS A C 1
ATOM 2689 O O . LYS A 1 336 ? 5.230 -16.992 14.045 1.00 93.56 336 LYS A O 1
ATOM 2694 N N . ARG A 1 337 ? 5.341 -19.116 14.774 1.00 93.94 337 ARG A N 1
ATOM 2695 C CA . ARG A 1 337 ? 5.729 -19.682 13.476 1.00 93.94 337 ARG A CA 1
ATOM 2696 C C . ARG A 1 337 ? 4.512 -19.801 12.570 1.00 93.94 337 ARG A C 1
ATOM 2698 O O . ARG A 1 337 ? 3.393 -19.988 13.046 1.00 93.94 337 ARG A O 1
ATOM 2705 N N . LEU A 1 338 ? 4.734 -19.755 11.260 1.00 91.94 338 LEU A N 1
ATOM 2706 C CA . LEU A 1 338 ? 3.692 -20.065 10.287 1.00 91.94 338 LEU A CA 1
ATOM 2707 C C . LEU A 1 338 ? 3.157 -21.488 10.506 1.00 91.94 338 LEU A C 1
ATOM 2709 O O . LEU A 1 338 ? 1.944 -21.681 10.500 1.00 91.94 338 LEU A O 1
ATOM 2713 N N . THR A 1 339 ? 4.040 -22.463 10.731 1.00 92.25 339 THR A N 1
ATOM 2714 C CA . THR A 1 339 ? 3.654 -23.855 11.026 1.00 92.25 339 THR A CA 1
ATOM 2715 C C . THR A 1 339 ? 2.737 -23.961 12.245 1.00 92.25 339 THR A C 1
ATOM 2717 O O . THR A 1 339 ? 1.648 -24.517 12.128 1.00 92.25 339 THR A O 1
ATOM 2720 N N . GLU A 1 340 ? 3.115 -23.336 13.363 1.00 94.12 340 GLU A N 1
ATOM 2721 C CA . GLU A 1 340 ? 2.311 -23.274 14.595 1.00 94.12 340 GLU A CA 1
ATOM 2722 C C . GLU A 1 340 ? 0.913 -22.683 14.325 1.00 94.12 340 GLU A C 1
ATOM 2724 O O . GLU A 1 340 ? -0.098 -23.280 14.690 1.00 94.12 340 GLU A O 1
ATOM 2729 N N . ILE A 1 341 ? 0.828 -21.552 13.609 1.00 93.12 341 ILE A N 1
ATOM 2730 C CA . ILE A 1 341 ? -0.457 -20.912 13.261 1.00 93.12 341 ILE A CA 1
ATOM 2731 C C . ILE A 1 341 ? -1.331 -21.839 12.407 1.00 93.12 341 ILE A C 1
ATOM 2733 O O . ILE A 1 341 ? -2.547 -21.919 12.605 1.00 93.12 341 ILE A O 1
ATOM 2737 N N . LEU A 1 342 ? -0.736 -22.518 11.425 1.00 94.00 342 LEU A N 1
ATOM 2738 C CA . LEU A 1 342 ? -1.459 -23.427 10.538 1.00 94.00 342 LEU A CA 1
ATOM 2739 C C . LEU A 1 342 ? -1.989 -24.656 11.284 1.00 94.00 342 LEU A C 1
ATOM 2741 O O . LEU A 1 342 ? -3.084 -25.125 10.966 1.00 94.00 342 LEU A O 1
ATOM 2745 N N . GLU A 1 343 ? -1.236 -25.173 12.252 1.00 94.50 343 GLU A N 1
ATOM 2746 C CA . GLU A 1 343 ? -1.628 -26.307 13.091 1.00 94.50 343 GLU A CA 1
ATOM 2747 C C . GLU A 1 343 ? -2.752 -25.932 14.058 1.00 94.50 343 GLU A C 1
ATOM 2749 O O . GLU A 1 343 ? -3.794 -26.588 14.054 1.00 94.50 343 GLU A O 1
ATOM 2754 N N . GLU A 1 344 ? -2.601 -24.831 14.803 1.00 93.81 344 GLU A N 1
ATOM 2755 C CA . GLU A 1 344 ? -3.617 -24.327 15.742 1.00 93.81 344 GLU A CA 1
ATOM 2756 C C . GLU A 1 344 ? -4.975 -24.095 15.062 1.00 93.81 344 GLU A C 1
ATOM 2758 O O . GLU A 1 344 ? -6.030 -24.304 15.662 1.00 93.81 344 GLU A O 1
ATOM 2763 N N . LYS A 1 345 ? -4.960 -23.690 13.787 1.00 91.75 345 LYS A N 1
ATOM 2764 C CA . LYS A 1 345 ? -6.171 -23.420 12.998 1.00 91.75 345 LYS A CA 1
ATOM 2765 C C . LYS A 1 345 ? -6.684 -24.618 12.202 1.00 91.75 345 LYS A C 1
ATOM 2767 O O . LYS A 1 345 ? -7.698 -24.492 11.515 1.00 91.75 345 LYS A O 1
ATOM 2772 N N . GLY A 1 346 ? -5.993 -25.759 12.229 1.00 94.25 346 GLY A N 1
ATOM 2773 C CA . GLY A 1 346 ? -6.340 -26.921 11.405 1.00 94.25 346 GLY A CA 1
ATOM 2774 C C . GLY A 1 346 ? -6.247 -26.655 9.894 1.00 94.25 346 GLY A C 1
ATOM 2775 O O . GLY A 1 346 ? -6.962 -27.270 9.103 1.00 94.25 346 GLY A O 1
ATOM 2776 N N . LEU A 1 347 ? -5.389 -25.718 9.474 1.00 94.75 347 LEU A N 1
ATOM 2777 C CA . LEU A 1 347 ? -5.211 -25.296 8.079 1.00 94.75 347 LEU A CA 1
ATOM 2778 C C . LEU A 1 347 ? -3.973 -25.907 7.408 1.00 94.75 347 LEU A C 1
ATOM 2780 O O . LEU A 1 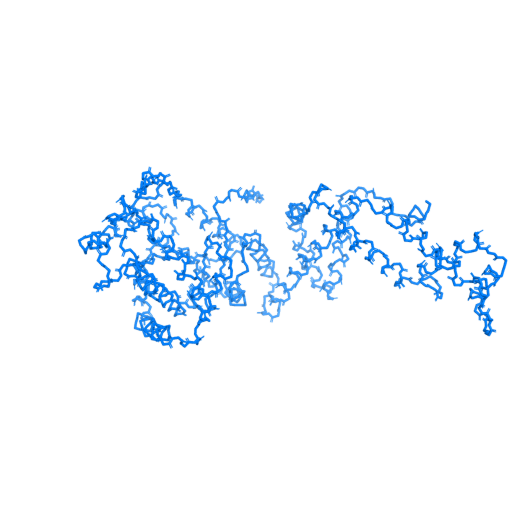347 ? -3.822 -25.752 6.195 1.00 94.75 347 LEU A O 1
ATOM 2784 N N . ALA A 1 348 ? -3.122 -26.624 8.149 1.00 94.88 348 ALA A N 1
ATOM 2785 C CA . ALA A 1 348 ? -1.873 -27.203 7.644 1.00 94.88 348 ALA A CA 1
ATOM 2786 C C . ALA A 1 348 ? -2.059 -28.071 6.383 1.00 94.88 348 ALA A C 1
ATOM 2788 O O . ALA A 1 348 ? -1.361 -27.879 5.388 1.00 94.88 348 ALA A O 1
ATOM 2789 N N . ASN A 1 349 ? -3.052 -28.969 6.374 1.00 95.56 349 ASN A N 1
ATOM 2790 C CA . ASN A 1 349 ? -3.330 -29.818 5.206 1.00 95.56 349 ASN A CA 1
ATOM 2791 C C . ASN A 1 349 ? -3.753 -28.984 3.992 1.00 95.56 349 ASN A C 1
ATOM 2793 O O . ASN A 1 349 ? -3.178 -29.110 2.916 1.00 95.56 349 ASN A O 1
ATOM 2797 N N . ARG A 1 350 ? -4.687 -28.046 4.186 1.00 94.75 350 ARG A N 1
ATOM 2798 C CA . ARG A 1 350 ? -5.180 -27.175 3.112 1.00 94.75 350 ARG A CA 1
ATOM 2799 C C . ARG A 1 350 ? -4.079 -26.279 2.540 1.00 94.75 350 ARG A C 1
ATOM 2801 O O . ARG A 1 350 ? -4.055 -26.029 1.337 1.00 94.75 350 ARG A O 1
ATOM 2808 N N . TYR A 1 351 ? -3.190 -25.782 3.397 1.00 93.62 351 TYR A N 1
ATOM 2809 C CA . TYR A 1 351 ? -2.010 -25.027 2.986 1.00 93.62 351 TYR A CA 1
ATOM 2810 C C . TYR A 1 351 ? -1.120 -25.871 2.066 1.00 93.62 351 TYR A C 1
ATOM 2812 O O . TYR A 1 351 ? -0.793 -25.440 0.959 1.00 93.62 351 TYR A O 1
ATOM 2820 N N . ASN A 1 352 ? -0.796 -27.097 2.485 1.00 94.62 352 ASN A N 1
ATOM 2821 C CA . ASN A 1 352 ? 0.039 -28.013 1.712 1.00 94.62 352 ASN A CA 1
ATOM 2822 C C . ASN A 1 352 ? -0.610 -28.429 0.384 1.00 94.62 352 ASN A C 1
ATOM 2824 O O . ASN A 1 352 ? 0.072 -28.432 -0.641 1.00 94.62 352 ASN A O 1
ATOM 2828 N N . ASP A 1 353 ? -1.919 -28.690 0.365 1.00 95.56 353 ASP A N 1
ATOM 2829 C CA . ASP A 1 353 ? -2.661 -29.024 -0.858 1.00 95.56 353 ASP A CA 1
ATOM 2830 C C . ASP A 1 353 ? -2.567 -27.899 -1.897 1.00 95.56 353 ASP A C 1
ATOM 2832 O O . ASP A 1 353 ? -2.260 -28.132 -3.070 1.00 95.56 353 ASP A O 1
ATOM 2836 N N . ILE A 1 354 ? -2.782 -26.653 -1.462 1.00 91.94 354 ILE A N 1
ATOM 2837 C CA . ILE A 1 354 ? -2.675 -25.478 -2.332 1.00 91.94 354 ILE A CA 1
ATOM 2838 C C . ILE A 1 354 ? -1.231 -25.288 -2.798 1.00 91.94 354 ILE A C 1
ATOM 2840 O O . ILE A 1 354 ? -1.009 -25.080 -3.991 1.00 91.94 354 ILE A O 1
ATOM 2844 N N . ARG A 1 355 ? -0.249 -25.386 -1.892 1.00 92.94 355 ARG A N 1
ATOM 2845 C CA . ARG A 1 355 ? 1.179 -25.266 -2.222 1.00 92.94 355 ARG A CA 1
ATOM 2846 C C . ARG A 1 355 ? 1.574 -26.271 -3.305 1.00 92.94 355 ARG A C 1
ATOM 2848 O O . ARG A 1 355 ? 2.155 -25.885 -4.317 1.00 92.94 355 ARG A O 1
ATOM 2855 N N . MET A 1 356 ? 1.193 -27.539 -3.151 1.00 94.62 356 MET A N 1
ATOM 2856 C CA . MET A 1 356 ? 1.478 -28.587 -4.136 1.00 94.62 356 MET A CA 1
ATOM 2857 C C . MET A 1 356 ? 0.796 -28.332 -5.479 1.00 94.62 356 MET A C 1
ATOM 2859 O O . MET A 1 356 ? 1.419 -28.491 -6.530 1.00 94.62 356 MET A O 1
ATOM 2863 N N . LEU A 1 357 ? -0.460 -27.890 -5.463 1.00 93.62 357 LEU A N 1
ATOM 2864 C CA . LEU A 1 357 ? -1.192 -27.564 -6.680 1.00 93.62 357 LEU A CA 1
ATOM 2865 C C . LEU A 1 357 ? -0.535 -26.401 -7.445 1.00 93.62 357 LEU A C 1
ATOM 2867 O O . LEU A 1 357 ? -0.400 -26.471 -8.669 1.00 93.62 357 LEU A O 1
ATOM 2871 N N . VAL A 1 358 ? -0.077 -25.362 -6.740 1.00 91.25 358 VAL A N 1
ATOM 2872 C CA . VAL A 1 358 ? 0.648 -24.231 -7.341 1.00 91.25 358 VAL A CA 1
ATOM 2873 C C . VAL A 1 358 ? 2.001 -24.679 -7.899 1.00 91.25 358 VAL A C 1
ATOM 2875 O O . VAL A 1 358 ? 2.320 -24.334 -9.034 1.00 91.25 358 VAL A O 1
ATOM 2878 N N . LEU A 1 359 ? 2.767 -25.496 -7.166 1.00 92.56 359 LEU A N 1
ATOM 2879 C CA . LEU A 1 359 ? 4.036 -26.059 -7.653 1.00 92.56 359 LEU A CA 1
ATOM 2880 C C . LEU A 1 359 ? 3.861 -26.830 -8.963 1.00 92.56 359 LEU A C 1
ATOM 2882 O O . LEU A 1 359 ? 4.628 -26.641 -9.907 1.00 92.56 359 LEU A O 1
ATOM 2886 N N . ILE A 1 360 ? 2.841 -27.690 -9.034 1.00 93.88 360 ILE A N 1
ATOM 2887 C CA . ILE A 1 360 ? 2.528 -28.460 -10.243 1.00 93.88 360 ILE A CA 1
ATOM 2888 C C . ILE A 1 360 ? 2.160 -27.520 -11.397 1.00 93.88 360 ILE A C 1
ATOM 2890 O O . ILE A 1 360 ? 2.625 -27.733 -12.515 1.00 93.88 360 ILE A O 1
ATOM 2894 N N . SER A 1 361 ? 1.365 -26.478 -11.131 1.00 91.88 361 SER A N 1
ATOM 2895 C CA . SER A 1 361 ? 0.997 -25.459 -12.124 1.00 91.88 361 SER A CA 1
ATOM 2896 C C . SER A 1 361 ? 2.232 -24.757 -12.690 1.00 91.88 361 SER A C 1
ATOM 2898 O O . SER A 1 361 ? 2.412 -24.724 -13.904 1.00 91.88 361 SER A O 1
ATOM 2900 N N . LEU A 1 362 ? 3.116 -24.260 -11.817 1.00 90.88 362 LEU A N 1
ATOM 2901 C CA . LEU A 1 362 ? 4.328 -23.533 -12.205 1.00 90.88 362 LEU A CA 1
ATOM 2902 C C . LEU A 1 362 ? 5.281 -24.406 -13.028 1.00 90.88 362 LEU A C 1
ATOM 2904 O O . LEU A 1 362 ? 5.743 -23.982 -14.082 1.00 90.88 362 LEU A O 1
ATOM 2908 N N . ARG A 1 363 ? 5.514 -25.656 -12.606 1.00 91.81 363 ARG A N 1
ATOM 2909 C CA . ARG A 1 363 ? 6.374 -26.605 -13.336 1.00 91.81 363 ARG A CA 1
ATOM 2910 C C . ARG A 1 363 ? 5.813 -27.012 -14.700 1.00 91.81 363 ARG A C 1
ATOM 2912 O O . ARG A 1 363 ? 6.578 -27.404 -15.573 1.00 91.81 363 ARG A O 1
ATOM 2919 N N . ARG A 1 364 ? 4.491 -26.939 -14.881 1.00 91.00 364 ARG A N 1
ATOM 2920 C CA . ARG A 1 364 ? 3.812 -27.193 -16.163 1.00 91.00 364 ARG A CA 1
ATOM 2921 C C . ARG A 1 364 ? 3.695 -25.947 -17.045 1.00 91.00 364 ARG A C 1
ATOM 2923 O O . ARG A 1 364 ? 3.222 -26.078 -18.168 1.00 91.00 364 ARG A O 1
ATOM 2930 N N . GLY A 1 365 ? 4.073 -24.768 -16.545 1.00 84.81 365 GLY A N 1
ATOM 2931 C CA . GLY A 1 365 ? 3.843 -23.497 -17.234 1.00 84.81 365 GLY A CA 1
ATOM 2932 C C . GLY A 1 365 ? 2.362 -23.103 -17.328 1.00 84.81 365 GLY A C 1
ATOM 2933 O O . GLY A 1 365 ? 1.995 -22.340 -18.214 1.00 84.81 365 GLY A O 1
ATOM 2934 N N . ASP A 1 366 ? 1.491 -23.623 -16.451 1.00 85.06 366 ASP A N 1
ATOM 2935 C CA . ASP A 1 366 ? 0.069 -23.245 -16.419 1.00 85.06 366 ASP A CA 1
ATOM 2936 C C . ASP A 1 366 ? -0.084 -21.874 -15.719 1.00 85.06 366 ASP A C 1
ATOM 2938 O O . ASP A 1 366 ? 0.229 -21.768 -14.523 1.00 85.06 366 ASP A O 1
ATOM 2942 N N . PRO A 1 367 ? -0.584 -20.828 -16.417 1.00 80.00 367 PRO A N 1
ATOM 2943 C CA . PRO A 1 367 ? -0.665 -19.461 -15.903 1.00 80.00 367 PRO A CA 1
ATOM 2944 C C . PRO A 1 367 ? -1.801 -19.237 -14.891 1.00 80.00 367 PRO A C 1
ATOM 2946 O O . PRO A 1 367 ? -2.083 -18.095 -14.531 1.00 80.00 367 PRO A O 1
ATOM 2949 N N . ARG A 1 368 ? -2.469 -20.299 -14.420 1.00 80.81 368 ARG A N 1
ATOM 2950 C CA . ARG A 1 368 ? -3.620 -20.245 -13.502 1.00 80.81 368 ARG A CA 1
ATOM 2951 C C . ARG A 1 368 ? -3.437 -19.342 -12.282 1.00 80.81 368 ARG A C 1
ATOM 2953 O O . ARG A 1 368 ? -4.407 -18.740 -11.828 1.00 80.81 368 ARG A O 1
ATOM 2960 N N . PHE A 1 369 ? -2.228 -19.287 -11.729 1.00 77.38 369 PHE A N 1
ATOM 2961 C CA . PHE A 1 369 ? -1.933 -18.502 -10.527 1.00 77.38 369 PHE A CA 1
ATOM 2962 C C . PHE A 1 369 ? -1.118 -17.250 -10.818 1.00 77.38 369 PHE A C 1
ATOM 2964 O O . PHE A 1 369 ? -1.353 -16.214 -10.200 1.00 77.38 369 PHE A O 1
ATOM 2971 N N . ILE A 1 370 ? -0.133 -17.355 -11.713 1.00 77.62 370 ILE A N 1
ATOM 2972 C CA . ILE A 1 370 ? 0.809 -16.284 -12.036 1.00 77.62 370 ILE A CA 1
ATOM 2973 C C . ILE A 1 370 ? 1.182 -16.415 -13.509 1.00 77.62 370 ILE A C 1
ATOM 2975 O O . ILE A 1 370 ? 1.437 -17.514 -13.998 1.00 77.62 370 ILE A O 1
ATOM 2979 N N . THR A 1 371 ? 1.243 -15.286 -14.209 1.00 81.75 371 THR A N 1
ATOM 2980 C CA . THR A 1 371 ? 1.699 -15.236 -15.599 1.00 81.75 371 THR A CA 1
ATOM 2981 C C . THR A 1 371 ? 3.176 -15.608 -15.712 1.00 81.75 371 THR A C 1
ATOM 2983 O O . THR A 1 371 ? 3.992 -15.123 -14.926 1.00 81.75 371 THR A O 1
ATOM 2986 N N . GLU A 1 372 ? 3.532 -16.364 -16.748 1.00 83.19 372 GLU A N 1
ATOM 2987 C CA . GLU A 1 372 ? 4.905 -16.817 -17.008 1.00 83.19 372 GLU A CA 1
ATOM 2988 C C . GLU A 1 372 ? 5.928 -15.673 -17.031 1.00 83.19 372 GLU A C 1
ATOM 2990 O O . GLU A 1 372 ? 6.991 -15.798 -16.431 1.00 83.19 372 GLU A O 1
ATOM 2995 N N . LYS A 1 373 ? 5.577 -14.525 -17.628 1.00 84.88 373 LYS A N 1
ATOM 2996 C CA . LYS A 1 373 ? 6.452 -13.343 -17.690 1.00 84.88 373 LYS A CA 1
ATOM 2997 C C . LYS A 1 373 ? 6.978 -12.931 -16.311 1.00 84.88 373 LYS A C 1
ATOM 2999 O O . LYS A 1 373 ? 8.176 -12.774 -16.128 1.00 84.88 373 LYS A O 1
ATOM 3004 N N . VAL A 1 374 ? 6.074 -12.793 -15.343 1.00 81.38 374 VAL A N 1
ATOM 3005 C CA . VAL A 1 374 ? 6.421 -12.351 -13.987 1.00 81.38 374 VAL A CA 1
ATOM 3006 C C . VAL A 1 374 ? 7.309 -13.378 -13.287 1.00 81.38 374 VAL A C 1
ATOM 3008 O O . VAL A 1 374 ? 8.271 -13.016 -12.619 1.00 81.38 374 VAL A O 1
ATOM 3011 N N . ILE A 1 375 ? 7.023 -14.666 -13.476 1.00 85.50 375 ILE A N 1
ATOM 3012 C CA . ILE A 1 375 ? 7.845 -15.747 -12.929 1.00 85.50 375 ILE A CA 1
ATOM 3013 C C . ILE A 1 375 ? 9.253 -15.726 -13.529 1.00 85.50 375 ILE A C 1
ATOM 3015 O O . ILE A 1 375 ? 10.226 -15.808 -12.785 1.00 85.50 375 ILE A O 1
ATOM 3019 N N . GLU A 1 376 ? 9.387 -15.589 -14.847 1.00 88.12 376 GLU A N 1
ATOM 3020 C CA . GLU A 1 376 ? 10.696 -15.546 -15.503 1.00 88.12 376 GLU A CA 1
ATOM 3021 C C . GLU A 1 376 ? 11.510 -14.305 -15.109 1.00 88.12 376 GLU A C 1
ATOM 3023 O O . GLU A 1 376 ? 12.714 -14.429 -14.873 1.00 88.12 376 GLU A O 1
ATOM 3028 N N . ASP A 1 377 ? 10.874 -13.144 -14.924 1.00 85.31 377 ASP A N 1
ATOM 3029 C CA . ASP A 1 377 ? 11.533 -11.944 -14.391 1.00 85.31 377 ASP A CA 1
ATOM 3030 C C . ASP A 1 377 ? 12.114 -12.206 -12.984 1.00 85.31 377 ASP A C 1
ATOM 3032 O O . ASP A 1 377 ? 13.292 -11.930 -12.728 1.00 85.31 377 ASP A O 1
ATOM 3036 N N . MET A 1 378 ? 11.344 -12.850 -12.096 1.00 84.38 378 MET A N 1
ATOM 3037 C CA . MET A 1 378 ? 11.806 -13.227 -10.751 1.00 84.38 378 MET A CA 1
ATOM 3038 C C . MET A 1 378 ? 12.933 -14.270 -10.777 1.00 84.38 378 MET A C 1
ATOM 3040 O O . MET A 1 378 ? 13.855 -14.208 -9.958 1.00 84.38 378 MET A O 1
ATOM 3044 N N . ILE A 1 379 ? 12.883 -15.231 -11.706 1.00 90.06 379 ILE A N 1
ATOM 3045 C CA . ILE A 1 379 ? 13.937 -16.239 -11.894 1.00 90.06 379 ILE A CA 1
ATOM 3046 C C . ILE A 1 379 ? 15.234 -15.572 -12.335 1.00 90.06 379 ILE A C 1
ATOM 3048 O O . ILE A 1 379 ? 16.284 -15.878 -11.770 1.00 90.06 379 ILE A O 1
ATOM 3052 N N . ASN A 1 380 ? 15.169 -14.658 -13.305 1.00 87.81 380 ASN A N 1
ATOM 3053 C CA . ASN A 1 380 ? 16.337 -13.932 -13.796 1.00 87.81 380 ASN A CA 1
ATOM 3054 C C . ASN A 1 380 ? 16.964 -13.092 -12.680 1.00 87.81 380 ASN A C 1
ATOM 3056 O O . ASN A 1 380 ? 18.164 -13.204 -12.429 1.00 87.81 380 ASN A O 1
ATOM 3060 N N . TYR A 1 381 ? 16.150 -12.328 -11.946 1.00 84.69 381 TYR A N 1
ATOM 3061 C CA . TYR A 1 381 ? 16.624 -11.545 -10.806 1.00 84.69 381 TYR A CA 1
ATOM 3062 C C . TYR A 1 381 ? 17.292 -12.425 -9.739 1.00 84.69 381 TYR A C 1
ATOM 3064 O O . TYR A 1 381 ? 18.399 -12.136 -9.275 1.00 84.69 381 TYR A O 1
ATOM 3072 N N . ARG A 1 382 ? 16.650 -13.541 -9.368 1.00 84.62 382 ARG A N 1
ATOM 3073 C CA . ARG A 1 382 ? 17.197 -14.488 -8.388 1.00 84.62 382 ARG A CA 1
ATOM 3074 C C . ARG A 1 382 ? 18.492 -15.124 -8.874 1.00 84.62 382 ARG A C 1
ATOM 3076 O O . ARG A 1 382 ? 19.403 -15.280 -8.069 1.00 84.62 382 ARG A O 1
ATOM 3083 N N . PHE A 1 383 ? 18.569 -15.493 -10.149 1.00 89.38 383 PHE A N 1
ATOM 3084 C CA . PHE A 1 383 ? 19.751 -16.106 -10.742 1.00 89.38 383 PHE A CA 1
ATOM 3085 C C . PHE A 1 383 ? 20.954 -15.165 -10.702 1.00 89.38 383 PHE A C 1
ATOM 3087 O O . PHE A 1 383 ? 22.000 -15.562 -10.194 1.00 89.38 383 PHE A O 1
ATOM 3094 N N . GLU A 1 384 ? 20.800 -13.914 -11.142 1.00 86.00 384 GLU A N 1
ATOM 3095 C CA . GLU A 1 384 ? 21.895 -12.936 -11.106 1.00 86.00 384 GLU A CA 1
ATOM 3096 C C . GLU A 1 384 ? 22.349 -12.647 -9.670 1.00 86.00 384 GLU A C 1
ATOM 3098 O O . GLU A 1 384 ? 23.548 -12.640 -9.377 1.00 86.00 384 GLU A O 1
ATOM 3103 N N . ARG A 1 385 ? 21.399 -12.509 -8.736 1.00 82.75 385 ARG A N 1
ATOM 3104 C CA . ARG A 1 385 ? 21.713 -12.313 -7.316 1.00 82.75 385 ARG A CA 1
ATOM 3105 C C . ARG A 1 385 ? 22.447 -13.512 -6.715 1.00 82.75 385 ARG A C 1
ATOM 3107 O O . ARG A 1 385 ? 23.460 -13.345 -6.043 1.00 82.75 385 ARG A O 1
ATOM 3114 N N . ASP A 1 386 ? 21.946 -14.724 -6.933 1.00 82.88 386 ASP A N 1
ATOM 3115 C CA . ASP A 1 386 ? 22.537 -15.936 -6.368 1.00 82.88 386 ASP A CA 1
ATOM 3116 C C . ASP A 1 386 ? 23.911 -16.227 -7.012 1.00 82.88 386 ASP A C 1
ATOM 3118 O O . ASP A 1 386 ? 24.821 -16.666 -6.315 1.00 82.88 386 ASP A O 1
ATOM 3122 N N . LYS A 1 387 ? 24.120 -15.901 -8.296 1.00 84.62 387 LYS A N 1
ATOM 3123 C CA . LYS A 1 387 ? 25.422 -15.995 -8.985 1.00 84.62 387 LYS A CA 1
ATOM 3124 C C . LYS A 1 387 ? 26.478 -15.054 -8.399 1.00 84.62 387 LYS A C 1
ATOM 3126 O O . LYS A 1 387 ? 27.664 -15.379 -8.437 1.00 84.62 387 LYS A O 1
ATOM 3131 N N . ALA A 1 388 ? 26.071 -13.911 -7.847 1.00 77.19 388 ALA A N 1
ATOM 3132 C CA . ALA A 1 388 ? 26.969 -13.021 -7.114 1.00 77.19 388 ALA A CA 1
ATOM 3133 C C . ALA A 1 388 ? 27.355 -13.580 -5.732 1.00 77.19 388 ALA A C 1
ATOM 3135 O O . ALA A 1 388 ? 28.425 -13.260 -5.222 1.00 77.19 388 ALA A O 1
ATOM 3136 N N . LEU A 1 389 ? 26.512 -14.431 -5.140 1.00 77.00 389 LEU A N 1
ATOM 3137 C CA . LEU A 1 389 ? 26.696 -14.965 -3.787 1.00 77.00 389 LEU A CA 1
ATOM 3138 C C . LEU A 1 389 ? 27.382 -16.333 -3.764 1.00 77.00 389 LEU A C 1
ATOM 3140 O O . LEU A 1 389 ? 28.168 -16.600 -2.863 1.00 77.00 389 LEU A O 1
ATOM 3144 N N . PHE A 1 390 ? 27.119 -17.186 -4.750 1.00 81.38 390 PHE A N 1
ATOM 3145 C CA . PHE A 1 390 ? 27.535 -18.587 -4.759 1.00 81.38 390 PHE A CA 1
ATOM 3146 C C . PHE A 1 390 ? 28.224 -18.954 -6.074 1.00 81.38 390 PHE A C 1
ATOM 3148 O O . PHE A 1 390 ? 27.942 -18.381 -7.125 1.00 81.38 390 PHE A O 1
ATOM 3155 N N . GLU A 1 391 ? 29.122 -19.933 -6.031 1.00 75.44 391 GLU A N 1
ATOM 3156 C CA . GLU A 1 391 ? 29.922 -20.333 -7.195 1.00 75.44 391 GLU A CA 1
ATOM 3157 C C . GLU A 1 391 ? 29.172 -21.279 -8.151 1.00 75.44 391 GLU A C 1
ATOM 3159 O O . GLU A 1 391 ? 29.299 -21.162 -9.367 1.00 75.44 391 GLU A O 1
ATOM 3164 N N . LYS A 1 392 ? 28.342 -22.188 -7.618 1.00 80.31 392 LYS A N 1
ATOM 3165 C CA . LYS A 1 392 ? 27.719 -23.298 -8.371 1.00 80.31 392 LYS A CA 1
ATOM 3166 C C . LYS A 1 392 ? 26.232 -23.096 -8.702 1.00 80.31 392 LYS A C 1
ATOM 3168 O O . LYS A 1 392 ? 25.495 -24.061 -8.887 1.00 80.31 392 LYS A O 1
ATOM 3173 N N . VAL A 1 393 ? 25.760 -21.851 -8.766 1.00 84.75 393 VAL A N 1
ATOM 3174 C CA . VAL A 1 393 ? 24.345 -21.563 -9.065 1.00 84.75 393 VAL A CA 1
ATOM 3175 C C . VAL A 1 393 ? 24.040 -21.768 -10.540 1.00 84.75 393 VAL A C 1
ATOM 3177 O O . VAL A 1 393 ? 24.697 -21.210 -11.415 1.00 84.75 393 VAL A O 1
ATOM 3180 N N . THR A 1 394 ? 22.966 -22.507 -10.812 1.00 88.62 394 THR A N 1
ATOM 3181 C CA . THR A 1 394 ? 22.384 -22.631 -12.150 1.00 88.62 394 THR A CA 1
ATOM 3182 C C . THR A 1 394 ? 21.007 -21.980 -12.193 1.00 88.62 394 THR A C 1
ATOM 3184 O O . THR A 1 394 ? 20.300 -21.900 -11.185 1.00 88.62 394 THR A O 1
ATOM 3187 N N . ARG A 1 395 ? 20.576 -21.569 -13.389 1.00 90.62 395 ARG A N 1
ATOM 3188 C CA . ARG A 1 395 ? 19.222 -21.033 -13.595 1.00 90.62 395 ARG A CA 1
ATOM 3189 C C . ARG A 1 395 ? 18.132 -22.048 -13.232 1.00 90.62 395 ARG A C 1
ATOM 3191 O O . ARG A 1 395 ? 17.059 -21.646 -12.798 1.00 90.62 395 ARG A O 1
ATOM 3198 N N . VAL A 1 396 ? 18.406 -23.350 -13.365 1.00 90.44 396 VAL A N 1
ATOM 3199 C CA . VAL A 1 396 ? 17.485 -24.429 -12.964 1.00 90.44 396 VAL A CA 1
ATOM 3200 C C . VAL A 1 396 ? 17.262 -24.423 -11.449 1.00 90.44 396 VAL A C 1
ATOM 3202 O O . VAL A 1 396 ? 16.116 -24.467 -11.009 1.00 90.44 396 VAL A O 1
ATOM 3205 N N . ILE A 1 397 ? 18.331 -24.277 -10.658 1.00 88.75 397 ILE A N 1
ATOM 3206 C CA . ILE A 1 397 ? 18.239 -24.167 -9.193 1.00 88.75 397 ILE A CA 1
ATOM 3207 C C . ILE A 1 397 ? 17.470 -22.899 -8.801 1.00 88.75 397 ILE A C 1
ATOM 3209 O O . ILE A 1 397 ? 16.550 -22.955 -7.985 1.00 88.75 397 ILE A O 1
ATOM 3213 N N . SER A 1 398 ? 17.796 -21.753 -9.411 1.00 89.50 398 SER A N 1
ATOM 3214 C CA . SER A 1 398 ? 17.083 -20.496 -9.149 1.00 89.50 398 SER A CA 1
ATOM 3215 C C . SER A 1 398 ? 15.595 -2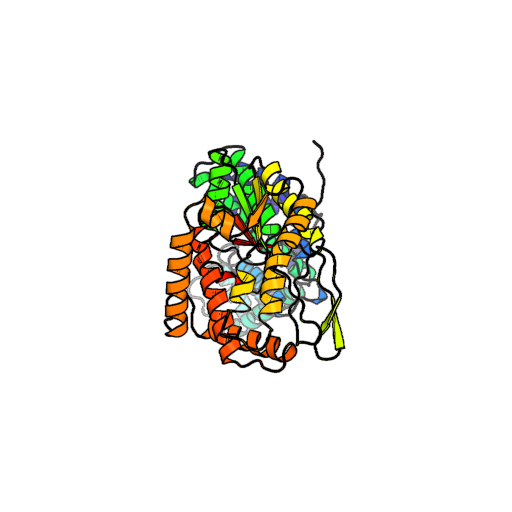0.593 -9.496 1.00 89.50 398 SER A C 1
ATOM 3217 O O . SER A 1 398 ? 14.766 -20.099 -8.735 1.00 89.50 398 SER A O 1
ATOM 3219 N N . ARG A 1 399 ? 15.248 -21.273 -10.598 1.00 91.44 399 ARG A N 1
ATOM 3220 C CA . ARG A 1 399 ? 13.861 -21.545 -10.994 1.00 91.44 399 ARG A CA 1
ATOM 3221 C C . ARG A 1 399 ? 13.112 -22.345 -9.941 1.00 91.44 399 ARG A C 1
ATOM 3223 O O . ARG A 1 399 ? 12.045 -21.920 -9.511 1.00 91.44 399 ARG A O 1
ATOM 3230 N N . GLU A 1 400 ? 13.675 -23.462 -9.500 1.00 90.69 400 GLU A N 1
ATOM 3231 C CA . GLU A 1 400 ? 13.019 -24.314 -8.511 1.00 90.69 400 GLU A CA 1
ATOM 3232 C C . GLU A 1 400 ? 12.825 -23.586 -7.170 1.00 90.69 400 GLU A C 1
ATOM 3234 O O . GLU A 1 400 ? 11.732 -23.620 -6.612 1.00 90.69 400 GLU A O 1
ATOM 3239 N N . ARG A 1 401 ? 13.826 -22.833 -6.694 1.00 89.31 401 ARG A N 1
ATOM 3240 C CA . ARG A 1 401 ? 13.695 -21.996 -5.484 1.00 89.31 401 ARG A CA 1
ATOM 3241 C C . ARG A 1 401 ? 12.582 -20.952 -5.612 1.00 89.31 401 ARG A C 1
ATOM 3243 O O . ARG A 1 401 ? 11.829 -20.727 -4.665 1.00 89.31 401 ARG A O 1
ATOM 3250 N N . ILE A 1 402 ? 12.457 -20.304 -6.775 1.00 89.44 402 ILE A N 1
ATOM 3251 C CA . ILE A 1 402 ? 11.355 -19.367 -7.037 1.00 89.44 402 ILE A CA 1
ATOM 3252 C C . ILE A 1 402 ? 10.011 -20.096 -7.036 1.00 89.44 402 ILE A C 1
ATOM 3254 O O . ILE A 1 402 ? 9.068 -19.595 -6.429 1.00 89.44 402 ILE A O 1
ATOM 3258 N N . TYR A 1 403 ? 9.915 -21.285 -7.634 1.00 91.50 403 TYR A N 1
ATOM 3259 C CA . TYR A 1 403 ? 8.683 -22.075 -7.602 1.00 91.50 403 TYR A CA 1
ATOM 3260 C C . TYR A 1 403 ? 8.264 -22.432 -6.174 1.00 91.50 403 TYR A C 1
ATOM 3262 O O . TYR A 1 403 ? 7.105 -22.207 -5.824 1.00 91.50 403 TYR A O 1
ATOM 3270 N N . GLN A 1 404 ? 9.194 -22.912 -5.342 1.00 91.31 404 GLN A N 1
ATOM 3271 C CA . GLN A 1 404 ? 8.942 -23.213 -3.926 1.00 91.31 404 GLN A CA 1
ATOM 3272 C C . GLN A 1 404 ? 8.440 -21.982 -3.171 1.00 91.31 404 GLN A C 1
ATOM 3274 O O . GLN A 1 404 ? 7.349 -22.008 -2.598 1.00 91.31 404 GLN A O 1
ATOM 3279 N N . LYS A 1 405 ? 9.171 -20.866 -3.269 1.00 87.00 405 LYS A N 1
ATOM 3280 C CA . LYS A 1 405 ? 8.790 -19.609 -2.618 1.00 87.00 405 LYS A CA 1
ATOM 3281 C C . LYS A 1 405 ? 7.408 -19.123 -3.068 1.00 87.00 405 LYS A C 1
ATOM 3283 O O . LYS A 1 405 ? 6.581 -18.770 -2.231 1.00 87.00 405 LYS A O 1
ATOM 3288 N N . MET A 1 406 ? 7.130 -19.111 -4.373 1.00 86.44 406 MET A N 1
ATOM 3289 C CA . MET A 1 406 ? 5.844 -18.630 -4.893 1.00 86.44 406 MET A CA 1
ATOM 3290 C C . MET A 1 406 ? 4.682 -19.532 -4.494 1.00 86.44 406 MET A C 1
ATOM 3292 O O . MET A 1 406 ? 3.608 -19.032 -4.159 1.00 86.44 406 MET A O 1
ATOM 3296 N N . ALA A 1 407 ? 4.891 -20.846 -4.479 1.00 89.62 407 ALA A N 1
ATOM 3297 C CA . ALA A 1 407 ? 3.884 -21.781 -4.014 1.00 89.62 407 ALA A CA 1
ATOM 3298 C C . ALA A 1 407 ? 3.536 -21.565 -2.539 1.00 89.62 407 ALA A C 1
ATOM 3300 O O . ALA A 1 407 ? 2.354 -21.484 -2.203 1.00 89.62 407 ALA A O 1
ATOM 3301 N N . SER A 1 408 ? 4.543 -21.396 -1.680 1.00 87.88 408 SER A N 1
ATOM 3302 C CA . SER A 1 408 ? 4.344 -21.095 -0.262 1.00 87.88 408 SER A CA 1
ATOM 3303 C C . SER A 1 408 ? 3.637 -19.755 -0.045 1.00 87.88 408 SER A C 1
ATOM 3305 O O . SER A 1 408 ? 2.691 -19.682 0.740 1.00 87.88 408 SER A O 1
ATOM 3307 N N . VAL A 1 409 ? 4.032 -18.709 -0.779 1.00 84.75 409 VAL A N 1
ATOM 3308 C CA . VAL A 1 409 ? 3.415 -17.374 -0.703 1.00 84.75 409 VAL A CA 1
ATOM 3309 C C . VAL A 1 409 ? 1.954 -17.394 -1.160 1.00 84.75 409 VAL A C 1
ATOM 3311 O O . VAL A 1 409 ? 1.105 -16.783 -0.514 1.00 84.75 409 VAL A O 1
ATOM 3314 N N . ILE A 1 410 ? 1.620 -18.099 -2.246 1.00 86.00 410 ILE A N 1
ATOM 3315 C CA . ILE A 1 410 ? 0.226 -18.237 -2.702 1.00 86.00 410 ILE A CA 1
ATOM 3316 C C . ILE A 1 410 ? -0.594 -19.078 -1.719 1.00 86.00 410 ILE A C 1
ATOM 3318 O O . ILE A 1 410 ? -1.768 -18.781 -1.483 1.00 86.00 410 ILE A O 1
ATOM 3322 N N . ALA A 1 411 ? 0.001 -20.115 -1.129 1.00 89.25 411 ALA A N 1
ATOM 3323 C CA . ALA A 1 411 ? -0.668 -20.982 -0.166 1.00 89.25 411 ALA A CA 1
ATOM 3324 C C . ALA A 1 411 ? -1.096 -20.252 1.115 1.00 89.25 411 ALA A C 1
ATOM 3326 O O . ALA A 1 411 ? -2.093 -20.648 1.719 1.00 89.25 411 ALA A O 1
ATOM 3327 N N . LEU A 1 412 ? -0.460 -19.124 1.465 1.00 87.56 412 LEU A N 1
ATOM 3328 C CA . LEU A 1 412 ? -0.899 -18.266 2.574 1.00 87.56 412 LEU A CA 1
ATOM 3329 C C . LEU A 1 412 ? -2.349 -17.786 2.435 1.00 87.56 412 LEU A C 1
ATOM 3331 O O . LEU A 1 412 ? -2.952 -17.423 3.439 1.00 87.56 412 LEU A O 1
ATOM 3335 N N . GLN A 1 413 ? -2.955 -17.834 1.240 1.00 87.12 413 GLN A N 1
ATOM 3336 C CA . GLN A 1 413 ? -4.368 -17.486 1.035 1.00 87.12 413 GLN A CA 1
ATOM 3337 C C . GLN A 1 413 ? -5.345 -18.243 1.954 1.00 87.12 413 GLN A C 1
ATOM 3339 O O . GLN A 1 413 ? -6.477 -17.797 2.130 1.00 87.12 413 GLN A O 1
ATOM 3344 N N . VAL A 1 414 ? -4.942 -19.376 2.545 1.00 89.31 414 VAL A N 1
ATOM 3345 C CA . VAL A 1 414 ? -5.741 -20.064 3.576 1.00 89.31 414 VAL A CA 1
ATOM 3346 C C . VAL A 1 414 ? -6.002 -19.191 4.809 1.00 89.31 414 VAL A C 1
ATOM 3348 O O . VAL A 1 414 ? -7.013 -19.395 5.473 1.00 89.31 414 VAL A O 1
ATOM 3351 N N . LEU A 1 415 ? -5.143 -18.198 5.057 1.00 87.56 415 LEU A N 1
ATOM 3352 C CA . LEU A 1 415 ? -5.209 -17.238 6.159 1.00 87.56 415 LEU A CA 1
ATOM 3353 C C . LEU A 1 415 ? -5.979 -15.951 5.790 1.00 87.56 415 LEU A C 1
ATOM 3355 O O . LEU A 1 415 ? -5.947 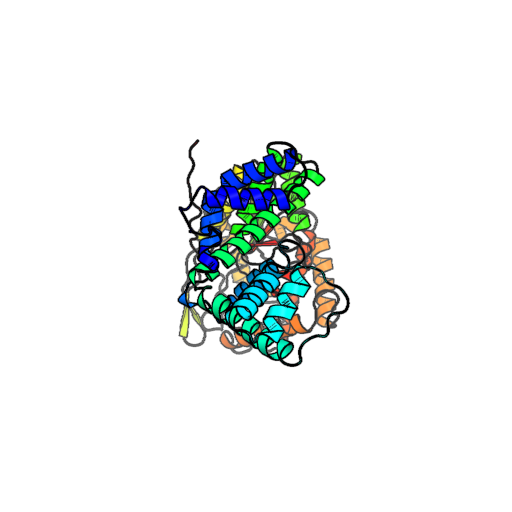-14.971 6.525 1.00 87.56 415 LEU A O 1
ATOM 3359 N N . GLU A 1 416 ? -6.697 -15.900 4.658 1.00 82.44 416 GLU A N 1
ATOM 3360 C CA . GLU A 1 416 ? -7.370 -14.674 4.174 1.00 82.44 416 GLU A CA 1
ATOM 3361 C C . GLU A 1 416 ? -8.413 -14.065 5.129 1.00 82.44 416 GLU A C 1
ATOM 3363 O O . GLU A 1 416 ? -8.880 -12.947 4.900 1.00 82.44 416 GLU A O 1
ATOM 3368 N N . LYS A 1 417 ? -8.831 -14.814 6.154 1.00 79.44 417 LYS A N 1
ATOM 3369 C CA . LYS A 1 417 ? -9.798 -14.387 7.173 1.00 79.44 417 LYS A CA 1
ATOM 3370 C C . LYS A 1 417 ? -9.140 -13.925 8.469 1.00 79.44 417 LYS A C 1
ATOM 3372 O O . LYS A 1 417 ? -9.848 -13.489 9.368 1.00 79.44 417 LYS A O 1
ATOM 3377 N N . ASP A 1 418 ? -7.822 -14.047 8.567 1.00 73.44 418 ASP A N 1
ATOM 3378 C CA . ASP A 1 418 ? -7.135 -14.006 9.850 1.00 73.44 418 ASP A CA 1
ATOM 3379 C C . ASP A 1 418 ? -6.744 -12.617 10.311 1.00 73.44 418 ASP A C 1
ATOM 3381 O O . ASP A 1 418 ? -6.422 -12.467 11.482 1.00 73.44 418 ASP A O 1
ATOM 3385 N N . GLY A 1 419 ? -6.798 -11.611 9.441 1.00 78.75 419 GLY A N 1
ATOM 3386 C CA . GLY A 1 419 ? -6.507 -10.238 9.823 1.00 78.75 419 GLY A CA 1
ATOM 3387 C C . GLY A 1 419 ? -6.039 -9.377 8.663 1.00 78.75 419 GLY A C 1
ATOM 3388 O O . GLY A 1 419 ? -6.160 -9.751 7.493 1.00 78.75 419 GLY A O 1
ATOM 3389 N N . LEU A 1 420 ? -5.505 -8.211 9.016 1.00 78.94 420 LEU A N 1
ATOM 3390 C CA . LEU A 1 420 ? -4.830 -7.303 8.099 1.00 78.94 420 LEU A CA 1
ATOM 3391 C C . LEU A 1 420 ? -3.337 -7.628 8.094 1.00 78.94 420 LEU A C 1
ATOM 3393 O O . LEU A 1 420 ? -2.691 -7.591 9.140 1.00 78.94 420 LEU A O 1
ATOM 3397 N N . PHE A 1 421 ? -2.790 -7.946 6.925 1.00 77.69 421 PHE A N 1
ATOM 3398 C CA . PHE A 1 421 ? -1.384 -8.310 6.798 1.00 77.69 421 PHE A CA 1
ATOM 3399 C C . PHE A 1 421 ? -0.539 -7.074 6.495 1.00 77.69 421 PHE A C 1
ATOM 3401 O O . PHE A 1 421 ? -0.884 -6.279 5.625 1.00 77.69 421 PHE A O 1
ATOM 3408 N N . LEU A 1 422 ? 0.579 -6.928 7.197 1.00 75.56 422 LEU A N 1
ATOM 3409 C CA . LEU A 1 422 ? 1.519 -5.824 7.062 1.00 75.56 422 LEU A CA 1
ATOM 3410 C C . LEU A 1 422 ? 2.784 -6.269 6.341 1.00 75.56 422 LEU A C 1
ATOM 3412 O O . LEU A 1 422 ? 3.463 -7.202 6.781 1.00 75.56 422 LEU A O 1
ATOM 3416 N N . VAL A 1 423 ? 3.145 -5.546 5.283 1.00 70.12 423 VAL A N 1
ATOM 3417 C CA . VAL A 1 423 ? 4.394 -5.762 4.547 1.00 70.12 423 VAL A CA 1
ATOM 3418 C C . VAL A 1 423 ? 5.174 -4.455 4.483 1.00 70.12 423 VAL A C 1
ATOM 3420 O O . VAL A 1 423 ? 4.680 -3.458 3.962 1.00 70.12 423 VAL A O 1
ATOM 3423 N N . THR A 1 424 ? 6.398 -4.474 5.020 1.00 59.47 424 THR A N 1
ATOM 3424 C CA . THR A 1 424 ? 7.219 -3.268 5.215 1.00 59.47 424 THR A CA 1
ATOM 3425 C C . THR A 1 424 ? 8.086 -2.883 4.011 1.00 59.47 424 THR A C 1
ATOM 3427 O O . THR A 1 424 ? 8.628 -1.788 3.969 1.00 59.47 424 THR A O 1
ATOM 3430 N N . ASN A 1 425 ? 8.243 -3.782 3.033 1.00 56.12 425 ASN A N 1
ATOM 3431 C CA . ASN A 1 425 ? 9.077 -3.559 1.851 1.00 56.12 425 ASN A CA 1
ATOM 3432 C C . ASN A 1 425 ? 8.224 -3.679 0.589 1.00 56.12 425 ASN A C 1
ATOM 3434 O O . ASN A 1 425 ? 7.718 -4.758 0.276 1.00 56.12 425 ASN A O 1
ATOM 3438 N N . SER A 1 426 ? 8.083 -2.575 -0.143 1.00 51.00 426 SER A N 1
ATOM 3439 C CA . SER A 1 426 ? 7.376 -2.557 -1.419 1.00 51.00 426 SER A CA 1
ATOM 3440 C C . SER A 1 426 ? 8.326 -2.895 -2.575 1.00 51.00 426 SER A C 1
ATOM 3442 O O . SER A 1 426 ? 9.218 -2.116 -2.897 1.00 51.00 426 SER A O 1
ATOM 3444 N N . HIS A 1 427 ? 8.107 -4.025 -3.252 1.00 54.12 427 HIS A N 1
ATOM 3445 C CA . HIS A 1 427 ? 8.767 -4.385 -4.517 1.00 54.12 427 HIS A CA 1
ATOM 3446 C C . HIS A 1 427 ? 7.865 -4.103 -5.741 1.00 54.12 427 HIS A C 1
ATOM 3448 O O . HIS A 1 427 ? 7.844 -4.843 -6.724 1.00 54.12 427 HIS A O 1
ATOM 3454 N N . GLY A 1 428 ? 7.079 -3.021 -5.700 1.00 53.00 428 GLY A N 1
ATOM 3455 C CA . GLY A 1 428 ? 6.239 -2.597 -6.827 1.00 53.00 428 GLY A CA 1
ATOM 3456 C C . GLY A 1 428 ? 5.094 -3.571 -7.147 1.00 53.00 428 GLY A C 1
ATOM 3457 O O . GLY A 1 428 ? 4.373 -4.012 -6.257 1.00 53.00 428 GLY A O 1
ATOM 3458 N N . ASN A 1 429 ? 4.877 -3.900 -8.429 1.00 49.72 429 ASN A N 1
ATOM 3459 C CA . ASN A 1 429 ? 3.767 -4.772 -8.852 1.00 49.72 429 ASN A CA 1
ATOM 3460 C C . ASN A 1 429 ? 3.887 -6.226 -8.349 1.00 49.72 429 ASN A C 1
ATOM 3462 O O . ASN A 1 429 ? 2.872 -6.921 -8.305 1.00 49.72 429 ASN A O 1
ATOM 3466 N N . GLU A 1 430 ? 5.076 -6.675 -7.931 1.00 54.69 430 GLU A N 1
ATOM 3467 C CA . GLU A 1 430 ? 5.290 -8.011 -7.348 1.00 54.69 430 GLU A CA 1
ATOM 3468 C C . GLU A 1 430 ? 4.533 -8.191 -6.023 1.00 54.69 430 GLU A C 1
ATOM 3470 O O . GLU A 1 430 ? 4.065 -9.282 -5.701 1.00 54.69 430 GLU A O 1
ATOM 3475 N N . ASN A 1 431 ? 4.298 -7.092 -5.306 1.00 54.78 431 ASN A N 1
ATOM 3476 C CA . ASN A 1 431 ? 3.526 -7.050 -4.068 1.00 54.78 431 ASN A CA 1
ATOM 3477 C C . ASN A 1 431 ? 2.081 -7.551 -4.231 1.00 54.78 431 ASN A C 1
ATOM 3479 O O . ASN A 1 431 ? 1.502 -8.105 -3.298 1.00 54.78 431 ASN A O 1
ATOM 3483 N N . LYS A 1 432 ? 1.494 -7.403 -5.429 1.00 56.62 432 LYS A N 1
ATOM 3484 C CA . LYS A 1 432 ? 0.124 -7.858 -5.733 1.00 56.62 432 LYS A CA 1
ATOM 3485 C C . LYS A 1 432 ? 0.003 -9.384 -5.801 1.00 56.62 432 LYS A C 1
ATOM 3487 O O . LYS A 1 432 ? -1.109 -9.907 -5.778 1.00 56.62 432 LYS A O 1
ATOM 3492 N N . LEU A 1 433 ? 1.129 -10.095 -5.895 1.00 59.62 433 LEU A N 1
ATOM 3493 C CA . LEU A 1 433 ? 1.174 -11.555 -6.011 1.00 59.62 433 LEU A CA 1
ATOM 3494 C C . LEU A 1 433 ? 1.128 -12.255 -4.653 1.00 59.62 433 LEU A C 1
ATOM 3496 O O . LEU A 1 433 ? 0.873 -13.461 -4.601 1.00 59.62 433 LEU A O 1
ATOM 3500 N N . VAL A 1 434 ? 1.367 -11.526 -3.559 1.00 58.78 434 VAL A N 1
ATOM 3501 C CA . VAL A 1 434 ? 1.358 -12.102 -2.215 1.00 58.78 434 VAL A CA 1
ATOM 3502 C C . VAL A 1 434 ? -0.043 -12.666 -1.937 1.00 58.78 434 VAL A C 1
ATOM 3504 O O . VAL A 1 434 ? -1.053 -11.969 -2.043 1.00 58.78 434 VAL A O 1
ATOM 3507 N N . ALA A 1 435 ? -0.107 -13.978 -1.685 1.00 58.84 435 ALA A N 1
ATOM 3508 C CA . ALA A 1 435 ? -1.338 -14.757 -1.536 1.00 58.84 435 ALA A CA 1
ATOM 3509 C C . ALA A 1 435 ? -2.351 -14.661 -2.700 1.00 58.84 435 ALA A C 1
ATOM 3511 O O . ALA A 1 435 ? -3.562 -14.795 -2.490 1.00 58.84 435 ALA A O 1
ATOM 3512 N N . GLY A 1 436 ? -1.881 -14.405 -3.929 1.00 61.19 436 GLY A N 1
ATOM 3513 C CA . GLY A 1 436 ? -2.739 -14.311 -5.118 1.00 61.19 436 GLY A CA 1
ATOM 3514 C C . GLY A 1 436 ? -3.820 -13.226 -5.015 1.00 61.19 436 GLY A C 1
ATOM 3515 O O . GLY A 1 436 ? -4.913 -13.398 -5.553 1.00 61.19 436 GLY A O 1
ATOM 3516 N N . GLY A 1 437 ? -3.559 -12.156 -4.253 1.00 67.12 437 GLY A N 1
ATOM 3517 C CA . GLY A 1 437 ? -4.486 -11.039 -4.040 1.00 67.12 437 GLY A CA 1
ATOM 3518 C C . GLY A 1 437 ? -5.671 -11.336 -3.110 1.00 67.12 437 GLY A C 1
ATOM 3519 O O . GLY A 1 437 ? -6.581 -10.512 -2.989 1.00 67.12 437 GLY A O 1
ATOM 3520 N N . LYS A 1 438 ? -5.710 -12.503 -2.451 1.00 77.62 438 LYS A N 1
ATOM 3521 C CA . LYS A 1 438 ? -6.839 -12.878 -1.581 1.00 77.62 438 LYS A CA 1
ATOM 3522 C C . LYS A 1 438 ? -6.739 -12.345 -0.159 1.00 77.62 438 LYS A C 1
ATOM 3524 O O . LYS A 1 438 ? -7.782 -12.056 0.432 1.00 77.62 438 LYS A O 1
ATOM 3529 N N . ILE A 1 439 ? -5.532 -12.206 0.374 1.00 81.88 439 ILE A N 1
ATOM 3530 C CA . ILE A 1 439 ? -5.293 -11.618 1.695 1.00 81.88 439 ILE A CA 1
ATOM 3531 C C . ILE A 1 439 ? -5.344 -10.090 1.570 1.00 81.88 439 ILE A C 1
ATOM 3533 O O . ILE A 1 439 ? -4.822 -9.572 0.585 1.00 81.88 439 ILE A O 1
ATOM 3537 N N . PRO A 1 440 ? -5.963 -9.359 2.515 1.00 82.94 440 PRO A N 1
ATOM 3538 C CA . PRO A 1 440 ? -5.805 -7.916 2.577 1.00 82.94 440 PRO A CA 1
ATOM 3539 C C . PRO A 1 440 ? -4.417 -7.572 3.118 1.00 82.94 440 PRO A C 1
ATOM 3541 O O . PRO A 1 440 ? -4.125 -7.816 4.290 1.00 82.94 440 PRO A O 1
ATOM 3544 N N . ILE A 1 441 ? -3.564 -7.036 2.249 1.00 82.00 441 ILE A N 1
ATOM 3545 C CA . ILE A 1 441 ? -2.200 -6.627 2.592 1.00 82.00 441 ILE A CA 1
ATOM 3546 C C . ILE A 1 441 ? -2.099 -5.119 2.484 1.00 82.00 441 ILE A C 1
ATOM 3548 O O . ILE A 1 441 ? -2.412 -4.553 1.435 1.00 82.00 441 ILE A O 1
ATOM 3552 N N . PHE A 1 442 ? -1.612 -4.517 3.555 1.00 81.88 442 PHE A N 1
ATOM 3553 C CA . PHE A 1 442 ? -1.268 -3.116 3.655 1.00 81.88 442 PHE A CA 1
ATOM 3554 C C . PHE A 1 442 ? 0.254 -2.962 3.530 1.00 81.88 442 PHE A C 1
ATOM 3556 O O . PHE A 1 442 ? 1.017 -3.555 4.303 1.00 81.88 442 PHE A O 1
ATOM 3563 N N . PHE A 1 443 ? 0.691 -2.207 2.518 1.00 77.19 443 PHE A N 1
ATOM 3564 C CA . PHE A 1 443 ? 2.107 -1.939 2.256 1.00 77.19 443 PHE A CA 1
ATOM 3565 C C . PHE A 1 443 ? 2.499 -0.611 2.873 1.00 77.19 443 PHE A C 1
ATOM 3567 O O . PHE A 1 443 ? 1.903 0.418 2.567 1.00 77.19 443 PHE A O 1
ATOM 3574 N N . THR A 1 444 ? 3.519 -0.634 3.716 1.00 72.94 444 THR A N 1
ATOM 3575 C CA . THR A 1 444 ? 3.944 0.538 4.476 1.00 72.94 444 THR A CA 1
ATOM 3576 C C . THR A 1 444 ? 5.458 0.577 4.555 1.00 72.94 444 THR A C 1
ATOM 3578 O O . THR A 1 444 ? 6.080 -0.469 4.635 1.00 72.94 444 THR A O 1
ATOM 3581 N N . ASP A 1 445 ? 6.074 1.751 4.479 1.00 61.22 445 ASP A N 1
ATOM 3582 C CA . ASP A 1 445 ? 7.522 1.911 4.627 1.00 61.22 445 ASP A CA 1
ATOM 3583 C C . ASP A 1 445 ? 7.774 2.553 5.980 1.00 61.22 445 ASP A C 1
ATOM 3585 O O . ASP A 1 445 ? 7.716 3.768 6.147 1.00 61.22 445 ASP A O 1
ATOM 3589 N N . LEU A 1 446 ? 7.950 1.704 6.982 1.00 53.12 446 LEU A N 1
ATOM 3590 C CA . LEU A 1 446 ? 8.195 2.144 8.351 1.00 53.12 446 LEU A CA 1
ATOM 3591 C C . LEU A 1 446 ? 9.703 2.141 8.669 1.00 53.12 446 LEU A C 1
ATOM 3593 O O . LEU A 1 446 ? 10.094 2.174 9.832 1.00 53.12 446 LEU A O 1
ATOM 3597 N N . CYS A 1 447 ? 10.577 2.061 7.654 1.00 39.34 447 CYS A N 1
ATOM 3598 C CA . CYS A 1 447 ? 12.028 2.128 7.853 1.00 39.34 447 CYS A CA 1
ATOM 3599 C C . CYS A 1 447 ? 12.564 3.567 7.940 1.00 39.34 447 CYS A C 1
ATOM 3601 O O . CYS A 1 447 ? 13.666 3.767 8.459 1.00 39.34 447 CYS A O 1
ATOM 3603 N N . GLU A 1 448 ? 11.799 4.560 7.488 1.00 32.38 448 GLU A N 1
ATOM 3604 C CA . GLU A 1 448 ? 12.168 5.972 7.568 1.00 32.38 448 GLU A CA 1
ATOM 3605 C C . GLU A 1 448 ? 11.359 6.674 8.660 1.00 32.38 448 GLU A C 1
ATOM 3607 O O . GLU A 1 448 ? 10.138 6.544 8.727 1.00 32.38 448 GLU A O 1
ATOM 3612 N N . GLU A 1 449 ? 12.043 7.430 9.524 1.00 28.66 449 GLU A N 1
ATOM 3613 C CA . GLU A 1 449 ? 11.423 8.345 10.486 1.00 28.66 449 GLU A CA 1
ATOM 3614 C C . GLU A 1 449 ? 10.595 9.403 9.742 1.00 28.66 449 GLU A C 1
ATOM 3616 O O . GLU A 1 449 ? 11.021 10.541 9.542 1.00 28.66 449 GLU A O 1
ATOM 3621 N N . LYS A 1 450 ? 9.368 9.076 9.350 1.00 30.45 450 LYS A N 1
ATOM 3622 C CA . LYS A 1 450 ? 8.350 10.106 9.217 1.00 30.45 450 LYS A CA 1
ATOM 3623 C C . LYS A 1 450 ? 7.769 10.297 10.597 1.00 30.45 450 LYS A C 1
ATOM 3625 O O . LYS A 1 450 ? 7.054 9.437 11.097 1.00 30.45 450 LYS A O 1
ATOM 3630 N N . LYS A 1 451 ? 8.145 11.422 11.211 1.00 28.03 451 LYS A N 1
ATOM 3631 C CA . LYS A 1 451 ? 7.541 11.964 12.429 1.00 28.03 451 LYS A CA 1
ATOM 3632 C C . LYS A 1 451 ? 6.027 11.833 12.318 1.00 28.03 451 LYS A C 1
ATOM 3634 O O . LYS A 1 451 ? 5.385 12.647 11.657 1.00 28.03 451 LYS A O 1
ATOM 3639 N N . VAL A 1 452 ? 5.472 10.806 12.944 1.00 30.55 452 VAL A N 1
ATOM 3640 C CA . VAL A 1 452 ? 4.055 10.801 13.245 1.00 30.55 452 VAL A CA 1
ATOM 3641 C C . VAL A 1 452 ? 3.938 11.620 14.508 1.00 30.55 452 VAL A C 1
ATOM 3643 O O . VAL A 1 452 ? 4.496 11.273 15.546 1.00 30.55 452 VAL A O 1
ATOM 3646 N N . PHE A 1 453 ? 3.356 12.800 14.347 1.00 34.19 453 PHE A N 1
ATOM 3647 C CA . PHE A 1 453 ? 3.286 13.795 15.394 1.00 34.19 453 PHE A CA 1
ATOM 3648 C C . PHE A 1 453 ? 2.444 13.249 16.548 1.00 34.19 453 PHE A C 1
ATOM 3650 O O . PHE A 1 453 ? 1.224 13.123 16.467 1.00 34.19 453 PHE A O 1
ATOM 3657 N N . GLU A 1 454 ? 3.125 12.931 17.644 1.00 28.33 454 GLU A N 1
ATOM 3658 C CA . GLU A 1 454 ? 2.546 13.016 18.973 1.00 28.33 454 GLU A CA 1
ATOM 3659 C C . GLU A 1 454 ? 2.125 14.471 19.177 1.00 28.33 454 GLU A C 1
ATOM 3661 O O . GLU A 1 454 ? 2.978 15.353 19.185 1.00 28.33 454 GLU A O 1
ATOM 3666 N N . ASN A 1 455 ? 0.818 14.728 19.224 1.00 26.00 455 ASN A N 1
ATOM 3667 C CA . ASN A 1 455 ? 0.180 15.785 20.010 1.00 26.00 455 ASN A CA 1
ATOM 3668 C C . ASN A 1 455 ? -1.332 15.710 19.791 1.00 26.00 455 ASN A C 1
ATOM 3670 O O . ASN A 1 455 ? -1.806 15.945 18.688 1.00 26.00 455 ASN A O 1
ATOM 3674 N N . VAL A 1 456 ? -2.073 15.341 20.834 1.00 22.48 456 VAL A N 1
ATOM 3675 C CA . VAL A 1 456 ? -2.992 16.228 21.566 1.00 22.48 456 VAL A CA 1
ATOM 3676 C C . VAL A 1 456 ? -3.341 15.459 22.845 1.00 22.48 456 VAL A C 1
ATOM 3678 O O . VAL A 1 456 ? -4.109 14.498 22.806 1.00 22.48 456 VAL A O 1
ATOM 3681 N N . GLU A 1 457 ? -2.715 15.840 23.961 1.00 24.62 457 GLU A N 1
ATOM 3682 C CA . GLU A 1 457 ? -3.283 15.574 25.286 1.00 24.62 457 GLU A CA 1
ATOM 3683 C C . GLU A 1 457 ? -4.644 16.283 25.372 1.00 24.62 457 GLU A C 1
ATOM 3685 O O . GLU A 1 457 ? -4.780 17.415 24.900 1.00 24.62 457 GLU A O 1
ATOM 3690 N N . LEU A 1 458 ? -5.642 15.566 25.898 1.00 27.12 458 LEU A N 1
ATOM 3691 C CA . LEU A 1 458 ? -7.023 16.026 26.087 1.00 27.12 458 LEU A CA 1
ATOM 3692 C C . LEU A 1 458 ? -7.128 17.248 27.003 1.00 27.12 458 LEU A C 1
ATOM 3694 O O . LEU A 1 458 ? -6.438 17.258 28.047 1.00 27.12 458 LEU A O 1
#

Radius of gyration: 30.7 Å; chains: 1; bounding box: 65×82×71 Å